Protein AF-A0A550C4G7-F1 (afdb_monomer_lite)

Organism: NCBI:txid97359

Sequence (704 aa):
MEEPQEYPWDLAAPRPFSTTFPYAALTPRDLEQTENPLLCSFASRNALIVETISRGWHLDLHVLEYWMDMELRLIAIRNILIQHEDSGEFPLSYKSWVSPSYYGYRRSHEGRGAARRCVERSRDAFAILLAECRFLILKNPALTGIHGQVNMGALRDILVLEGRLLHHAWISALIDTWRLPVAGVFVYPRECHYSSWIVKLIYTDVPVYLVWGGKDDVEEVRKINRQAAFYAYRRLVPTSRDIDRASTAAVLGTPSALSGVDEEASATNPAITSQASSSATMDDVLPFRLLTDERALHAPYAFSAHAVNTLSVGVKRVADDIKQMAGIRYGFVVDAAPGAQQTDRPSTQTIMRSLGEGMAHLSLAPMPIPEDVSTLRPFIDMTLRANTGQAQLPEHSELLDLAKDEKWTSWACLEQPLSLRVLSEDGSPHSKTFYVFRENSQNPSVEYQVAVEDAAIALMCLRMKNDCHDLESLVKTLYDLGCRFYTVLPQRLTASPLDLVPSSTIPSFVGFGWRPHGYQFDSVDHAVYCDRLNTFLLSYRGRAAAKHGGIVGRIARDAVPVTAVLAGPSRFALHGQGALELHLSDGTVLLDDALSMDEEELVSGLFHVANSSSNPSNVKNVSLWPSEHTFQLHGANTGIWTHDAECWFVAARSRLVDGHFAGLTRVEWKKILNFAHTAGKLHRGARKLAEAHINQHPGVYVVL

pLDDT: mean 70.54, std 19.24, range [21.34, 95.12]

Radius of gyration: 35.22 Å; chains: 1; bounding box: 102×62×100 Å

Secondary structure (DSSP, 8-state):
-PPPSS-GGGGGS-EE--SSSTTGGG-BS-SSS---TTTTTTSTTT--EEEETTTEEEE-HHHHHHHHHHHHHHHHHHHHHHHT-TT----TT--PPPPGGGGTTTS-BSSHHHHHHHHHHHHHHHHHHHHHHHHHHHH-TTTB-TTS-B-HHHHHHHHHHHHS---HHHHHHHHHGGGS-B--EEE-TTT---HHHHHHHHHTT--EEE---SHHHHHHHHH-TT-HHHHTTGGGSPPHHHHHHHHHHHHT-----------------------------S--S----PPPHHHHHH------HHHHHHHHHHHHHHHS-HHHHHHHHT-------TT---S-PPPHHHHHHHHT-SSGGGTS--PPPPGGGGGGHHHHHHHHHHHHT-SPPPPTTT---GGGSHHHHHHHTS--SEEEEEEESSSSTTSPEEEEEEE-SSS-SSSSEEEES-HHHHHHHHHTTTT-SSHHHHHHHHHHHT---EEEEE--TT--TT------------TT-EE-TT----HHHHHHHHHHHHHHHTSTTHHHHHHT-HHHHHHHTTTS-HHHHHT-S-HHHHTTTTEEEEE-TTSPEEEEE---HHHHHHHHTEEEEES-SS-TTSEEEEESS--HHHHHHHS--SSS--HHHHHHHHHHHHHHHTT----EEHHHHHHHHTTSHHHHHHHHHHHHHHHHHHHH-HHHHB--

Structure (mmCIF, N/CA/C/O backbone):
data_AF-A0A550C4G7-F1
#
_entry.id   AF-A0A550C4G7-F1
#
loop_
_atom_site.group_PDB
_atom_site.id
_atom_site.type_symbol
_atom_site.label_atom_id
_atom_site.label_alt_id
_atom_site.label_comp_id
_atom_site.label_asym_id
_atom_site.label_entity_id
_atom_site.label_seq_id
_atom_site.pdbx_PDB_ins_code
_atom_site.Cartn_x
_atom_site.Cartn_y
_atom_site.Cartn_z
_atom_site.occupancy
_atom_site.B_iso_or_equiv
_atom_site.auth_seq_id
_atom_site.auth_comp_id
_atom_site.auth_asym_id
_atom_site.auth_atom_id
_atom_site.pdbx_PDB_model_num
ATOM 1 N N . MET A 1 1 ? 29.842 -19.392 -5.771 1.00 39.34 1 MET A N 1
ATOM 2 C CA . MET A 1 1 ? 29.529 -19.217 -7.208 1.00 39.34 1 MET A CA 1
ATOM 3 C C . MET A 1 1 ? 30.648 -18.394 -7.813 1.00 39.34 1 MET A C 1
ATOM 5 O O . MET A 1 1 ? 30.992 -17.385 -7.211 1.00 39.34 1 MET A O 1
ATOM 9 N N . GLU A 1 2 ? 31.238 -18.857 -8.914 1.00 32.88 2 GLU A N 1
ATOM 10 C CA . GLU A 1 2 ? 32.307 -18.157 -9.643 1.00 32.88 2 GLU A CA 1
ATOM 11 C C . GLU A 1 2 ? 31.869 -16.733 -10.028 1.00 32.88 2 GLU A C 1
ATOM 13 O O . GLU A 1 2 ? 30.704 -16.511 -10.369 1.00 32.88 2 GLU A O 1
ATOM 18 N N . GLU A 1 3 ? 32.780 -15.757 -9.929 1.00 44.12 3 GLU A N 1
ATOM 19 C CA . GLU A 1 3 ? 32.526 -14.412 -10.452 1.00 44.12 3 GLU A CA 1
ATOM 20 C C . GLU A 1 3 ? 32.204 -14.486 -11.956 1.00 44.12 3 GLU A C 1
ATOM 22 O O . GLU A 1 3 ? 32.801 -15.299 -12.665 1.00 44.12 3 GLU A O 1
ATOM 27 N N . PRO A 1 4 ? 31.294 -13.637 -12.473 1.00 50.38 4 PRO A N 1
ATOM 28 C CA . PRO A 1 4 ? 31.037 -13.549 -13.907 1.00 50.38 4 PRO A CA 1
ATOM 29 C C . PRO A 1 4 ? 32.343 -13.338 -14.684 1.00 50.38 4 PRO A C 1
ATOM 31 O O . PRO A 1 4 ? 33.048 -12.363 -14.429 1.00 50.38 4 PRO A O 1
ATOM 34 N N . GLN A 1 5 ? 32.651 -14.222 -15.640 1.00 55.22 5 GLN A N 1
ATOM 35 C CA . GLN A 1 5 ? 33.874 -14.134 -16.452 1.00 55.22 5 GLN A CA 1
ATOM 36 C C . GLN A 1 5 ? 33.924 -12.885 -17.356 1.00 55.22 5 GLN A C 1
ATOM 38 O O . GLN A 1 5 ? 35.015 -12.458 -17.720 1.00 55.22 5 GLN A O 1
ATOM 43 N N . GLU A 1 6 ? 32.779 -12.271 -17.693 1.00 65.00 6 GLU A N 1
ATOM 44 C CA . GLU A 1 6 ? 32.698 -11.104 -18.589 1.00 65.00 6 GLU A CA 1
ATOM 45 C C . GLU A 1 6 ? 32.035 -9.891 -17.910 1.00 65.00 6 GLU A C 1
ATOM 47 O O . GLU A 1 6 ? 30.874 -9.927 -17.481 1.00 65.00 6 GLU A O 1
ATOM 52 N N . TYR A 1 7 ? 32.786 -8.789 -17.817 1.00 74.81 7 TYR A N 1
ATOM 53 C CA . TYR A 1 7 ? 32.336 -7.532 -17.216 1.00 74.81 7 TYR A CA 1
ATOM 54 C C . TYR A 1 7 ? 31.640 -6.652 -18.284 1.00 74.81 7 TYR A C 1
ATOM 56 O O . TYR A 1 7 ? 32.217 -6.426 -19.342 1.00 74.81 7 TYR A O 1
ATOM 64 N N . PRO A 1 8 ? 30.447 -6.084 -18.016 1.00 76.50 8 PRO A N 1
ATOM 65 C CA . PRO A 1 8 ? 29.643 -5.352 -19.010 1.00 76.50 8 PRO A CA 1
ATOM 66 C C . PRO A 1 8 ? 30.254 -4.054 -19.600 1.00 76.50 8 PRO A C 1
ATOM 68 O O . PRO A 1 8 ? 29.942 -3.718 -20.741 1.00 76.50 8 PRO A O 1
ATOM 71 N N . TRP A 1 9 ? 31.148 -3.351 -18.887 1.00 69.25 9 TRP A N 1
ATOM 72 C CA . TRP A 1 9 ? 31.900 -2.156 -19.340 1.00 69.25 9 TRP A CA 1
ATOM 73 C C . TRP A 1 9 ? 32.530 -2.288 -20.727 1.00 69.25 9 TRP A C 1
ATOM 75 O O . TRP A 1 9 ? 32.629 -1.315 -21.473 1.00 69.25 9 TRP A O 1
ATOM 85 N N . ASP A 1 10 ? 32.905 -3.509 -21.081 1.00 75.56 10 ASP A N 1
ATOM 86 C CA . ASP A 1 10 ? 33.462 -3.886 -22.362 1.00 75.56 10 ASP A CA 1
ATOM 87 C C . ASP A 1 10 ? 32.603 -3.390 -23.539 1.00 75.56 10 ASP A C 1
ATOM 89 O O . ASP A 1 10 ? 33.145 -2.894 -24.528 1.00 75.56 10 ASP A O 1
ATOM 93 N N . LEU A 1 11 ? 31.271 -3.466 -23.426 1.00 78.75 11 LEU A N 1
ATOM 94 C CA . LEU A 1 11 ? 30.324 -3.063 -24.475 1.00 78.75 11 LEU A CA 1
ATOM 95 C C . LEU A 1 11 ? 29.984 -1.563 -24.478 1.00 78.75 11 LEU A C 1
ATOM 97 O O . LEU A 1 11 ? 29.347 -1.094 -25.420 1.00 78.75 11 LEU A O 1
ATOM 101 N N . ALA A 1 12 ? 30.406 -0.807 -23.460 1.00 77.62 12 ALA A N 1
ATOM 102 C CA . ALA A 1 12 ? 30.211 0.644 -23.395 1.00 77.62 12 ALA A CA 1
ATOM 103 C C . ALA A 1 12 ? 31.291 1.428 -24.173 1.00 77.62 12 ALA A C 1
ATOM 105 O O . ALA A 1 12 ? 31.143 2.629 -24.418 1.00 77.62 12 ALA A O 1
ATOM 106 N N . ALA A 1 13 ? 32.364 0.757 -24.602 1.00 85.19 13 ALA A N 1
ATOM 107 C CA . ALA A 1 13 ? 33.370 1.299 -25.512 1.00 85.19 13 ALA A CA 1
ATOM 108 C C . ALA A 1 13 ? 33.063 0.920 -26.975 1.00 85.19 13 ALA A C 1
ATOM 110 O O . ALA A 1 13 ? 32.507 -0.153 -27.224 1.00 85.19 13 ALA A O 1
ATOM 111 N N . PRO A 1 14 ? 33.438 1.752 -27.969 1.00 87.25 14 PRO A N 1
ATOM 112 C CA . PRO A 1 14 ? 33.272 1.376 -29.367 1.00 87.25 14 PRO A CA 1
ATOM 113 C C . PRO A 1 14 ? 34.054 0.099 -29.704 1.00 87.25 14 PRO A C 1
ATOM 115 O O . PRO A 1 14 ? 35.246 -0.013 -29.415 1.00 87.25 14 PRO A O 1
ATOM 118 N N . ARG A 1 15 ? 33.374 -0.858 -30.346 1.00 87.50 15 ARG A N 1
ATOM 119 C CA . ARG A 1 15 ? 33.909 -2.183 -30.709 1.00 87.50 15 ARG A CA 1
ATOM 120 C C . ARG A 1 15 ? 33.737 -2.491 -32.193 1.00 87.50 15 ARG A C 1
ATOM 122 O O . ARG A 1 15 ? 32.898 -1.860 -32.838 1.00 87.50 15 ARG A O 1
ATOM 129 N N . PRO A 1 16 ? 34.494 -3.457 -32.747 1.00 88.50 16 PRO A N 1
ATOM 130 C CA . PRO A 1 16 ? 34.172 -4.042 -34.043 1.00 88.50 16 PRO A CA 1
ATOM 131 C C . PRO A 1 16 ? 32.715 -4.507 -34.088 1.00 88.50 16 PRO A C 1
ATOM 133 O O . PRO A 1 16 ? 32.204 -5.063 -33.113 1.00 88.50 16 PRO A O 1
ATOM 136 N N . PHE A 1 17 ? 32.047 -4.265 -35.214 1.00 86.69 17 PHE A N 1
ATOM 137 C CA . PHE A 1 17 ? 30.673 -4.699 -35.427 1.00 86.69 17 PHE A CA 1
ATOM 138 C C . PHE A 1 17 ? 30.544 -6.209 -35.190 1.00 86.69 17 PHE A C 1
ATOM 140 O O . PHE A 1 17 ? 31.263 -7.004 -35.790 1.00 86.69 17 PHE A O 1
ATOM 147 N N . SER A 1 18 ? 29.607 -6.591 -34.324 1.00 85.44 18 SER A N 1
ATOM 148 C CA . SER A 1 18 ? 29.341 -7.979 -33.956 1.00 85.44 18 SER A CA 1
ATOM 149 C C . SER A 1 18 ? 27.928 -8.361 -34.370 1.00 85.44 18 SER A C 1
ATOM 151 O O . SER A 1 18 ? 26.970 -7.652 -34.064 1.00 85.44 18 SER A O 1
ATOM 153 N N . THR A 1 19 ? 27.784 -9.511 -35.025 1.00 83.00 19 THR A N 1
ATOM 154 C CA . THR A 1 19 ? 26.470 -10.099 -35.321 1.00 83.00 19 THR A CA 1
ATOM 155 C C . THR A 1 19 ? 25.836 -10.738 -34.089 1.00 83.00 19 THR A C 1
ATOM 157 O O . THR A 1 19 ? 24.621 -10.902 -34.047 1.00 83.00 19 THR A O 1
ATOM 160 N N . THR A 1 20 ? 26.640 -11.085 -33.079 1.00 86.19 20 THR A N 1
ATOM 161 C CA . THR A 1 20 ? 26.173 -11.662 -31.812 1.00 86.19 20 THR A CA 1
ATOM 162 C C . THR A 1 20 ? 25.548 -10.606 -30.910 1.00 86.19 20 THR A C 1
ATOM 164 O O . THR A 1 20 ? 24.466 -10.824 -30.375 1.00 86.19 20 THR A O 1
ATOM 167 N N . PHE A 1 21 ? 26.190 -9.438 -30.805 1.00 88.56 21 PHE A N 1
ATOM 168 C CA . PHE A 1 21 ? 25.728 -8.311 -29.989 1.00 88.56 21 PHE A CA 1
ATOM 169 C C . PHE A 1 21 ? 25.582 -7.039 -30.842 1.00 88.56 21 PHE A C 1
ATOM 171 O O . PHE A 1 21 ? 26.314 -6.066 -30.643 1.00 88.56 21 PHE A O 1
ATOM 178 N N . PRO A 1 22 ? 24.651 -7.014 -31.815 1.00 87.00 22 PRO A N 1
ATOM 179 C CA . PRO A 1 22 ? 24.524 -5.902 -32.764 1.00 87.00 22 PRO A CA 1
ATOM 180 C C . PRO A 1 22 ? 24.086 -4.587 -32.102 1.00 87.00 22 PRO A C 1
ATOM 182 O O . PRO A 1 22 ? 24.299 -3.509 -32.658 1.00 87.00 22 PRO A O 1
ATOM 185 N N . TYR A 1 23 ? 23.510 -4.669 -30.902 1.00 90.19 23 TYR A N 1
ATOM 186 C CA . TYR A 1 23 ? 23.098 -3.536 -30.079 1.00 90.19 23 TYR A CA 1
ATOM 187 C C . TYR A 1 23 ? 24.241 -2.896 -29.278 1.00 90.19 23 TYR A C 1
ATOM 189 O O . TYR A 1 23 ? 24.040 -1.817 -28.730 1.00 90.19 23 TYR A O 1
ATOM 197 N N . ALA A 1 24 ? 25.441 -3.491 -29.227 1.00 90.50 24 ALA A N 1
ATOM 198 C CA . ALA A 1 24 ? 26.561 -2.962 -28.437 1.00 90.50 24 ALA A CA 1
ATOM 199 C C . ALA A 1 24 ? 26.912 -1.506 -28.798 1.00 90.50 24 ALA A C 1
ATOM 201 O O . ALA A 1 24 ? 27.226 -0.703 -27.924 1.00 90.50 24 ALA A O 1
ATOM 202 N N . ALA A 1 25 ? 26.763 -1.137 -30.074 1.00 90.56 25 ALA A N 1
ATOM 203 C CA . ALA A 1 25 ? 26.980 0.222 -30.571 1.00 90.56 25 ALA A CA 1
ATOM 204 C C . ALA A 1 25 ? 26.062 1.276 -29.925 1.00 90.56 25 ALA A C 1
ATOM 206 O O . ALA A 1 25 ? 26.396 2.461 -29.904 1.00 90.56 25 ALA A O 1
ATOM 207 N N . LEU A 1 26 ? 24.900 0.841 -29.435 1.00 91.75 26 LEU A N 1
ATOM 208 C CA . LEU A 1 26 ? 23.843 1.669 -28.863 1.00 91.75 26 LEU A CA 1
ATOM 209 C C . LEU A 1 26 ? 23.928 1.769 -27.335 1.00 91.75 26 LEU A C 1
ATOM 211 O O . LEU A 1 26 ? 23.102 2.459 -26.742 1.00 91.75 26 LEU A O 1
ATOM 215 N N . THR A 1 27 ? 24.898 1.099 -26.702 1.00 92.44 27 THR A N 1
ATOM 216 C CA . THR A 1 27 ? 25.103 1.137 -25.248 1.00 92.44 27 THR A CA 1
ATOM 217 C C . THR A 1 27 ? 25.417 2.563 -24.803 1.00 92.44 27 THR A C 1
ATOM 219 O O . THR A 1 27 ? 26.403 3.128 -25.286 1.00 92.44 27 THR A O 1
ATOM 222 N N . PRO A 1 28 ? 24.611 3.173 -23.913 1.00 90.25 28 PRO A N 1
ATOM 223 C CA . PRO A 1 28 ? 24.938 4.465 -23.321 1.00 90.25 28 PRO A CA 1
ATOM 224 C C . PRO A 1 28 ? 26.303 4.419 -22.627 1.00 90.25 28 PRO A C 1
ATOM 226 O O . PRO A 1 28 ? 26.590 3.477 -21.889 1.00 90.25 28 PRO A O 1
ATOM 229 N N . ARG A 1 29 ? 27.147 5.430 -22.860 1.00 84.19 29 ARG A N 1
ATOM 230 C CA . ARG A 1 29 ? 28.498 5.496 -22.271 1.00 84.19 29 ARG A CA 1
ATOM 231 C C . ARG A 1 29 ? 28.490 5.881 -20.797 1.00 84.19 29 ARG A C 1
ATOM 233 O O . ARG A 1 29 ? 29.392 5.491 -20.066 1.00 84.19 29 ARG A O 1
ATOM 240 N N . ASP A 1 30 ? 27.510 6.681 -20.390 1.00 77.75 30 ASP A N 1
ATOM 241 C CA . ASP A 1 30 ? 27.395 7.194 -19.031 1.00 77.75 30 ASP A CA 1
ATOM 242 C C . ASP A 1 30 ? 25.918 7.258 -18.618 1.00 77.75 30 ASP A C 1
ATOM 244 O O . ASP A 1 30 ? 25.102 7.905 -19.280 1.00 77.75 30 ASP A O 1
ATOM 248 N N . LEU A 1 31 ? 25.582 6.556 -17.533 1.00 76.12 31 LEU A N 1
ATOM 249 C CA . LEU A 1 31 ? 24.268 6.601 -16.882 1.00 76.12 31 LEU A CA 1
ATOM 250 C C . LEU A 1 31 ? 24.272 7.490 -15.623 1.00 76.12 31 LEU A C 1
ATOM 252 O O . LEU A 1 31 ? 23.227 7.661 -15.001 1.00 76.12 31 LEU A O 1
ATOM 256 N N . GLU A 1 32 ? 25.419 8.052 -15.226 1.00 65.94 32 GLU A N 1
ATOM 257 C CA . GLU A 1 32 ? 25.571 8.867 -14.016 1.00 65.94 32 GLU A CA 1
ATOM 258 C C . GLU A 1 32 ? 25.203 10.341 -14.225 1.00 65.94 32 GLU A C 1
ATOM 260 O O . GLU A 1 32 ? 24.719 10.990 -13.296 1.00 65.94 32 GLU A O 1
ATOM 265 N N . GLN A 1 33 ? 25.429 10.882 -15.424 1.00 59.00 33 GLN A N 1
ATOM 266 C CA . GLN A 1 33 ? 25.244 12.304 -15.739 1.00 59.00 33 GLN A CA 1
ATOM 267 C C . GLN A 1 33 ? 23.999 12.540 -16.591 1.00 59.00 33 GLN A C 1
ATOM 269 O O . GLN A 1 33 ? 24.076 12.988 -17.735 1.00 59.00 33 GLN A O 1
ATOM 274 N N . THR A 1 34 ? 22.828 12.213 -16.051 1.00 62.19 34 THR A N 1
ATOM 275 C CA . THR A 1 34 ? 21.582 12.365 -16.801 1.00 62.19 34 THR A CA 1
ATOM 276 C C . THR A 1 34 ? 20.472 12.996 -15.972 1.00 62.19 34 THR A C 1
ATOM 278 O O . THR A 1 34 ? 20.200 12.601 -14.842 1.00 62.19 34 THR A O 1
ATOM 281 N N . GLU A 1 35 ? 19.805 13.985 -16.567 1.00 63.66 35 GLU A N 1
ATOM 282 C CA . GLU A 1 35 ? 18.557 14.573 -16.064 1.00 63.66 35 GLU A CA 1
ATOM 283 C C . GLU A 1 35 ? 17.341 13.679 -16.376 1.00 63.66 35 GLU A C 1
ATOM 285 O O . GLU A 1 35 ? 16.200 14.041 -16.087 1.00 63.66 35 GLU A O 1
ATOM 290 N N . ASN A 1 36 ? 17.562 12.508 -16.988 1.00 69.56 36 ASN A N 1
ATOM 291 C CA . ASN A 1 36 ? 16.491 11.600 -17.355 1.00 69.56 36 ASN A CA 1
ATOM 292 C C . ASN A 1 36 ? 15.835 10.993 -16.095 1.00 69.56 36 ASN A C 1
ATOM 294 O O . ASN A 1 36 ? 16.522 10.376 -15.274 1.00 69.56 36 ASN A O 1
ATOM 298 N N . PRO A 1 37 ? 14.502 11.099 -15.949 1.00 64.06 37 PRO A N 1
ATOM 299 C CA . PRO A 1 37 ? 13.795 10.652 -14.752 1.00 64.06 37 PRO A CA 1
ATOM 300 C C . PRO A 1 37 ? 13.757 9.127 -14.580 1.00 64.06 37 PRO A C 1
ATOM 302 O O . PRO A 1 37 ? 13.470 8.669 -13.478 1.00 64.06 37 PRO A O 1
ATOM 305 N N . LEU A 1 38 ? 14.043 8.335 -15.624 1.00 69.69 38 LEU A N 1
ATOM 306 C CA . LEU A 1 38 ? 14.213 6.882 -15.494 1.00 69.69 38 LEU A CA 1
ATOM 307 C C . LEU A 1 38 ? 15.608 6.470 -15.030 1.00 69.69 38 LEU A C 1
ATOM 309 O O . LEU A 1 38 ? 15.829 5.327 -14.639 1.00 69.69 38 LEU A O 1
ATOM 313 N N . LEU A 1 39 ? 16.571 7.381 -15.140 1.00 73.25 39 LEU A N 1
ATOM 314 C CA . LEU A 1 39 ? 17.969 7.064 -14.901 1.00 73.25 39 LEU A CA 1
ATOM 315 C C . LEU A 1 39 ? 18.545 7.753 -13.665 1.00 73.25 39 LEU A C 1
ATOM 317 O O . LEU A 1 39 ? 19.655 7.440 -13.241 1.00 73.25 39 LEU A O 1
ATOM 321 N N . CYS A 1 40 ? 17.773 8.636 -13.032 1.00 66.12 40 CYS A N 1
ATOM 322 C CA . CYS A 1 40 ? 18.180 9.382 -11.844 1.00 66.12 40 CYS A CA 1
ATOM 323 C C . CYS A 1 40 ? 18.561 8.484 -10.647 1.00 66.12 40 CYS A C 1
ATOM 325 O O . CYS A 1 40 ? 19.366 8.889 -9.804 1.00 66.12 40 CYS A O 1
ATOM 327 N N . SER A 1 41 ? 18.034 7.257 -10.586 1.00 65.00 41 SER A N 1
ATOM 328 C CA . SER A 1 41 ? 18.353 6.246 -9.568 1.00 65.00 41 SER A CA 1
ATOM 329 C C . SER A 1 41 ? 19.613 5.423 -9.884 1.00 65.00 41 SER A C 1
ATOM 331 O O . SER A 1 41 ? 20.098 4.706 -9.008 1.00 65.00 41 SER A O 1
ATOM 333 N N . PHE A 1 42 ? 20.163 5.519 -11.104 1.00 69.25 42 PHE A N 1
ATOM 334 C CA . PHE A 1 42 ? 21.413 4.857 -11.512 1.00 69.25 42 PHE A CA 1
ATOM 335 C C . PHE A 1 42 ? 22.662 5.702 -11.230 1.00 69.25 42 PHE A C 1
ATOM 337 O O . PHE A 1 42 ? 23.779 5.184 -11.299 1.00 69.25 42 PHE A O 1
ATOM 344 N N . ALA A 1 43 ? 22.501 6.984 -10.890 1.00 63.50 43 ALA A N 1
ATOM 345 C CA . ALA A 1 43 ? 23.620 7.847 -10.541 1.00 63.50 43 ALA A CA 1
ATOM 346 C C . ALA A 1 43 ? 24.312 7.348 -9.261 1.00 63.50 43 ALA A C 1
ATOM 348 O O . ALA A 1 43 ? 23.694 7.226 -8.205 1.00 63.50 43 ALA A O 1
ATOM 349 N N . SER A 1 44 ? 25.624 7.117 -9.328 1.00 52.06 44 SER A N 1
ATOM 350 C CA . SER A 1 44 ? 26.447 6.551 -8.242 1.00 52.06 44 SER A CA 1
ATOM 351 C C . SER A 1 44 ? 26.454 7.375 -6.950 1.00 52.06 44 SER A C 1
ATOM 353 O O . SER A 1 44 ? 26.800 6.861 -5.889 1.00 52.06 44 SER A O 1
ATOM 355 N N . ARG A 1 45 ? 26.057 8.654 -7.014 1.00 49.62 45 ARG A N 1
ATOM 356 C CA . ARG A 1 45 ? 25.839 9.503 -5.828 1.00 49.62 45 ARG A CA 1
ATOM 357 C C . ARG A 1 45 ? 24.532 9.185 -5.085 1.00 49.62 45 ARG A C 1
ATOM 359 O O . ARG A 1 45 ? 24.436 9.521 -3.911 1.00 49.62 45 ARG A O 1
ATOM 366 N N . ASN A 1 46 ? 23.575 8.533 -5.749 1.00 45.34 46 ASN A N 1
ATOM 367 C CA . ASN A 1 46 ? 22.247 8.180 -5.235 1.00 45.34 46 ASN A CA 1
ATOM 368 C C . ASN A 1 46 ? 22.107 6.689 -4.881 1.00 45.34 46 ASN A C 1
ATOM 370 O O . ASN A 1 46 ? 21.209 6.334 -4.123 1.00 45.34 46 ASN A O 1
ATOM 374 N N . ALA A 1 47 ? 22.983 5.814 -5.391 1.00 55.59 47 ALA A N 1
ATOM 375 C CA . ALA A 1 47 ? 23.031 4.404 -5.005 1.00 55.59 47 ALA A CA 1
ATOM 376 C C . ALA A 1 47 ? 23.604 4.262 -3.583 1.00 55.59 47 ALA A C 1
ATOM 378 O O . ALA A 1 47 ? 24.794 4.010 -3.376 1.00 55.59 47 ALA A O 1
ATOM 379 N N . LEU A 1 48 ? 22.750 4.480 -2.585 1.00 61.94 48 LEU A N 1
ATOM 380 C CA . LEU A 1 48 ? 23.084 4.278 -1.184 1.00 61.94 48 LEU A CA 1
ATOM 381 C C . LEU A 1 48 ? 23.298 2.780 -0.957 1.00 61.94 48 LEU A C 1
ATOM 383 O O . LEU A 1 48 ? 22.388 1.979 -1.120 1.00 61.94 48 LEU A O 1
ATOM 387 N N . ILE A 1 49 ? 24.525 2.387 -0.625 1.00 68.88 49 ILE A N 1
ATOM 388 C CA . ILE A 1 49 ? 24.810 1.029 -0.159 1.00 68.88 49 ILE A CA 1
ATOM 389 C C . ILE A 1 49 ? 24.692 1.062 1.353 1.00 68.88 49 ILE A C 1
ATOM 391 O O . ILE A 1 49 ? 25.462 1.769 2.014 1.00 68.88 49 ILE A O 1
ATOM 395 N N . VAL A 1 50 ? 23.735 0.305 1.867 1.00 66.56 50 VAL A N 1
ATOM 396 C CA . VAL A 1 50 ? 23.392 0.250 3.283 1.00 66.56 50 VAL A CA 1
ATOM 397 C C . VAL A 1 50 ? 23.929 -1.054 3.868 1.00 66.56 50 VAL A C 1
ATOM 399 O O . VAL A 1 50 ? 24.010 -2.077 3.184 1.00 66.56 50 VAL A O 1
ATOM 402 N N . GLU A 1 51 ? 24.367 -0.990 5.120 1.00 69.06 51 GLU A N 1
ATOM 403 C CA . GLU A 1 51 ? 24.784 -2.148 5.906 1.00 69.06 51 GLU A CA 1
ATOM 404 C C . GLU A 1 51 ? 23.587 -2.656 6.715 1.00 69.06 51 GLU A C 1
ATOM 406 O O . GLU A 1 51 ? 22.962 -1.885 7.447 1.00 69.06 51 GLU A O 1
ATOM 411 N N . THR A 1 52 ? 23.257 -3.942 6.599 1.00 57.75 52 THR A N 1
ATOM 412 C CA . THR A 1 52 ? 22.286 -4.585 7.488 1.00 57.75 52 THR A CA 1
ATOM 413 C C . THR A 1 52 ? 22.927 -5.038 8.788 1.00 57.75 52 THR A C 1
ATOM 415 O O . THR A 1 52 ? 24.084 -5.455 8.844 1.00 57.75 52 THR A O 1
ATOM 418 N N . ILE A 1 53 ? 22.103 -5.076 9.837 1.00 45.38 53 ILE A N 1
ATOM 419 C CA . ILE A 1 53 ? 22.441 -5.613 11.164 1.00 45.38 53 ILE A CA 1
ATOM 420 C C . ILE A 1 53 ? 22.886 -7.096 11.077 1.00 45.38 53 ILE A C 1
ATOM 422 O O . ILE A 1 53 ? 23.656 -7.565 11.912 1.00 45.38 53 ILE A O 1
ATOM 426 N N . SER A 1 54 ? 22.480 -7.825 10.028 1.00 48.72 54 SER A N 1
ATOM 427 C CA . SER A 1 54 ? 22.833 -9.228 9.748 1.00 48.72 54 SER A CA 1
ATOM 428 C C . SER A 1 54 ? 24.141 -9.439 8.958 1.00 48.72 54 SER A C 1
ATOM 430 O O . SER A 1 54 ? 24.338 -10.505 8.382 1.00 48.72 54 SER A O 1
ATOM 432 N N . ARG A 1 55 ? 25.073 -8.471 8.988 1.00 54.78 55 ARG A N 1
ATOM 433 C CA . ARG A 1 55 ? 26.418 -8.539 8.369 1.00 54.78 55 ARG A CA 1
ATOM 434 C C . ARG A 1 55 ? 26.399 -8.691 6.844 1.00 54.78 55 ARG A C 1
ATOM 436 O O . ARG A 1 55 ? 27.034 -9.583 6.286 1.00 54.78 55 ARG A O 1
ATOM 443 N N . GLY A 1 56 ? 25.706 -7.785 6.161 1.00 71.94 56 GLY A N 1
ATOM 444 C CA . GLY A 1 56 ? 25.761 -7.689 4.707 1.00 71.94 56 GLY A CA 1
ATOM 445 C C . GLY A 1 56 ? 25.587 -6.259 4.214 1.00 71.94 56 GLY A C 1
ATOM 446 O O . GLY A 1 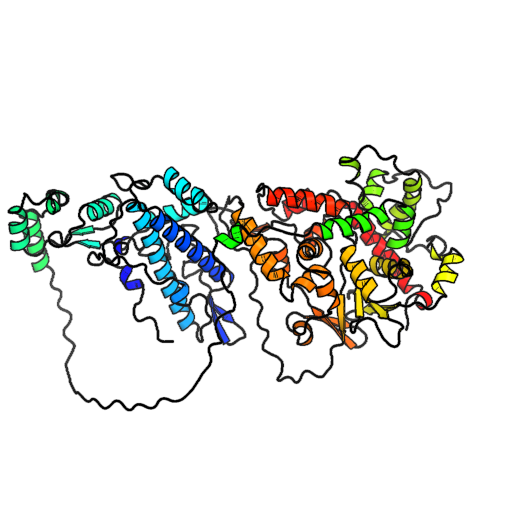56 ? 24.895 -5.450 4.817 1.00 71.94 56 GLY A O 1
ATOM 447 N N . TRP A 1 57 ? 26.216 -5.943 3.094 1.00 78.00 57 TRP A N 1
ATOM 448 C CA . TRP A 1 57 ? 26.071 -4.687 2.375 1.00 78.00 57 TRP A CA 1
ATOM 449 C C . TRP A 1 57 ? 25.187 -4.921 1.159 1.00 78.00 57 TRP A C 1
ATOM 451 O O . TRP A 1 57 ? 25.435 -5.847 0.385 1.00 78.00 57 TRP A O 1
ATOM 461 N N . HIS A 1 58 ? 24.171 -4.093 0.966 1.00 79.62 58 HIS A N 1
ATOM 462 C CA . HIS A 1 58 ? 23.272 -4.188 -0.182 1.00 79.62 58 HIS A CA 1
ATOM 463 C C . HIS A 1 58 ? 22.853 -2.800 -0.664 1.00 79.62 58 HIS A C 1
ATOM 465 O O . HIS A 1 58 ? 23.125 -1.788 -0.019 1.00 79.62 58 HIS A O 1
ATOM 471 N N . LEU A 1 59 ? 22.221 -2.753 -1.833 1.00 75.62 59 LEU A N 1
ATOM 472 C CA . LEU A 1 59 ? 21.623 -1.533 -2.357 1.00 75.62 59 LEU A CA 1
ATOM 473 C C . LEU A 1 59 ? 20.427 -1.136 -1.483 1.00 75.62 59 LEU A C 1
ATOM 475 O O . LEU A 1 59 ? 19.640 -2.007 -1.110 1.00 75.62 59 LEU A O 1
ATOM 479 N N . ASP A 1 60 ? 20.307 0.147 -1.154 1.00 73.56 60 ASP A N 1
ATOM 480 C CA . ASP A 1 60 ? 19.174 0.706 -0.415 1.00 73.56 60 ASP A CA 1
ATOM 481 C C . ASP A 1 60 ? 17.849 0.198 -0.986 1.00 73.56 60 ASP A C 1
ATOM 483 O O . ASP A 1 60 ? 17.691 0.097 -2.205 1.00 73.56 60 ASP A O 1
ATOM 487 N N . LEU A 1 61 ? 16.913 -0.157 -0.105 1.00 65.00 61 LEU A N 1
ATOM 488 C CA . LEU A 1 61 ? 15.711 -0.892 -0.494 1.00 65.00 61 LEU A CA 1
ATOM 489 C C . LEU A 1 61 ? 14.851 -0.115 -1.495 1.00 65.00 61 LEU A C 1
ATOM 491 O O . LEU A 1 61 ? 14.335 -0.721 -2.432 1.00 65.00 61 LEU A O 1
ATOM 495 N N . HIS A 1 62 ? 14.788 1.215 -1.388 1.00 61.44 62 HIS A N 1
ATOM 496 C CA . HIS A 1 62 ? 14.052 2.040 -2.343 1.00 61.44 62 HIS A CA 1
ATOM 497 C C . HIS A 1 62 ? 14.679 1.990 -3.745 1.00 61.44 62 HIS A C 1
ATOM 499 O O . HIS A 1 62 ? 13.984 1.865 -4.757 1.00 61.44 62 HIS A O 1
ATOM 505 N N . VAL A 1 63 ? 16.012 2.052 -3.812 1.00 70.56 63 VAL A N 1
ATOM 506 C CA . VAL A 1 63 ? 16.756 1.979 -5.077 1.00 70.56 63 VAL A CA 1
ATOM 507 C C . VAL A 1 63 ? 16.704 0.557 -5.649 1.00 70.56 63 VAL A C 1
ATOM 509 O O . VAL A 1 63 ? 16.554 0.384 -6.857 1.00 70.56 63 VAL A O 1
ATOM 512 N N . LEU A 1 64 ? 16.760 -0.467 -4.796 1.00 73.38 64 LEU A N 1
ATOM 513 C CA . LEU A 1 64 ? 16.655 -1.874 -5.181 1.00 73.38 64 LEU A CA 1
ATOM 514 C C . LEU A 1 64 ? 15.294 -2.194 -5.806 1.00 73.38 64 LEU A C 1
ATOM 516 O O . LEU A 1 64 ? 15.259 -2.784 -6.886 1.00 73.38 64 LEU A O 1
ATOM 520 N N . GLU A 1 65 ? 14.191 -1.781 -5.176 1.00 67.94 65 GLU A N 1
ATOM 521 C CA . GLU A 1 65 ? 12.838 -1.971 -5.718 1.00 67.94 65 GLU A CA 1
ATOM 522 C C . GLU A 1 65 ? 12.670 -1.262 -7.065 1.00 67.94 65 GLU A C 1
ATOM 524 O O . GLU A 1 65 ? 12.129 -1.840 -8.011 1.00 67.94 65 GLU A O 1
ATOM 529 N N . TYR A 1 66 ? 13.200 -0.041 -7.186 1.00 72.56 66 TYR A N 1
ATOM 530 C CA . TYR A 1 66 ? 13.202 0.687 -8.449 1.00 72.56 66 TYR A CA 1
ATOM 531 C C . TYR A 1 66 ? 13.940 -0.081 -9.552 1.00 72.56 66 TYR A C 1
ATOM 533 O O . TYR A 1 66 ? 13.424 -0.241 -10.658 1.00 72.56 66 TYR A O 1
ATOM 541 N N . TRP A 1 67 ? 15.151 -0.567 -9.263 1.00 81.88 67 TRP A N 1
ATOM 542 C CA . TRP A 1 67 ? 15.949 -1.318 -10.232 1.00 81.88 67 TRP A CA 1
ATOM 543 C C . TRP A 1 67 ? 15.240 -2.616 -10.638 1.00 81.88 67 TRP A C 1
ATOM 545 O O . TRP A 1 67 ? 15.265 -2.983 -11.812 1.00 81.88 67 TRP A O 1
ATOM 555 N N . MET A 1 68 ? 14.543 -3.276 -9.710 1.00 78.25 68 MET A N 1
ATOM 556 C CA . MET A 1 68 ? 13.741 -4.464 -10.012 1.00 78.25 68 MET A CA 1
ATOM 557 C C . MET A 1 68 ? 12.577 -4.171 -10.964 1.00 78.25 68 MET A C 1
ATOM 559 O O . MET A 1 68 ? 12.443 -4.875 -11.966 1.00 78.25 68 MET A O 1
ATOM 563 N N . ASP A 1 69 ? 11.762 -3.148 -10.684 1.00 73.62 69 ASP A N 1
ATOM 564 C CA . ASP A 1 69 ? 10.653 -2.738 -11.563 1.00 73.62 69 ASP A CA 1
ATOM 565 C C . ASP A 1 69 ? 11.173 -2.331 -12.952 1.00 73.62 69 ASP A C 1
ATOM 567 O O . ASP A 1 69 ? 10.658 -2.789 -13.975 1.00 73.62 69 ASP A O 1
ATOM 571 N N . MET A 1 70 ? 12.265 -1.562 -12.997 1.00 81.56 70 MET A N 1
ATOM 572 C CA . MET A 1 70 ? 12.911 -1.151 -14.244 1.00 81.56 70 MET A CA 1
ATOM 573 C C . MET A 1 70 ? 13.389 -2.356 -15.067 1.00 81.56 70 MET A C 1
ATOM 575 O O . MET A 1 70 ? 13.145 -2.421 -16.273 1.00 81.56 70 MET A O 1
ATOM 579 N N . GLU A 1 71 ? 14.050 -3.330 -14.434 1.00 86.50 71 GLU A N 1
ATOM 580 C CA . GLU A 1 71 ? 14.552 -4.530 -15.113 1.00 86.50 71 GLU A CA 1
ATOM 581 C C . GLU A 1 71 ? 13.409 -5.351 -15.708 1.00 86.50 71 GLU A C 1
ATOM 583 O O . GLU A 1 71 ? 13.493 -5.777 -16.861 1.00 86.50 71 GLU A O 1
ATOM 588 N N . LEU A 1 72 ? 12.326 -5.537 -14.948 1.00 79.31 72 LEU A N 1
ATOM 589 C CA . LEU A 1 72 ? 11.148 -6.276 -15.397 1.00 79.31 72 LEU A CA 1
ATOM 590 C C . LEU A 1 72 ? 10.479 -5.597 -16.595 1.00 79.31 72 LEU A C 1
ATOM 592 O O . LEU A 1 72 ? 10.222 -6.259 -17.601 1.00 79.31 72 LEU A O 1
ATOM 596 N N . ARG A 1 73 ? 10.265 -4.277 -16.537 1.00 80.69 73 ARG A N 1
ATOM 597 C CA . ARG A 1 73 ? 9.653 -3.520 -17.644 1.00 80.69 73 ARG A CA 1
ATOM 598 C C . ARG A 1 73 ? 10.495 -3.575 -18.912 1.00 80.69 73 ARG A C 1
ATOM 600 O O . ARG A 1 73 ? 9.954 -3.791 -19.993 1.00 80.69 73 ARG A O 1
ATOM 607 N N . LEU A 1 74 ? 11.814 -3.419 -18.797 1.00 86.50 74 LEU A N 1
ATOM 608 C CA . LEU A 1 74 ? 12.713 -3.511 -19.948 1.00 86.50 74 LEU A CA 1
ATOM 609 C C . LEU A 1 74 ? 12.738 -4.921 -20.552 1.00 86.50 74 LEU A C 1
ATOM 611 O O . LEU A 1 74 ? 12.704 -5.060 -21.774 1.00 86.50 74 LEU A O 1
ATOM 615 N N . ILE A 1 75 ? 12.745 -5.969 -19.721 1.00 84.00 75 ILE A N 1
ATOM 616 C CA . ILE A 1 75 ? 12.646 -7.358 -20.192 1.00 84.00 75 ILE A CA 1
ATOM 617 C C . ILE A 1 75 ? 11.317 -7.594 -20.918 1.00 84.00 75 ILE A C 1
ATOM 619 O O . ILE A 1 75 ? 11.318 -8.203 -21.987 1.00 84.00 75 ILE A O 1
ATOM 623 N N . ALA A 1 76 ? 10.202 -7.099 -20.375 1.00 79.31 76 ALA A N 1
ATOM 624 C CA . ALA A 1 76 ? 8.889 -7.220 -21.001 1.00 79.31 76 ALA A CA 1
ATOM 625 C C . ALA A 1 76 ? 8.859 -6.535 -22.377 1.00 79.31 76 ALA A C 1
ATOM 627 O O . ALA A 1 76 ? 8.492 -7.163 -23.369 1.00 79.31 76 ALA A O 1
ATOM 628 N N . ILE A 1 77 ? 9.341 -5.290 -22.461 1.00 83.31 77 ILE A N 1
ATOM 629 C CA . ILE A 1 77 ? 9.449 -4.538 -23.721 1.00 83.31 77 ILE A CA 1
ATOM 630 C C . ILE A 1 77 ? 10.301 -5.294 -24.735 1.00 83.31 77 ILE A C 1
ATOM 632 O O . ILE A 1 77 ? 9.873 -5.487 -25.870 1.00 83.31 77 ILE A O 1
ATOM 636 N N . ARG A 1 78 ? 11.486 -5.761 -24.330 1.00 87.19 78 ARG A N 1
ATOM 637 C CA . ARG A 1 78 ? 12.365 -6.559 -25.190 1.00 87.19 78 ARG A CA 1
ATOM 638 C C . ARG A 1 78 ? 11.631 -7.779 -25.745 1.00 87.19 78 ARG A C 1
ATOM 640 O O . ARG A 1 78 ? 11.699 -8.032 -26.943 1.00 87.19 78 ARG A O 1
ATOM 647 N N . ASN A 1 79 ? 10.936 -8.529 -24.893 1.00 83.31 79 ASN A N 1
ATOM 648 C CA . ASN A 1 79 ? 10.244 -9.748 -25.304 1.00 83.31 79 ASN A CA 1
ATOM 649 C C . ASN A 1 79 ? 9.100 -9.449 -26.292 1.00 83.31 79 ASN A C 1
ATOM 651 O O . ASN A 1 79 ? 9.000 -10.140 -27.303 1.00 83.31 79 ASN A O 1
ATOM 655 N N . ILE A 1 80 ? 8.305 -8.397 -26.053 1.00 82.50 80 ILE A N 1
ATOM 656 C CA . ILE A 1 80 ? 7.250 -7.945 -26.980 1.00 82.50 80 ILE A CA 1
ATOM 657 C C . ILE A 1 80 ? 7.859 -7.556 -28.332 1.00 82.50 80 ILE A C 1
ATOM 659 O O . ILE A 1 80 ? 7.392 -7.990 -29.380 1.00 82.50 80 ILE A O 1
ATOM 663 N N . LEU A 1 81 ? 8.941 -6.775 -28.327 1.00 84.56 81 LEU A N 1
ATOM 664 C CA . LEU A 1 81 ? 9.594 -6.334 -29.561 1.00 84.56 81 LEU A CA 1
ATOM 665 C C . LEU A 1 81 ? 10.201 -7.496 -30.358 1.00 84.56 81 LEU A C 1
ATOM 667 O O . LEU A 1 81 ? 10.180 -7.457 -31.582 1.00 84.56 81 LEU A O 1
ATOM 671 N N . ILE A 1 82 ? 10.718 -8.528 -29.682 1.00 83.31 82 ILE A N 1
ATOM 672 C CA . ILE A 1 82 ? 11.185 -9.759 -30.337 1.00 83.31 82 ILE A CA 1
ATOM 673 C C . ILE A 1 82 ? 10.012 -10.510 -30.982 1.00 83.31 82 ILE A C 1
ATOM 675 O O . ILE A 1 82 ? 10.165 -11.026 -32.086 1.00 83.31 82 ILE A O 1
ATOM 679 N N . GLN A 1 83 ? 8.855 -10.576 -30.317 1.00 79.50 83 GLN A N 1
ATOM 680 C CA . GLN A 1 83 ? 7.658 -11.248 -30.842 1.00 79.50 83 GLN A CA 1
ATOM 681 C C . GLN A 1 83 ? 7.059 -10.528 -32.057 1.00 79.50 83 GLN A C 1
ATOM 683 O O . GLN A 1 83 ? 6.589 -11.188 -32.977 1.00 79.50 83 GLN A O 1
ATOM 688 N N . HIS A 1 84 ? 7.116 -9.194 -32.075 1.00 75.62 84 HIS A N 1
ATOM 689 C CA . HIS A 1 84 ? 6.583 -8.335 -33.147 1.00 75.62 84 HIS A CA 1
ATOM 690 C C . HIS A 1 84 ? 7.580 -8.061 -34.278 1.00 75.62 84 HIS A C 1
ATOM 692 O O . HIS A 1 84 ? 7.381 -7.172 -35.109 1.00 75.62 84 HIS A O 1
ATOM 698 N N . GLU A 1 85 ? 8.683 -8.801 -34.315 1.00 72.94 85 GLU A N 1
ATOM 699 C CA . GLU A 1 85 ? 9.680 -8.698 -35.369 1.00 72.94 85 GLU A CA 1
ATOM 700 C C . GLU A 1 85 ? 9.263 -9.551 -36.584 1.00 72.94 85 GLU A C 1
ATOM 702 O O . GLU A 1 85 ? 9.678 -10.698 -36.740 1.00 72.94 85 GLU A O 1
ATOM 707 N N . ASP A 1 86 ? 8.480 -8.960 -37.491 1.00 56.75 86 ASP A N 1
ATOM 708 C CA . ASP A 1 86 ? 7.975 -9.609 -38.720 1.00 56.75 86 ASP A CA 1
ATOM 709 C C . ASP A 1 86 ? 9.066 -9.953 -39.758 1.00 56.75 86 ASP A C 1
ATOM 711 O O . ASP A 1 86 ? 8.804 -10.625 -40.756 1.00 56.75 86 ASP A O 1
ATOM 715 N N . SER A 1 87 ? 10.303 -9.477 -39.571 1.00 58.06 87 SER A N 1
ATOM 716 C CA . SER A 1 87 ? 11.346 -9.539 -40.604 1.00 58.06 87 SER A CA 1
ATOM 717 C C . SER A 1 87 ? 12.031 -10.903 -40.740 1.00 58.06 87 SER A C 1
ATOM 719 O O . SER A 1 87 ? 12.679 -11.141 -41.756 1.00 58.06 87 SER A O 1
ATOM 721 N N . GLY A 1 88 ? 11.942 -11.792 -39.740 1.00 52.62 88 GLY A N 1
ATOM 722 C CA . GLY A 1 88 ? 12.575 -13.124 -39.749 1.00 52.62 88 GLY A CA 1
ATOM 723 C C . GLY A 1 88 ? 14.115 -13.145 -39.845 1.00 52.62 88 GLY A C 1
ATOM 724 O O . GLY A 1 88 ? 14.733 -14.184 -39.631 1.00 52.62 88 GLY A O 1
ATOM 725 N N . GLU A 1 89 ? 14.764 -12.011 -40.110 1.00 55.53 89 GLU A N 1
ATOM 726 C CA . GLU A 1 89 ? 16.208 -11.878 -40.290 1.00 55.53 89 GLU A CA 1
ATOM 727 C C . GLU A 1 89 ? 16.849 -11.325 -39.012 1.00 55.53 89 GLU A C 1
ATOM 729 O O . GLU A 1 89 ? 17.300 -10.179 -38.938 1.00 55.53 89 GLU A O 1
ATOM 734 N N . PHE A 1 90 ? 16.874 -12.107 -37.933 1.00 61.41 90 PHE A N 1
ATOM 735 C CA . PHE A 1 90 ? 17.937 -11.904 -36.944 1.00 61.41 90 PHE A CA 1
ATOM 736 C C . PHE A 1 90 ? 19.260 -12.373 -37.567 1.00 61.41 90 PHE A C 1
ATOM 738 O O . PHE A 1 90 ? 19.259 -13.375 -38.287 1.00 61.41 90 PHE A O 1
ATOM 745 N N . PRO A 1 91 ? 20.403 -11.705 -37.310 1.00 58.62 91 PRO A N 1
ATOM 746 C CA . PRO A 1 91 ? 21.688 -12.344 -37.560 1.00 58.62 91 PRO A CA 1
ATOM 747 C C . PRO A 1 91 ? 21.658 -13.723 -36.889 1.00 58.62 91 PRO A C 1
ATOM 749 O O . PRO A 1 91 ? 21.274 -13.807 -35.723 1.00 58.62 91 PRO A O 1
ATOM 752 N N . LEU A 1 92 ? 22.039 -14.793 -37.597 1.00 53.59 92 LEU A N 1
ATOM 753 C CA . LEU A 1 92 ? 21.940 -16.184 -37.110 1.00 53.59 92 LEU A CA 1
ATOM 754 C C . LEU A 1 92 ? 22.607 -16.417 -35.733 1.00 53.59 92 LEU A C 1
ATOM 756 O O . LEU A 1 92 ? 22.355 -17.435 -35.098 1.00 53.59 92 LEU A O 1
ATOM 760 N N . SER A 1 93 ? 23.457 -15.489 -35.276 1.00 73.88 93 SER A N 1
ATOM 761 C CA . SER A 1 93 ? 24.190 -15.538 -34.009 1.00 73.88 93 SER A CA 1
ATOM 762 C C . SER A 1 93 ? 23.689 -14.575 -32.920 1.00 73.88 93 SER A C 1
ATOM 764 O O . SER A 1 93 ? 24.365 -14.464 -31.899 1.00 73.88 93 SER A O 1
ATOM 766 N N . TYR A 1 94 ? 22.576 -13.852 -33.115 1.00 82.75 94 TYR A N 1
ATOM 767 C CA . TYR A 1 94 ? 22.050 -12.890 -32.132 1.00 82.75 94 TYR A CA 1
ATOM 768 C C . TYR A 1 94 ? 21.887 -13.521 -30.743 1.00 82.75 94 TYR A C 1
ATOM 770 O O . TYR A 1 94 ? 21.297 -14.594 -30.606 1.00 82.75 94 TYR A O 1
ATOM 778 N N . LYS A 1 95 ? 22.364 -12.831 -29.703 1.00 85.06 95 LYS A N 1
ATOM 779 C CA . LYS A 1 95 ? 22.234 -13.271 -28.313 1.00 85.06 95 LYS A CA 1
ATOM 780 C C . LYS A 1 95 ? 21.923 -12.087 -27.406 1.00 85.06 95 LYS A C 1
ATOM 782 O O . LYS A 1 95 ? 22.642 -11.097 -27.444 1.00 85.06 95 LYS A O 1
ATOM 787 N N . SER A 1 96 ? 20.906 -12.221 -26.556 1.00 86.75 96 SER A N 1
ATOM 788 C CA . SER A 1 96 ? 20.643 -11.266 -25.473 1.00 86.75 96 SER A CA 1
ATOM 789 C C . SER A 1 96 ? 21.737 -11.316 -24.410 1.00 86.75 96 SER A C 1
ATOM 791 O O . SER A 1 96 ? 22.266 -12.387 -24.088 1.00 86.75 96 SER A O 1
ATOM 793 N N . TRP A 1 97 ? 22.054 -10.162 -23.826 1.00 89.44 97 TRP A N 1
ATOM 794 C CA . TRP A 1 97 ? 22.997 -10.085 -22.714 1.00 89.44 97 TRP A CA 1
ATOM 795 C C . TRP A 1 97 ? 22.367 -10.658 -21.439 1.00 89.44 97 TRP A C 1
ATOM 797 O O . TRP A 1 97 ? 21.143 -10.767 -21.319 1.00 89.44 97 TRP A O 1
ATOM 807 N N . VAL A 1 98 ? 23.207 -11.034 -20.475 1.00 87.12 98 VAL A N 1
ATOM 808 C CA . VAL A 1 98 ? 22.728 -11.467 -19.157 1.00 87.12 98 VAL A CA 1
ATOM 809 C C . VAL A 1 98 ? 21.990 -10.325 -18.453 1.00 87.12 98 VAL A C 1
ATOM 811 O O . VAL A 1 98 ? 22.329 -9.152 -18.610 1.00 87.12 98 VAL A O 1
ATOM 814 N N . SER A 1 99 ? 20.955 -10.662 -17.684 1.00 86.00 99 SER A N 1
ATOM 815 C CA . SER A 1 99 ? 20.119 -9.666 -17.015 1.00 86.00 99 SER A CA 1
ATOM 816 C C . SER A 1 99 ? 20.906 -8.896 -15.942 1.00 86.00 99 SER A C 1
ATOM 818 O O . SER A 1 99 ? 21.809 -9.466 -15.325 1.00 86.00 99 SER A O 1
ATOM 820 N N . PRO A 1 100 ? 20.574 -7.624 -15.656 1.00 90.38 100 PRO A N 1
ATOM 821 C CA . PRO A 1 100 ? 21.216 -6.868 -14.580 1.00 90.38 100 PRO A CA 1
ATOM 822 C C . PRO A 1 100 ? 21.271 -7.603 -13.235 1.00 90.38 100 PRO A C 1
ATOM 824 O O . PRO A 1 100 ? 22.291 -7.582 -12.548 1.00 90.38 100 PRO A O 1
ATOM 827 N N . SER A 1 101 ? 20.208 -8.326 -12.881 1.00 85.62 101 SER A N 1
ATOM 828 C CA . SER A 1 101 ? 20.107 -9.123 -11.650 1.00 85.62 101 SER A CA 1
ATOM 829 C C . SER A 1 101 ? 21.171 -10.210 -11.523 1.00 85.62 101 SER A C 1
ATOM 831 O O . SER A 1 101 ? 21.558 -10.546 -10.400 1.00 85.62 101 SER A O 1
ATOM 833 N N . TYR A 1 102 ? 21.698 -10.712 -12.643 1.00 85.50 102 TYR A N 1
ATOM 834 C CA . TYR A 1 102 ? 22.777 -11.699 -12.671 1.00 85.50 102 TYR A CA 1
ATOM 835 C C . TYR A 1 102 ? 24.036 -11.199 -11.944 1.00 85.50 102 TYR A C 1
ATOM 837 O O . TYR A 1 102 ? 24.692 -11.953 -11.221 1.00 85.50 102 TYR A O 1
ATOM 845 N N . TYR A 1 103 ? 24.324 -9.899 -12.050 1.00 86.38 103 TYR A N 1
ATOM 846 C CA . TYR A 1 103 ? 25.461 -9.256 -11.389 1.00 86.38 103 TYR A CA 1
ATOM 847 C C . TYR A 1 103 ? 25.228 -8.984 -9.896 1.00 86.38 103 TYR A C 1
ATOM 849 O O . TYR A 1 103 ? 26.134 -8.535 -9.199 1.00 86.38 103 TYR A O 1
ATOM 857 N N . GLY A 1 104 ? 24.057 -9.341 -9.362 1.00 83.38 104 GLY A N 1
ATOM 858 C CA . GLY A 1 104 ? 23.850 -9.495 -7.928 1.00 83.38 104 GLY A CA 1
ATOM 859 C C . GLY A 1 104 ? 23.418 -8.250 -7.163 1.00 83.38 104 GLY A C 1
ATOM 860 O O . GLY A 1 104 ? 23.525 -8.279 -5.939 1.00 83.38 104 GLY A O 1
ATOM 861 N N . TYR A 1 105 ? 22.897 -7.199 -7.811 1.00 85.00 105 TYR A N 1
ATOM 862 C CA . TYR A 1 105 ? 22.353 -6.040 -7.078 1.00 85.00 105 TYR A CA 1
ATOM 863 C C . TYR A 1 105 ? 21.180 -6.396 -6.143 1.00 85.00 105 TYR A C 1
ATOM 865 O O . TYR A 1 105 ? 20.928 -5.672 -5.187 1.00 85.00 105 TYR A O 1
ATOM 873 N N . ARG A 1 106 ? 20.489 -7.523 -6.385 1.00 83.88 106 ARG A N 1
ATOM 874 C CA . ARG A 1 106 ? 19.387 -8.035 -5.544 1.00 83.88 106 ARG A CA 1
ATOM 875 C C . ARG A 1 106 ? 19.848 -8.796 -4.291 1.00 83.88 106 ARG A C 1
ATOM 877 O O . ARG A 1 106 ? 19.010 -9.262 -3.527 1.00 83.88 106 ARG A O 1
ATOM 884 N N . ARG A 1 107 ? 21.157 -9.007 -4.118 1.00 80.44 107 ARG A N 1
ATOM 885 C CA . ARG A 1 107 ? 21.739 -9.823 -3.038 1.00 80.44 107 ARG A CA 1
ATOM 886 C C . ARG A 1 107 ? 22.444 -8.945 -2.007 1.00 80.44 107 ARG A C 1
ATOM 888 O O . ARG A 1 107 ? 22.900 -7.850 -2.333 1.00 80.44 107 ARG A O 1
ATOM 895 N N . SER A 1 108 ? 22.577 -9.458 -0.788 1.00 80.50 108 SER A N 1
ATOM 896 C CA . SER A 1 108 ? 23.519 -8.940 0.204 1.00 80.50 108 SER A CA 1
ATOM 897 C C . SER A 1 108 ? 24.936 -9.447 -0.079 1.00 80.50 108 SER A C 1
ATOM 899 O O . SER A 1 108 ? 25.128 -10.518 -0.656 1.00 80.50 108 SER A O 1
ATOM 901 N N . HIS A 1 109 ? 25.937 -8.655 0.310 1.00 82.62 109 HIS A N 1
ATOM 902 C CA . HIS A 1 109 ? 27.353 -8.942 0.069 1.00 82.62 109 HIS A CA 1
ATOM 903 C C . HIS A 1 109 ? 28.170 -8.766 1.343 1.00 82.62 109 HIS A C 1
ATOM 905 O O . HIS A 1 109 ? 27.919 -7.853 2.120 1.00 82.62 109 HIS A O 1
ATOM 911 N N . GLU A 1 110 ? 29.210 -9.570 1.532 1.00 79.88 110 GLU A N 1
ATOM 912 C CA . GLU A 1 110 ? 30.014 -9.561 2.767 1.00 79.88 110 GLU A CA 1
ATOM 913 C C . GLU A 1 110 ? 30.772 -8.242 3.013 1.00 79.88 110 GLU A C 1
ATOM 915 O O . GLU A 1 110 ? 31.156 -7.939 4.139 1.00 79.88 110 GLU A O 1
ATOM 920 N N . GLY A 1 111 ? 30.976 -7.420 1.978 1.00 81.88 111 GLY A N 1
ATOM 921 C CA . GLY A 1 111 ? 31.694 -6.154 2.100 1.00 81.88 111 GLY A CA 1
ATOM 922 C C . GLY A 1 111 ? 31.125 -5.042 1.230 1.00 81.88 111 GLY A C 1
ATOM 923 O O . GLY A 1 111 ? 30.714 -5.268 0.090 1.00 81.88 111 GLY A O 1
ATOM 924 N N . ARG A 1 112 ? 31.200 -3.803 1.731 1.00 81.56 112 ARG A N 1
ATOM 925 C CA . ARG A 1 112 ? 30.729 -2.594 1.031 1.00 81.56 112 ARG A CA 1
ATOM 926 C C . ARG A 1 112 ? 31.302 -2.462 -0.375 1.00 81.56 112 ARG A C 1
ATOM 928 O O . ARG A 1 112 ? 30.595 -2.101 -1.308 1.00 81.56 112 ARG A O 1
ATOM 935 N N . GLY A 1 113 ? 32.590 -2.770 -0.532 1.00 81.81 113 GLY A N 1
ATOM 936 C CA . GLY A 1 113 ? 33.261 -2.746 -1.831 1.00 81.81 113 GLY A CA 1
ATOM 937 C C . GLY A 1 113 ? 32.744 -3.818 -2.794 1.00 81.81 113 GLY A C 1
ATOM 938 O O . GLY A 1 113 ? 32.656 -3.559 -3.989 1.00 81.81 113 GLY A O 1
ATOM 939 N N . ALA A 1 114 ? 32.367 -4.997 -2.289 1.00 83.31 114 ALA A N 1
ATOM 940 C CA . ALA A 1 114 ? 31.777 -6.060 -3.101 1.00 83.31 114 ALA A CA 1
ATOM 941 C C . ALA A 1 114 ? 30.359 -5.688 -3.556 1.00 83.31 114 ALA A C 1
ATOM 943 O O . ALA A 1 114 ? 30.072 -5.769 -4.750 1.00 83.31 114 ALA A O 1
ATOM 944 N N . ALA A 1 115 ? 29.528 -5.169 -2.643 1.00 84.00 115 ALA A N 1
ATOM 945 C CA . ALA A 1 115 ? 28.213 -4.625 -2.979 1.00 84.00 115 ALA A CA 1
ATOM 946 C C . ALA A 1 115 ? 28.320 -3.519 -4.035 1.00 84.00 115 ALA A C 1
ATOM 948 O O . ALA A 1 115 ? 27.600 -3.541 -5.030 1.00 84.00 115 ALA A O 1
ATOM 949 N N . ARG A 1 116 ? 29.281 -2.600 -3.869 1.00 84.19 116 ARG A N 1
ATOM 950 C CA . ARG A 1 116 ? 29.510 -1.500 -4.810 1.00 84.19 116 ARG A CA 1
ATOM 951 C C . ARG A 1 116 ? 29.848 -1.990 -6.209 1.00 84.19 116 ARG A C 1
ATOM 953 O O . ARG A 1 116 ? 29.197 -1.572 -7.158 1.00 84.19 116 ARG A O 1
ATOM 960 N N . ARG A 1 117 ? 30.794 -2.922 -6.331 1.00 84.94 117 ARG A N 1
ATOM 961 C CA . ARG A 1 117 ? 31.143 -3.517 -7.628 1.00 84.94 117 ARG A CA 1
ATOM 962 C C . ARG A 1 117 ? 29.957 -4.237 -8.268 1.00 84.94 117 ARG A C 1
ATOM 964 O O . ARG A 1 117 ? 29.789 -4.165 -9.478 1.00 84.94 117 ARG A O 1
ATOM 971 N N . CYS A 1 118 ? 29.125 -4.916 -7.478 1.00 86.81 118 CYS A N 1
ATOM 972 C CA . CYS A 1 118 ? 27.924 -5.577 -7.992 1.00 86.81 118 CYS A CA 1
ATOM 973 C C . CYS A 1 118 ? 26.887 -4.570 -8.501 1.00 86.81 118 CYS A C 1
ATOM 975 O O . CYS A 1 118 ? 26.317 -4.780 -9.570 1.00 86.81 118 CYS A O 1
ATOM 977 N N . VAL A 1 119 ? 26.675 -3.469 -7.776 1.00 85.69 119 VAL A N 1
ATOM 978 C CA . VAL A 1 119 ? 25.794 -2.364 -8.184 1.00 85.69 119 VAL A CA 1
ATOM 979 C C . VAL A 1 119 ? 26.312 -1.702 -9.464 1.00 85.69 119 VAL A C 1
ATOM 981 O O . VAL A 1 119 ? 25.543 -1.552 -10.408 1.00 85.69 119 VAL A O 1
ATOM 984 N N . GLU A 1 120 ? 27.608 -1.391 -9.545 1.00 84.75 120 GLU A N 1
ATOM 985 C CA . GLU A 1 120 ? 28.247 -0.813 -10.738 1.00 84.75 120 GLU A CA 1
ATOM 986 C C . GLU A 1 120 ? 28.115 -1.749 -11.954 1.00 84.75 120 GLU A C 1
ATOM 988 O O . GLU A 1 120 ? 27.611 -1.338 -12.997 1.00 84.75 120 GLU A O 1
ATOM 993 N N . ARG A 1 121 ? 28.442 -3.042 -11.804 1.00 87.44 121 ARG A N 1
ATOM 994 C CA . ARG A 1 121 ? 28.266 -4.050 -12.870 1.00 87.44 121 ARG A CA 1
ATOM 995 C C . ARG A 1 121 ? 26.805 -4.194 -13.304 1.00 87.44 121 ARG A C 1
ATOM 997 O O . ARG A 1 121 ? 26.519 -4.290 -14.494 1.00 87.44 121 ARG A O 1
ATOM 1004 N N . SER A 1 122 ? 25.879 -4.210 -12.348 1.00 89.44 122 SER A N 1
ATOM 1005 C CA . SER A 1 122 ? 24.445 -4.332 -12.629 1.00 89.44 122 SER A CA 1
ATOM 1006 C C . SER A 1 122 ? 23.920 -3.102 -13.372 1.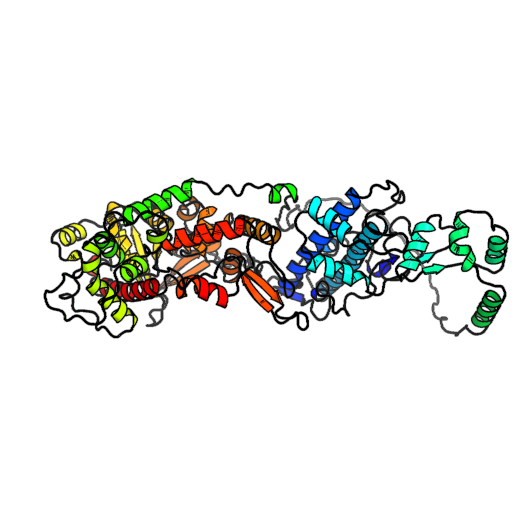00 89.44 122 SER A C 1
ATOM 1008 O O . SER A 1 122 ? 23.188 -3.251 -14.345 1.00 89.44 122 SER A O 1
ATOM 1010 N N . ARG A 1 123 ? 24.338 -1.894 -12.973 1.00 88.19 123 ARG A N 1
ATOM 1011 C CA . ARG A 1 123 ? 24.036 -0.637 -13.674 1.00 88.19 123 ARG A CA 1
ATOM 1012 C C . ARG A 1 123 ? 24.520 -0.669 -15.120 1.00 88.19 123 ARG A C 1
ATOM 1014 O O . ARG A 1 123 ? 23.767 -0.337 -16.029 1.00 88.19 123 ARG A O 1
ATOM 1021 N N . ASP A 1 124 ? 25.759 -1.091 -15.345 1.00 87.19 124 ASP A N 1
ATOM 1022 C CA . ASP A 1 124 ? 26.317 -1.169 -16.696 1.00 87.19 124 ASP A CA 1
ATOM 1023 C C . ASP A 1 124 ? 25.546 -2.202 -17.546 1.00 87.19 124 ASP A C 1
ATOM 1025 O O . ASP A 1 124 ? 25.301 -1.991 -18.733 1.00 87.19 124 ASP A O 1
ATOM 1029 N N . ALA A 1 125 ? 25.052 -3.280 -16.930 1.00 90.25 125 ALA A N 1
ATOM 1030 C CA . ALA A 1 125 ? 24.151 -4.224 -17.587 1.00 90.25 125 ALA A CA 1
ATOM 1031 C C . ALA A 1 125 ? 22.767 -3.630 -17.921 1.00 90.25 125 ALA A C 1
ATOM 1033 O O . ALA A 1 125 ? 22.192 -3.992 -18.950 1.00 90.25 125 ALA A O 1
ATOM 1034 N N . PHE A 1 126 ? 22.240 -2.684 -17.128 1.00 90.69 126 PHE A N 1
ATOM 1035 C CA . PHE A 1 126 ? 21.038 -1.923 -17.509 1.00 90.69 126 PHE A CA 1
ATOM 1036 C C . PHE A 1 126 ? 21.270 -1.101 -18.778 1.00 90.69 126 PHE A C 1
ATOM 1038 O O . PHE A 1 126 ? 20.390 -1.061 -19.637 1.00 90.69 126 PHE A O 1
ATOM 1045 N N . ALA A 1 127 ? 22.453 -0.494 -18.936 1.00 90.62 127 ALA A N 1
ATOM 1046 C CA . ALA A 1 127 ? 22.812 0.239 -20.152 1.00 90.62 127 ALA A CA 1
ATOM 1047 C C . ALA A 1 127 ? 22.731 -0.664 -21.395 1.00 90.62 127 ALA A C 1
ATOM 1049 O O . ALA A 1 127 ? 22.201 -0.264 -22.433 1.00 90.62 127 ALA A O 1
ATOM 1050 N N . ILE A 1 128 ? 23.201 -1.907 -21.270 1.00 91.81 128 ILE A N 1
ATOM 1051 C CA . ILE A 1 128 ? 23.161 -2.900 -22.348 1.00 91.81 128 ILE A CA 1
ATOM 1052 C C . ILE A 1 128 ? 21.721 -3.336 -22.647 1.00 91.81 128 ILE A C 1
ATOM 1054 O O . ILE A 1 128 ? 21.337 -3.420 -23.813 1.00 91.81 128 ILE A O 1
ATOM 1058 N N . LEU A 1 129 ? 20.897 -3.564 -21.621 1.00 91.75 129 LEU A N 1
ATOM 1059 C CA . LEU A 1 129 ? 19.489 -3.931 -21.807 1.00 91.75 129 LEU A CA 1
ATOM 1060 C C . LEU A 1 129 ? 18.678 -2.800 -22.473 1.00 91.75 129 LEU A C 1
ATOM 1062 O O . LEU A 1 129 ? 17.843 -3.060 -23.342 1.00 91.75 129 LEU A O 1
ATOM 1066 N N . LEU A 1 130 ? 18.959 -1.540 -22.123 1.00 91.75 130 LEU A N 1
ATOM 1067 C CA . LEU A 1 130 ? 18.403 -0.362 -22.800 1.00 91.75 130 LEU A CA 1
ATOM 1068 C C . LEU A 1 130 ? 18.810 -0.318 -24.280 1.00 91.75 130 LEU A C 1
ATOM 1070 O O . LEU A 1 130 ? 17.975 -0.052 -25.149 1.00 91.75 130 LEU A O 1
ATOM 1074 N N . ALA A 1 131 ? 20.079 -0.608 -24.573 1.00 92.00 131 ALA A N 1
ATOM 1075 C CA . ALA A 1 131 ? 20.603 -0.667 -25.933 1.00 92.00 131 ALA A CA 1
ATOM 1076 C C . ALA A 1 131 ? 19.941 -1.770 -26.765 1.00 92.00 131 ALA A C 1
ATOM 1078 O O . ALA A 1 131 ? 19.613 -1.546 -27.931 1.00 92.00 131 ALA A O 1
ATOM 1079 N N . GLU A 1 132 ? 19.699 -2.936 -26.163 1.00 92.00 132 GLU A N 1
ATOM 1080 C CA . GLU A 1 132 ? 18.983 -4.048 -26.789 1.00 92.00 132 GLU A CA 1
ATOM 1081 C C . GLU A 1 132 ? 17.539 -3.653 -27.138 1.00 92.00 132 GLU A C 1
ATOM 1083 O O . GLU A 1 132 ? 17.106 -3.842 -28.276 1.00 92.00 132 GLU A O 1
ATOM 1088 N N . CYS A 1 133 ? 16.815 -3.009 -26.216 1.00 90.50 133 CYS A N 1
ATOM 1089 C CA . CYS A 1 133 ? 15.471 -2.492 -26.497 1.00 90.50 133 CYS A CA 1
ATOM 1090 C C . CYS A 1 133 ? 15.484 -1.469 -27.648 1.00 90.50 133 CYS A C 1
ATOM 1092 O O . CYS A 1 133 ? 14.664 -1.550 -28.564 1.00 90.50 133 CYS A O 1
ATOM 1094 N N . ARG A 1 134 ? 16.447 -0.531 -27.646 1.00 89.88 134 ARG A N 1
ATOM 1095 C CA . ARG A 1 134 ? 16.621 0.459 -28.727 1.00 89.88 134 ARG A CA 1
ATOM 1096 C C . ARG A 1 134 ? 16.904 -0.214 -30.071 1.00 89.88 134 ARG A C 1
ATOM 1098 O O . ARG A 1 134 ? 16.346 0.192 -31.087 1.00 89.88 134 ARG A O 1
ATOM 1105 N N . PHE A 1 135 ? 17.762 -1.230 -30.084 1.00 89.19 135 PHE A N 1
ATOM 1106 C CA . PHE A 1 135 ? 18.095 -1.998 -31.282 1.00 89.19 135 PHE A CA 1
ATOM 1107 C C . PHE A 1 135 ? 16.861 -2.639 -31.908 1.00 89.19 135 PHE A C 1
ATOM 1109 O O . PHE A 1 135 ? 16.629 -2.461 -33.102 1.00 89.19 135 PHE A O 1
ATOM 1116 N N . LEU A 1 136 ? 16.062 -3.339 -31.102 1.00 87.81 136 LEU A N 1
ATOM 1117 C CA . LEU A 1 136 ? 14.864 -4.030 -31.576 1.00 87.81 136 LEU A CA 1
ATOM 1118 C C . LEU A 1 136 ? 13.850 -3.046 -32.175 1.00 87.81 136 LEU A C 1
ATOM 1120 O O . LEU A 1 136 ? 13.299 -3.299 -33.242 1.00 87.81 136 LEU A O 1
ATOM 1124 N N . ILE A 1 137 ? 13.690 -1.868 -31.566 1.00 86.50 137 ILE A N 1
ATOM 1125 C CA . ILE A 1 137 ? 12.837 -0.802 -32.114 1.00 86.50 137 ILE A CA 1
ATOM 1126 C C . ILE A 1 137 ? 13.364 -0.307 -33.466 1.00 86.50 137 ILE A C 1
ATOM 1128 O O . ILE A 1 137 ? 12.598 -0.220 -34.425 1.00 86.50 137 ILE A O 1
ATOM 1132 N N . LEU A 1 138 ? 14.665 -0.005 -33.571 1.00 84.25 138 LEU A N 1
ATOM 1133 C CA . LEU A 1 138 ? 15.288 0.490 -34.812 1.00 84.25 138 LEU A CA 1
ATOM 1134 C C . LEU A 1 138 ? 15.271 -0.537 -35.953 1.00 84.25 138 LEU A C 1
ATOM 1136 O O . LEU A 1 138 ? 15.287 -0.184 -37.145 1.00 84.25 138 LEU A O 1
ATOM 1140 N N . LYS A 1 139 ? 15.284 -1.817 -35.591 1.00 82.12 139 LYS A N 1
ATOM 1141 C CA . LYS A 1 139 ? 15.208 -2.920 -36.537 1.00 82.12 139 LYS A CA 1
ATOM 1142 C C . LYS A 1 139 ? 13.799 -3.055 -37.108 1.00 82.12 139 LYS A C 1
ATOM 1144 O O . LYS A 1 139 ? 13.674 -3.185 -38.328 1.00 82.12 139 LYS A O 1
ATOM 1149 N N . ASN A 1 140 ? 12.784 -2.905 -36.263 1.00 83.56 140 ASN A N 1
ATOM 1150 C CA . ASN A 1 140 ? 11.394 -3.096 -36.633 1.00 83.56 140 ASN A CA 1
ATOM 1151 C C . ASN A 1 140 ? 10.903 -2.020 -37.637 1.00 83.56 140 ASN A C 1
ATOM 1153 O O . ASN A 1 140 ? 10.840 -0.830 -37.303 1.00 83.56 140 ASN A O 1
ATOM 1157 N N . PRO A 1 141 ? 10.537 -2.404 -38.877 1.00 79.50 141 PRO A N 1
ATOM 1158 C CA . PRO A 1 141 ? 10.134 -1.462 -39.923 1.00 79.50 141 PRO A CA 1
ATOM 1159 C C . PRO A 1 141 ? 8.755 -0.826 -39.686 1.00 79.50 141 PRO A C 1
ATOM 1161 O O . PRO A 1 141 ? 8.489 0.238 -40.242 1.00 79.50 141 PRO A O 1
ATOM 1164 N N . ALA A 1 142 ? 7.891 -1.432 -38.863 1.00 81.31 142 ALA A N 1
ATOM 1165 C CA . ALA A 1 142 ? 6.619 -0.826 -38.461 1.00 81.31 142 ALA A CA 1
ATOM 1166 C C . ALA A 1 142 ? 6.831 0.319 -37.456 1.00 81.31 142 ALA A C 1
ATOM 1168 O O . ALA A 1 142 ? 6.042 1.264 -37.393 1.00 81.31 142 ALA A O 1
ATOM 1169 N N . LEU A 1 143 ? 7.922 0.246 -36.692 1.00 83.50 143 LEU A N 1
ATOM 1170 C CA . LEU A 1 143 ? 8.247 1.190 -35.628 1.00 83.50 143 LEU A CA 1
ATOM 1171 C C . LEU A 1 143 ? 9.253 2.255 -36.046 1.00 83.50 143 LEU A C 1
ATOM 1173 O O . LEU A 1 143 ? 9.269 3.327 -35.448 1.00 83.50 143 LEU A O 1
ATOM 1177 N N . THR A 1 144 ? 10.073 1.993 -37.062 1.00 82.00 144 THR A N 1
ATOM 1178 C CA . THR A 1 144 ? 11.172 2.880 -37.444 1.00 82.00 144 THR A CA 1
ATOM 1179 C C . THR A 1 144 ? 11.148 3.206 -38.930 1.00 82.00 144 THR A C 1
ATOM 1181 O O . THR A 1 144 ? 11.232 2.328 -39.788 1.00 82.00 144 THR A O 1
ATOM 1184 N N . GLY A 1 145 ? 11.089 4.504 -39.241 1.00 75.88 145 GLY A N 1
ATOM 1185 C CA . GLY A 1 145 ? 11.150 5.006 -40.611 1.00 75.88 145 GLY A CA 1
ATOM 1186 C C . GLY A 1 145 ? 12.527 4.832 -41.266 1.00 75.88 145 GLY A C 1
ATOM 1187 O O . GLY A 1 145 ? 13.525 4.519 -40.620 1.00 75.88 145 GLY A O 1
ATOM 1188 N N . ILE A 1 146 ? 12.607 5.119 -42.569 1.00 67.56 146 ILE A N 1
ATOM 1189 C CA . ILE A 1 146 ? 13.819 4.936 -43.401 1.00 67.56 146 ILE A CA 1
ATOM 1190 C C . ILE A 1 146 ? 15.047 5.686 -42.841 1.00 67.56 146 ILE A C 1
ATOM 1192 O O . ILE A 1 146 ? 16.178 5.237 -43.005 1.00 67.56 146 ILE A O 1
ATOM 1196 N N . HIS A 1 147 ? 14.826 6.802 -42.141 1.00 67.81 147 HIS A N 1
ATOM 1197 C CA . HIS A 1 147 ? 15.871 7.635 -41.535 1.00 67.81 147 HIS A CA 1
ATOM 1198 C C . HIS A 1 147 ? 16.084 7.379 -40.032 1.00 67.81 147 HIS A C 1
ATOM 1200 O O . HIS A 1 147 ? 16.657 8.223 -39.355 1.00 67.81 147 HIS A O 1
ATOM 1206 N N . GLY A 1 148 ? 15.591 6.265 -39.479 1.00 69.00 148 GLY A N 1
ATOM 1207 C CA . GLY A 1 148 ? 15.792 5.935 -38.061 1.00 69.00 148 GLY A CA 1
ATOM 1208 C C . GLY A 1 148 ? 14.875 6.679 -37.080 1.00 69.00 148 GLY A C 1
ATOM 1209 O O . GLY A 1 148 ? 15.055 6.572 -35.872 1.00 69.00 148 GLY A O 1
ATOM 1210 N N . GLN A 1 149 ? 13.889 7.428 -37.584 1.00 75.50 149 GLN A N 1
ATOM 1211 C CA . GLN A 1 149 ? 12.874 8.096 -36.765 1.00 75.50 149 GLN A CA 1
ATOM 1212 C C . GLN A 1 149 ? 11.890 7.063 -36.210 1.00 75.50 149 GLN A C 1
ATOM 1214 O O . GLN A 1 149 ? 11.306 6.298 -36.982 1.00 75.50 149 GLN A O 1
ATOM 1219 N N . VAL A 1 150 ? 11.692 7.063 -34.893 1.00 79.19 150 VAL A N 1
ATOM 1220 C CA . VAL A 1 150 ? 10.781 6.132 -34.218 1.00 79.19 150 VAL A CA 1
ATOM 1221 C C . VAL A 1 150 ? 9.355 6.676 -34.249 1.00 79.19 150 VAL A C 1
ATOM 1223 O O . VAL A 1 150 ? 9.084 7.797 -33.816 1.00 79.19 150 VAL A O 1
ATOM 1226 N N . ASN A 1 151 ? 8.426 5.870 -34.755 1.00 83.38 151 ASN A N 1
ATOM 1227 C CA . ASN A 1 151 ? 7.003 6.155 -34.728 1.00 83.38 151 ASN A CA 1
ATOM 1228 C C . ASN A 1 151 ? 6.452 5.864 -33.328 1.00 83.38 151 ASN A C 1
ATOM 1230 O O . ASN A 1 151 ? 6.089 4.739 -32.992 1.00 83.38 151 ASN A O 1
ATOM 1234 N N . MET A 1 152 ? 6.371 6.921 -32.524 1.00 74.50 152 MET A N 1
ATOM 1235 C CA . MET A 1 152 ? 5.861 6.884 -31.153 1.00 74.50 152 MET A CA 1
ATOM 1236 C C . MET A 1 152 ? 4.444 6.317 -31.043 1.00 74.50 152 MET A C 1
ATOM 1238 O O . MET A 1 152 ? 4.144 5.626 -30.074 1.00 74.50 152 MET A O 1
ATOM 1242 N N . GLY A 1 153 ? 3.579 6.621 -32.017 1.00 74.94 153 GLY A N 1
ATOM 1243 C CA . GLY A 1 153 ? 2.205 6.122 -32.047 1.00 74.94 153 GLY A CA 1
ATOM 1244 C C . GLY A 1 153 ? 2.183 4.611 -32.239 1.00 74.94 153 GLY A C 1
ATOM 1245 O O . GLY A 1 153 ? 1.627 3.907 -31.410 1.00 74.94 153 GLY A O 1
ATOM 1246 N N . ALA A 1 154 ? 2.899 4.113 -33.248 1.00 81.81 154 ALA A N 1
ATOM 1247 C CA . ALA A 1 154 ? 2.981 2.680 -33.522 1.00 81.81 154 ALA A CA 1
ATOM 1248 C C . ALA A 1 154 ? 3.680 1.900 -32.395 1.00 81.81 154 ALA A C 1
ATOM 1250 O O . ALA A 1 154 ? 3.220 0.829 -32.014 1.00 81.81 154 ALA A O 1
ATOM 1251 N N . LEU A 1 155 ? 4.760 2.444 -31.818 1.00 80.75 155 LEU A N 1
ATOM 1252 C CA . LEU A 1 155 ? 5.446 1.819 -30.681 1.00 80.75 155 LEU A CA 1
ATOM 1253 C C . LEU A 1 155 ? 4.517 1.717 -29.477 1.00 80.75 155 LEU A C 1
ATOM 1255 O O . LEU A 1 155 ? 4.460 0.677 -28.825 1.00 80.75 155 LEU A O 1
ATOM 1259 N N . ARG A 1 156 ? 3.763 2.784 -29.202 1.00 73.06 156 ARG A N 1
ATOM 1260 C CA . ARG A 1 156 ? 2.738 2.765 -28.166 1.00 73.06 156 ARG A CA 1
ATOM 1261 C C . ARG A 1 156 ? 1.685 1.713 -28.477 1.00 73.06 156 ARG A C 1
ATOM 1263 O O . ARG A 1 156 ? 1.361 0.946 -27.584 1.00 73.06 156 ARG A O 1
ATOM 1270 N N . ASP A 1 157 ? 1.169 1.674 -29.698 1.00 77.00 157 ASP A N 1
ATOM 1271 C CA . ASP A 1 157 ? 0.112 0.743 -30.072 1.00 77.00 157 ASP A CA 1
ATOM 1272 C C . ASP A 1 157 ? 0.577 -0.701 -29.879 1.00 77.00 157 ASP A C 1
ATOM 1274 O O . ASP A 1 157 ? -0.122 -1.446 -29.208 1.00 77.00 157 ASP A O 1
ATOM 1278 N N . ILE A 1 158 ? 1.784 -1.073 -30.321 1.00 77.94 158 ILE A N 1
ATOM 1279 C CA . ILE A 1 158 ? 2.338 -2.420 -30.098 1.00 77.94 158 ILE A CA 1
ATOM 1280 C C . ILE A 1 158 ? 2.505 -2.712 -28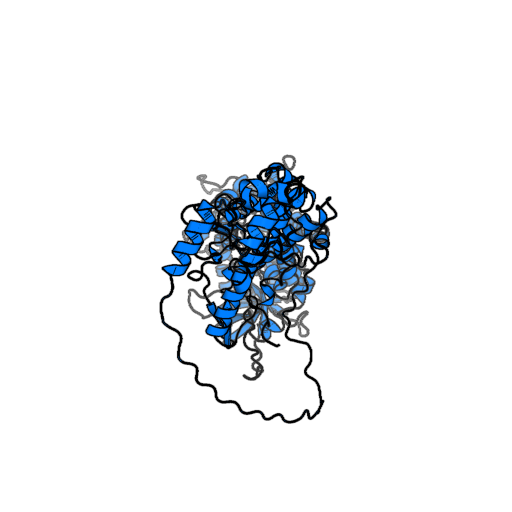.600 1.00 77.94 158 ILE A C 1
ATOM 1282 O O . ILE A 1 158 ? 2.021 -3.731 -28.113 1.00 77.94 158 ILE A O 1
ATOM 1286 N N . LEU A 1 159 ? 3.127 -1.807 -27.837 1.00 74.19 159 LEU A N 1
ATOM 1287 C CA . LEU A 1 159 ? 3.348 -2.019 -26.400 1.00 74.19 159 LEU A CA 1
ATOM 1288 C C . LEU A 1 159 ? 2.039 -2.041 -25.587 1.00 74.19 159 LEU A C 1
ATOM 1290 O O . LEU A 1 159 ? 1.970 -2.703 -24.554 1.00 74.19 159 LEU A O 1
ATOM 1294 N N . VAL A 1 160 ? 0.994 -1.342 -26.039 1.00 66.62 160 VAL A N 1
ATOM 1295 C CA . VAL A 1 160 ? -0.325 -1.286 -25.386 1.00 66.62 160 VAL A CA 1
ATOM 1296 C C . VAL A 1 160 ? -1.229 -2.446 -25.820 1.00 66.62 160 VAL A C 1
ATOM 1298 O O . VAL A 1 160 ? -1.925 -3.006 -24.976 1.00 66.62 160 VAL A O 1
ATOM 1301 N N . LEU A 1 161 ? -1.235 -2.830 -27.099 1.00 62.66 161 LEU A N 1
ATOM 1302 C CA . LEU A 1 161 ? -2.043 -3.940 -27.624 1.00 62.66 161 LEU A CA 1
ATOM 1303 C C . LEU A 1 161 ? -1.585 -5.282 -27.050 1.00 62.66 161 LEU A C 1
ATOM 1305 O O . LEU A 1 161 ? -2.420 -6.092 -26.651 1.00 62.66 161 LEU A O 1
ATOM 1309 N N . GLU A 1 162 ? -0.272 -5.470 -26.950 1.00 58.84 162 GLU A N 1
ATOM 1310 C CA . GLU A 1 162 ? 0.356 -6.751 -26.602 1.00 58.84 162 GLU A CA 1
ATOM 1311 C C . GLU A 1 162 ? 0.789 -6.808 -25.137 1.00 58.84 162 GLU A C 1
ATOM 1313 O O . GLU A 1 162 ? 1.041 -7.878 -24.591 1.00 58.84 162 GLU A O 1
ATOM 1318 N N . GLY A 1 163 ? 0.840 -5.649 -24.477 1.00 51.81 163 GLY A N 1
ATOM 1319 C CA . GLY A 1 163 ? 1.342 -5.519 -23.117 1.00 51.81 163 GLY A CA 1
ATOM 1320 C C . GLY A 1 163 ? 0.623 -4.486 -22.258 1.00 51.81 163 GLY A C 1
ATOM 1321 O O . GLY A 1 163 ? 1.278 -3.989 -21.358 1.00 51.81 163 GLY A O 1
ATOM 1322 N N . ARG A 1 164 ? -0.651 -4.146 -22.554 1.00 45.66 164 ARG A N 1
ATOM 1323 C CA . ARG A 1 164 ? -1.722 -3.380 -21.835 1.00 45.66 164 ARG A CA 1
ATOM 1324 C C . ARG A 1 164 ? -1.405 -2.353 -20.719 1.00 45.66 164 ARG A C 1
ATOM 1326 O O . ARG A 1 164 ? -2.345 -1.823 -20.139 1.00 45.66 164 ARG A O 1
ATOM 1333 N N . LEU A 1 165 ? -0.153 -2.040 -20.397 1.00 52.28 165 LEU A N 1
ATOM 1334 C CA . LEU A 1 165 ? 0.254 -1.758 -19.020 1.00 52.28 165 LEU A CA 1
ATOM 1335 C C . LEU A 1 165 ? 1.574 -0.938 -18.887 1.00 52.28 165 LEU A C 1
ATOM 1337 O O . LEU A 1 165 ? 2.289 -1.024 -17.887 1.00 52.28 165 LEU A O 1
ATOM 1341 N N . LEU A 1 166 ? 1.931 -0.119 -19.886 1.00 60.09 166 LEU A N 1
ATOM 1342 C CA . LEU A 1 166 ? 3.075 0.809 -19.807 1.00 60.09 166 LEU A CA 1
ATOM 1343 C C . LEU A 1 166 ? 2.636 2.262 -20.061 1.00 60.09 166 LEU A C 1
ATOM 1345 O O . LEU A 1 166 ? 2.228 2.624 -21.166 1.00 60.09 166 LEU A O 1
ATOM 1349 N N . HIS A 1 167 ? 2.744 3.111 -19.034 1.00 63.19 167 HIS A N 1
ATOM 1350 C CA . HIS A 1 167 ? 2.304 4.509 -19.073 1.00 63.19 167 HIS A CA 1
ATOM 1351 C C . HIS A 1 167 ? 3.121 5.371 -20.059 1.00 63.19 167 HIS A C 1
ATOM 1353 O O . HIS A 1 167 ? 4.349 5.282 -20.140 1.00 63.19 167 HIS A O 1
ATOM 1359 N N . HIS A 1 168 ? 2.449 6.293 -20.760 1.00 64.69 168 HIS A N 1
ATOM 1360 C CA . HIS A 1 168 ? 3.042 7.130 -21.816 1.00 64.69 168 HIS A CA 1
ATOM 1361 C C . HIS A 1 168 ? 4.262 7.947 -21.357 1.00 64.69 168 HIS A C 1
ATOM 1363 O O . HIS A 1 168 ? 5.234 8.063 -22.097 1.00 64.69 168 HIS A O 1
ATOM 1369 N N . ALA A 1 169 ? 4.239 8.489 -20.134 1.00 65.12 169 ALA A N 1
ATOM 1370 C CA . ALA A 1 169 ? 5.363 9.255 -19.593 1.00 65.12 169 ALA A CA 1
ATOM 1371 C C . ALA A 1 169 ? 6.595 8.373 -19.341 1.00 65.12 169 ALA A C 1
ATOM 1373 O O . ALA A 1 169 ? 7.718 8.839 -19.501 1.00 65.12 169 ALA A O 1
ATOM 1374 N N . TRP A 1 170 ? 6.389 7.097 -18.996 1.00 74.00 170 TRP A N 1
ATOM 1375 C CA . TRP A 1 170 ? 7.482 6.142 -18.826 1.00 74.00 170 TRP A CA 1
ATOM 1376 C C . TRP A 1 170 ? 8.086 5.791 -20.189 1.00 74.00 170 TRP A C 1
ATOM 1378 O O . TRP A 1 170 ? 9.296 5.870 -20.357 1.00 74.00 170 TRP A O 1
ATOM 1388 N N . ILE A 1 171 ? 7.254 5.516 -21.202 1.00 74.38 171 ILE A N 1
ATOM 1389 C CA . ILE A 1 171 ? 7.721 5.271 -22.580 1.00 74.38 171 ILE A CA 1
ATOM 1390 C C . ILE A 1 171 ? 8.449 6.504 -23.138 1.00 74.38 171 ILE A C 1
ATOM 1392 O O . ILE A 1 171 ? 9.515 6.374 -23.732 1.00 74.38 171 ILE A O 1
ATOM 1396 N N . SER A 1 172 ? 7.922 7.710 -22.911 1.00 74.31 172 SER A N 1
ATOM 1397 C CA . SER A 1 172 ? 8.585 8.955 -23.316 1.00 74.31 172 SER A CA 1
ATOM 1398 C C . SER A 1 172 ? 9.950 9.099 -22.650 1.00 74.31 172 SER A C 1
ATOM 1400 O O . SER A 1 172 ? 10.933 9.381 -23.329 1.00 74.31 172 SER A O 1
ATOM 1402 N N . ALA A 1 173 ? 10.034 8.849 -21.342 1.00 75.31 173 ALA A N 1
ATOM 1403 C CA . ALA A 1 173 ? 11.292 8.933 -20.617 1.00 75.31 173 ALA A CA 1
ATOM 1404 C C . ALA A 1 173 ? 12.292 7.842 -21.044 1.00 75.31 173 ALA A C 1
ATOM 1406 O O . ALA A 1 173 ? 13.489 8.120 -21.114 1.00 75.31 173 ALA A O 1
ATOM 1407 N N . LEU A 1 174 ? 11.823 6.640 -21.408 1.00 82.06 174 LEU A N 1
ATOM 1408 C CA . LEU A 1 174 ? 12.654 5.589 -22.007 1.00 82.06 174 LEU A CA 1
ATOM 1409 C C . LEU A 1 174 ? 13.268 6.086 -23.314 1.00 82.06 174 LEU A C 1
ATOM 1411 O O . LEU A 1 174 ? 14.446 5.876 -23.574 1.00 82.06 174 LEU A O 1
ATOM 1415 N N . ILE A 1 175 ? 12.483 6.770 -24.128 1.00 79.00 175 ILE A N 1
ATOM 1416 C CA . ILE A 1 175 ? 12.901 7.242 -25.447 1.00 79.00 175 ILE A CA 1
ATOM 1417 C C . ILE A 1 175 ? 13.843 8.435 -25.332 1.00 79.00 175 ILE A C 1
ATOM 1419 O O . ILE A 1 175 ? 14.818 8.530 -26.077 1.00 79.00 175 ILE A O 1
ATOM 1423 N N . ASP A 1 176 ? 13.646 9.282 -24.324 1.00 78.75 176 ASP A N 1
ATOM 1424 C CA . ASP A 1 176 ? 14.600 10.332 -23.979 1.00 78.75 176 ASP A CA 1
ATOM 1425 C C . ASP A 1 176 ? 15.985 9.765 -23.610 1.00 78.75 176 ASP A C 1
ATOM 1427 O O . ASP A 1 176 ? 16.985 10.463 -23.793 1.00 78.75 176 ASP A O 1
ATOM 1431 N N . THR A 1 177 ? 16.096 8.497 -23.171 1.00 82.38 177 THR A N 1
ATOM 1432 C CA . THR A 1 177 ? 17.413 7.860 -22.948 1.00 82.38 177 THR A CA 1
ATOM 1433 C C . THR A 1 177 ? 18.224 7.712 -24.238 1.00 82.38 177 THR A C 1
ATOM 1435 O O . THR A 1 177 ? 19.446 7.612 -24.191 1.00 82.38 177 THR A O 1
ATOM 1438 N N . TRP A 1 178 ? 17.598 7.756 -25.416 1.00 79.88 178 TRP A N 1
ATOM 1439 C CA . TRP A 1 178 ? 18.310 7.610 -26.690 1.00 79.88 178 TRP A CA 1
ATOM 1440 C C . TRP A 1 178 ? 19.112 8.840 -27.098 1.00 79.88 178 TRP A C 1
ATOM 1442 O O . TRP A 1 178 ? 19.950 8.740 -27.996 1.00 79.88 178 TRP A O 1
ATOM 1452 N N . ARG A 1 179 ? 18.887 9.973 -26.423 1.00 80.56 179 ARG A N 1
ATOM 1453 C CA . ARG A 1 179 ? 19.712 11.181 -26.554 1.00 80.56 179 ARG A CA 1
ATOM 1454 C C . ARG A 1 179 ? 21.060 11.049 -25.851 1.00 80.56 179 ARG A C 1
ATOM 1456 O O . ARG A 1 179 ? 21.919 11.909 -26.029 1.00 80.56 179 ARG A O 1
ATOM 1463 N N . LEU A 1 180 ? 21.243 10.010 -25.036 1.00 84.12 180 LEU A N 1
ATOM 1464 C CA . LEU A 1 180 ? 22.508 9.781 -24.358 1.00 84.12 180 LEU A CA 1
ATOM 1465 C C . LEU A 1 180 ? 23.609 9.431 -25.368 1.00 84.12 180 LEU A C 1
ATOM 1467 O O . LEU A 1 180 ? 23.352 8.686 -26.319 1.00 84.12 180 LEU A O 1
ATOM 1471 N N . PRO A 1 181 ? 24.846 9.912 -25.151 1.00 87.62 181 PRO A N 1
ATOM 1472 C CA . PRO A 1 181 ? 25.995 9.482 -25.932 1.00 87.62 181 PRO A CA 1
ATOM 1473 C C . PRO A 1 181 ? 26.175 7.965 -25.845 1.00 87.62 181 PRO A C 1
ATOM 1475 O O . PRO A 1 181 ? 26.222 7.397 -24.752 1.00 87.62 181 PRO A O 1
ATOM 1478 N N . VAL A 1 182 ? 26.313 7.312 -26.997 1.00 91.50 182 VAL A N 1
ATOM 1479 C CA . VAL A 1 182 ? 26.450 5.852 -27.096 1.00 91.50 182 VAL A CA 1
ATOM 1480 C C . VAL A 1 182 ? 27.868 5.423 -27.466 1.00 91.50 182 VAL A C 1
ATOM 1482 O O . VAL A 1 182 ? 28.675 6.221 -27.951 1.00 91.50 182 VAL A O 1
ATOM 1485 N N . ALA A 1 183 ? 28.194 4.155 -27.221 1.00 91.69 183 ALA A N 1
ATOM 1486 C CA . ALA A 1 183 ? 29.501 3.555 -27.476 1.00 91.69 183 ALA A CA 1
ATOM 1487 C C . ALA A 1 183 ? 29.987 3.790 -28.917 1.00 91.69 183 ALA A C 1
ATOM 1489 O O . ALA A 1 183 ? 31.116 4.243 -29.118 1.00 91.69 183 ALA A O 1
ATOM 1490 N N . GLY A 1 184 ? 29.120 3.583 -29.910 1.00 91.00 184 GLY A N 1
ATOM 1491 C CA . GLY A 1 184 ? 29.492 3.594 -31.324 1.00 91.00 184 GLY A CA 1
ATOM 1492 C C . GLY A 1 184 ? 30.133 2.279 -31.780 1.00 91.00 184 GLY A C 1
ATOM 1493 O O . GLY A 1 184 ? 30.246 1.324 -31.013 1.00 91.00 184 GLY A O 1
ATOM 1494 N N . VAL A 1 185 ? 30.533 2.201 -33.050 1.00 91.75 185 VAL A N 1
ATOM 1495 C CA . VAL A 1 185 ? 30.984 0.939 -33.664 1.00 91.75 185 VAL A CA 1
ATOM 1496 C C . VAL A 1 185 ? 32.072 1.134 -34.713 1.00 91.75 185 VAL A C 1
ATOM 1498 O O . VAL A 1 185 ? 32.018 2.066 -35.514 1.00 91.75 185 VAL A O 1
ATOM 1501 N N . PHE A 1 186 ? 33.042 0.222 -34.736 1.00 91.44 186 PHE A N 1
ATOM 1502 C CA . PHE A 1 186 ? 34.007 0.071 -35.821 1.00 91.44 186 PHE A CA 1
ATOM 1503 C C . PHE A 1 186 ? 33.457 -0.884 -36.880 1.00 91.44 186 PHE A C 1
ATOM 1505 O O . PHE A 1 186 ? 33.081 -2.016 -36.577 1.00 91.44 186 PHE A O 1
ATOM 1512 N N . VAL A 1 187 ? 33.422 -0.446 -38.133 1.00 87.81 187 VAL A N 1
ATOM 1513 C CA . VAL A 1 187 ? 32.898 -1.234 -39.252 1.00 87.81 187 VAL A CA 1
ATOM 1514 C C . VAL A 1 187 ? 33.994 -1.410 -40.283 1.00 87.81 187 VAL A C 1
ATOM 1516 O O . VAL A 1 187 ? 34.529 -0.425 -40.783 1.00 87.81 187 VAL A O 1
ATOM 1519 N N . TYR A 1 188 ? 34.273 -2.660 -40.634 1.00 86.12 188 TYR A N 1
ATOM 1520 C CA . TYR A 1 188 ? 35.146 -3.034 -41.741 1.00 86.12 188 TYR A CA 1
ATOM 1521 C C . TYR A 1 188 ? 34.271 -3.207 -42.989 1.00 86.12 188 TYR A C 1
ATOM 1523 O O . TYR A 1 188 ? 33.574 -4.218 -43.101 1.00 86.12 188 TYR A O 1
ATOM 1531 N N . PRO A 1 189 ? 34.234 -2.242 -43.931 1.00 80.44 189 PRO A N 1
ATOM 1532 C CA . PRO A 1 189 ? 33.247 -2.252 -45.017 1.00 80.44 189 PRO A CA 1
ATOM 1533 C C . PRO A 1 189 ? 33.357 -3.470 -45.944 1.00 80.44 189 PRO A C 1
ATOM 1535 O O . PRO A 1 189 ? 32.381 -3.832 -46.591 1.00 80.44 189 PRO A O 1
ATOM 1538 N N . ARG A 1 190 ? 34.538 -4.101 -45.995 1.00 75.62 190 ARG A N 1
ATOM 1539 C CA . ARG A 1 190 ? 34.814 -5.324 -46.765 1.00 75.62 190 ARG A CA 1
ATOM 1540 C C . ARG A 1 190 ? 34.185 -6.578 -46.156 1.00 75.62 190 ARG A C 1
ATOM 1542 O O . ARG A 1 190 ? 33.814 -7.484 -46.891 1.00 75.62 190 ARG A O 1
ATOM 1549 N N . GLU A 1 191 ? 34.067 -6.615 -44.834 1.00 78.06 191 GLU A N 1
ATOM 1550 C CA . GLU A 1 191 ? 33.626 -7.788 -44.065 1.00 78.06 191 GLU A CA 1
ATOM 1551 C C . GLU A 1 191 ? 32.171 -7.645 -43.588 1.00 78.06 191 GLU A C 1
ATOM 1553 O O . GLU A 1 191 ? 31.506 -8.621 -43.246 1.00 78.06 191 GLU A O 1
ATOM 1558 N N . CYS A 1 192 ? 31.644 -6.418 -43.568 1.00 75.88 192 CYS A N 1
ATOM 1559 C CA . CYS A 1 192 ? 30.303 -6.138 -43.078 1.00 75.88 192 CYS A CA 1
ATOM 1560 C C . CYS A 1 192 ? 29.242 -6.293 -44.178 1.00 75.88 192 CYS A C 1
ATOM 1562 O O . CYS A 1 192 ? 29.032 -5.403 -45.004 1.00 75.88 192 CYS A O 1
ATOM 1564 N N . HIS A 1 193 ? 28.488 -7.390 -44.120 1.00 77.00 193 HIS A N 1
ATOM 1565 C CA . HIS A 1 193 ? 27.338 -7.632 -45.001 1.00 77.00 193 HIS A CA 1
ATOM 1566 C C . HIS A 1 193 ? 26.046 -6.909 -44.566 1.00 77.00 193 HIS A C 1
ATOM 1568 O O . HIS A 1 193 ? 25.051 -6.944 -45.283 1.00 77.00 193 HIS A O 1
ATOM 1574 N N . TYR A 1 194 ? 26.058 -6.208 -43.428 1.00 78.50 194 TYR A N 1
ATOM 1575 C CA . TYR A 1 194 ? 24.884 -5.566 -42.819 1.00 78.50 194 TYR A CA 1
ATOM 1576 C C . TYR A 1 194 ? 24.824 -4.056 -43.102 1.00 78.50 194 TYR A C 1
ATOM 1578 O O . TYR A 1 194 ? 24.541 -3.248 -42.217 1.00 78.50 194 TYR A O 1
ATOM 1586 N N . SER A 1 195 ? 25.110 -3.646 -44.340 1.00 75.38 195 SER A N 1
ATOM 1587 C CA . SER A 1 195 ? 25.261 -2.225 -44.686 1.00 75.38 195 SER A CA 1
ATOM 1588 C C . SER A 1 195 ? 23.998 -1.387 -44.482 1.00 75.38 195 SER A C 1
ATOM 1590 O O . SER A 1 195 ? 24.100 -0.222 -44.104 1.00 75.38 195 SER A O 1
ATOM 1592 N N . SER A 1 196 ? 22.810 -1.973 -44.637 1.00 75.62 196 SER A N 1
ATOM 1593 C CA . SER A 1 196 ? 21.532 -1.317 -44.327 1.00 75.62 196 SER A CA 1
ATOM 1594 C C . SER A 1 196 ? 21.409 -0.945 -42.845 1.00 75.62 196 SER A C 1
ATOM 1596 O O . SER A 1 196 ? 20.971 0.159 -42.519 1.00 75.62 196 SER A O 1
ATOM 1598 N N . TRP A 1 197 ? 21.842 -1.831 -41.945 1.00 80.50 197 TRP A N 1
ATOM 1599 C CA . TRP A 1 197 ? 21.867 -1.581 -40.505 1.00 80.50 197 TRP A CA 1
ATOM 1600 C C . TRP A 1 197 ? 22.894 -0.509 -40.132 1.00 80.50 197 TRP A C 1
ATOM 1602 O O . TRP A 1 197 ? 22.575 0.421 -39.396 1.00 80.50 197 TRP A O 1
ATOM 1612 N N . ILE A 1 198 ? 24.103 -0.575 -40.696 1.00 81.50 198 ILE A N 1
ATOM 1613 C CA . ILE A 1 198 ? 25.137 0.439 -40.443 1.00 81.50 198 ILE A CA 1
ATOM 1614 C C . ILE A 1 198 ? 24.683 1.826 -40.910 1.00 81.50 198 ILE A C 1
ATOM 1616 O O . ILE A 1 198 ? 24.892 2.815 -40.212 1.00 81.50 198 ILE A O 1
ATOM 1620 N N . VAL A 1 199 ? 24.011 1.913 -42.059 1.00 78.00 199 VAL A N 1
ATOM 1621 C CA . VAL A 1 199 ? 23.435 3.174 -42.542 1.00 78.00 199 VAL A CA 1
ATOM 1622 C C . VAL A 1 199 ? 22.363 3.705 -41.584 1.00 78.00 199 VAL A C 1
ATOM 1624 O O . VAL A 1 199 ? 22.351 4.905 -41.310 1.00 78.00 199 VAL A O 1
ATOM 1627 N N . LYS A 1 200 ? 21.507 2.840 -41.019 1.00 79.00 200 LYS A N 1
ATOM 1628 C CA . LYS A 1 200 ? 20.546 3.248 -39.979 1.00 79.00 200 LYS A CA 1
ATOM 1629 C C . LYS A 1 200 ? 21.253 3.829 -38.751 1.00 79.00 200 LYS A C 1
ATOM 1631 O O . LYS A 1 200 ? 20.836 4.883 -38.285 1.00 79.00 200 LYS A O 1
ATOM 1636 N N . LEU A 1 201 ? 22.340 3.208 -38.281 1.00 84.12 201 LEU A N 1
ATOM 1637 C CA . LEU A 1 201 ? 23.130 3.731 -37.157 1.00 84.12 201 LEU A CA 1
ATOM 1638 C C . LEU A 1 201 ? 23.623 5.161 -37.429 1.00 84.12 201 LEU A C 1
ATOM 1640 O O . LEU A 1 201 ? 23.418 6.040 -36.590 1.00 84.12 201 LEU A O 1
ATOM 1644 N N . ILE A 1 202 ? 24.172 5.410 -38.625 1.00 81.31 202 ILE A N 1
ATOM 1645 C CA . ILE A 1 202 ? 24.644 6.741 -39.050 1.00 81.31 202 ILE A CA 1
ATOM 1646 C C . ILE A 1 202 ? 23.513 7.779 -39.003 1.00 81.31 202 ILE A C 1
ATOM 1648 O O . ILE A 1 202 ? 23.731 8.891 -38.534 1.00 81.31 202 ILE A O 1
ATOM 1652 N N . TYR A 1 203 ? 22.303 7.431 -39.454 1.00 80.06 203 TYR A N 1
ATOM 1653 C CA . TYR A 1 203 ? 21.153 8.348 -39.425 1.00 80.06 203 TYR A CA 1
ATOM 1654 C C . TYR A 1 203 ? 20.584 8.605 -38.021 1.00 80.06 203 TYR A C 1
ATOM 1656 O O . TYR A 1 203 ? 19.802 9.536 -37.848 1.00 80.06 203 TYR A O 1
ATOM 1664 N N . THR A 1 204 ? 20.970 7.804 -37.027 1.00 78.31 204 THR A N 1
ATOM 1665 C CA . THR A 1 204 ? 20.504 7.911 -35.631 1.00 78.31 204 THR A CA 1
ATOM 1666 C C . THR A 1 204 ? 21.546 8.515 -34.684 1.00 78.31 204 THR A C 1
ATOM 1668 O O . THR A 1 204 ? 21.508 8.245 -33.483 1.00 78.31 204 THR A O 1
ATOM 1671 N N . ASP A 1 205 ? 22.487 9.297 -35.226 1.00 81.38 205 ASP A N 1
ATOM 1672 C CA . ASP A 1 205 ? 23.589 9.955 -34.504 1.00 81.38 205 ASP A CA 1
ATOM 1673 C C . ASP A 1 205 ? 24.492 8.995 -33.706 1.00 81.38 205 ASP A C 1
ATOM 1675 O O . ASP A 1 205 ? 25.142 9.370 -32.727 1.00 81.38 205 ASP A O 1
ATOM 1679 N N . VAL A 1 206 ? 24.576 7.732 -34.134 1.00 88.25 206 VAL A N 1
ATOM 1680 C CA . VAL A 1 206 ? 25.496 6.755 -33.546 1.00 88.25 206 VAL A CA 1
ATOM 1681 C C . VAL A 1 206 ? 26.878 6.941 -34.177 1.00 88.25 206 VAL A C 1
ATOM 1683 O O . VAL A 1 206 ? 26.988 6.912 -35.406 1.00 88.25 206 VAL A O 1
ATOM 1686 N N . PRO A 1 207 ? 27.960 7.083 -33.387 1.00 90.81 207 PRO A N 1
ATOM 1687 C CA . PRO A 1 207 ? 29.308 7.164 -33.939 1.00 90.81 207 PRO A CA 1
ATOM 1688 C C . PRO A 1 207 ? 29.681 5.875 -34.687 1.00 90.81 207 PRO A C 1
ATOM 1690 O O . PRO A 1 207 ? 29.778 4.804 -34.087 1.00 90.81 207 PRO A O 1
ATOM 1693 N N . VAL A 1 208 ? 29.911 5.977 -35.999 1.00 89.88 208 VAL A N 1
ATOM 1694 C CA . VAL A 1 208 ? 30.368 4.865 -36.847 1.00 89.88 208 VAL A CA 1
ATOM 1695 C C . VAL A 1 208 ? 31.758 5.176 -37.389 1.00 89.88 208 VAL A C 1
ATOM 1697 O O . VAL A 1 208 ? 31.958 6.149 -38.115 1.00 89.88 208 VAL A O 1
ATOM 1700 N N . TYR A 1 209 ? 32.716 4.317 -37.064 1.00 90.62 209 TYR A N 1
ATOM 1701 C CA . TYR A 1 209 ? 34.107 4.424 -37.482 1.00 90.62 209 TYR A CA 1
ATOM 1702 C C . TYR A 1 209 ? 34.370 3.421 -38.612 1.00 90.62 209 TYR A C 1
ATOM 1704 O O . TYR A 1 209 ? 34.460 2.216 -38.377 1.00 90.62 209 TYR A O 1
ATOM 1712 N N . LEU A 1 210 ? 34.469 3.902 -39.854 1.00 87.12 210 LEU A N 1
ATOM 1713 C CA . LEU A 1 210 ? 34.762 3.047 -41.010 1.00 87.12 210 LEU A CA 1
ATOM 1714 C C . LEU A 1 210 ? 36.265 2.749 -41.086 1.00 87.12 210 LEU A C 1
ATOM 1716 O O . LEU A 1 210 ? 37.075 3.658 -41.276 1.00 87.12 210 LEU A O 1
ATOM 1720 N N . VAL A 1 211 ? 36.627 1.473 -40.961 1.00 87.62 211 VAL A N 1
ATOM 1721 C CA . VAL A 1 211 ? 38.015 1.002 -41.005 1.00 87.62 211 VAL A CA 1
ATOM 1722 C C . VAL A 1 211 ? 38.332 0.520 -42.417 1.00 87.62 211 VAL A C 1
ATOM 1724 O O . VAL A 1 211 ? 37.941 -0.571 -42.828 1.00 87.62 211 VAL A O 1
ATOM 1727 N N . TRP A 1 212 ? 39.015 1.371 -43.182 1.00 82.25 212 TRP A N 1
ATOM 1728 C CA . TRP A 1 212 ? 39.288 1.136 -44.603 1.00 82.25 212 TRP A CA 1
ATOM 1729 C C . TRP A 1 212 ? 40.540 0.298 -44.893 1.00 82.25 212 TRP A C 1
ATOM 1731 O O . TRP A 1 212 ? 40.702 -0.137 -46.029 1.00 82.25 212 TRP A O 1
ATOM 1741 N N . GLY A 1 213 ? 41.398 0.066 -43.895 1.00 83.06 213 GLY A N 1
ATOM 1742 C CA . GLY A 1 213 ? 42.674 -0.631 -44.070 1.00 83.06 213 GLY A CA 1
ATOM 1743 C C . GLY A 1 213 ? 43.780 0.267 -44.637 1.00 83.06 213 GLY A C 1
ATOM 1744 O O . GLY A 1 213 ? 43.796 1.480 -44.408 1.00 83.06 213 GLY A O 1
ATOM 1745 N N . GLY A 1 214 ? 44.731 -0.342 -45.344 1.00 80.69 214 GLY A N 1
ATOM 1746 C CA . GLY A 1 214 ? 45.862 0.330 -45.978 1.00 80.69 214 GLY A CA 1
ATOM 1747 C C . GLY A 1 214 ? 45.515 1.016 -47.305 1.00 80.69 214 GLY A C 1
ATOM 1748 O O . GLY A 1 214 ? 44.392 0.972 -47.807 1.00 80.69 214 GLY A O 1
ATOM 1749 N N . LYS A 1 215 ? 46.517 1.659 -47.918 1.00 79.56 215 LYS A N 1
ATOM 1750 C CA . LYS A 1 215 ? 46.360 2.353 -49.210 1.00 79.56 215 LYS A CA 1
ATOM 1751 C C . LYS A 1 215 ? 45.895 1.410 -50.324 1.00 79.56 215 LYS A C 1
ATOM 1753 O O . LYS A 1 215 ? 45.042 1.791 -51.125 1.00 79.56 215 LYS A O 1
ATOM 1758 N N . ASP A 1 216 ? 46.427 0.192 -50.341 1.00 79.88 216 ASP A N 1
ATOM 1759 C CA . ASP A 1 216 ? 46.066 -0.830 -51.324 1.00 79.88 216 ASP A CA 1
ATOM 1760 C C . ASP A 1 216 ? 44.616 -1.298 -51.136 1.00 79.88 216 ASP A C 1
ATOM 1762 O O . ASP A 1 216 ? 43.891 -1.462 -52.121 1.00 79.88 216 ASP A O 1
ATOM 1766 N N . ASP A 1 217 ? 44.146 -1.379 -49.884 1.00 78.56 217 ASP A N 1
ATOM 1767 C CA . ASP A 1 217 ? 42.761 -1.727 -49.566 1.00 78.56 217 ASP A CA 1
ATOM 1768 C C . ASP A 1 217 ? 41.775 -0.663 -50.071 1.00 78.56 217 ASP A C 1
ATOM 1770 O O . ASP A 1 217 ? 40.733 -0.979 -50.652 1.00 78.56 217 ASP A O 1
ATOM 1774 N N . VAL A 1 218 ? 42.098 0.622 -49.912 1.00 78.69 218 VAL A N 1
ATOM 1775 C CA . VAL A 1 218 ? 41.246 1.704 -50.432 1.00 78.69 218 VAL A CA 1
ATOM 1776 C C . VAL A 1 218 ? 41.206 1.684 -51.963 1.00 78.69 218 VAL A C 1
ATOM 1778 O O . VAL A 1 218 ? 40.143 1.867 -52.562 1.00 78.69 218 VAL A O 1
ATOM 1781 N N . GLU A 1 219 ? 42.344 1.441 -52.614 1.00 77.31 219 GLU A N 1
ATOM 1782 C CA . GLU A 1 219 ? 42.444 1.444 -54.075 1.00 77.31 219 GLU A CA 1
ATOM 1783 C C . GLU A 1 219 ? 41.721 0.253 -54.716 1.00 77.31 219 GLU A C 1
ATOM 1785 O O . GLU A 1 219 ? 41.084 0.381 -55.763 1.00 77.31 219 GLU A O 1
ATOM 1790 N N . GLU A 1 220 ? 41.749 -0.906 -54.069 1.00 75.50 220 GLU A N 1
ATOM 1791 C CA . GLU A 1 220 ? 40.981 -2.070 -54.496 1.00 75.50 220 GLU A CA 1
ATOM 1792 C C . GLU A 1 220 ? 39.466 -1.867 -54.292 1.00 75.50 220 GLU A C 1
ATOM 1794 O O . GLU A 1 220 ? 38.686 -2.175 -55.196 1.00 75.50 220 GLU A O 1
ATOM 1799 N N . VAL A 1 221 ? 39.027 -1.229 -53.198 1.00 72.88 221 VAL A N 1
ATOM 1800 C CA . VAL A 1 221 ? 37.605 -0.866 -53.011 1.00 72.88 221 VAL A CA 1
ATOM 1801 C C . VAL A 1 221 ? 37.121 0.091 -54.108 1.00 72.88 221 VAL A C 1
ATOM 1803 O O . VAL A 1 221 ? 36.007 -0.059 -54.615 1.00 72.88 221 VAL A O 1
ATOM 1806 N N . ARG A 1 222 ? 37.959 1.041 -54.546 1.00 74.06 222 ARG A N 1
ATOM 1807 C CA . ARG A 1 222 ? 37.636 1.941 -55.672 1.00 74.06 222 ARG A CA 1
ATOM 1808 C C . ARG A 1 222 ? 37.466 1.194 -56.999 1.00 74.06 222 ARG A C 1
ATOM 1810 O O . ARG A 1 222 ? 36.666 1.623 -57.833 1.00 74.06 222 ARG A O 1
ATOM 1817 N N . LYS A 1 223 ? 38.178 0.077 -57.192 1.00 72.12 223 LYS A N 1
ATOM 1818 C CA . LYS A 1 223 ? 38.072 -0.779 -58.387 1.00 72.12 223 LYS A CA 1
ATOM 1819 C C . LYS A 1 223 ? 36.803 -1.645 -58.373 1.00 72.12 223 LYS A C 1
ATOM 1821 O O . LYS A 1 223 ? 36.199 -1.840 -59.426 1.00 72.12 223 LYS A O 1
ATOM 1826 N N . ILE A 1 224 ? 36.340 -2.098 -57.202 1.00 64.31 224 ILE A N 1
ATOM 1827 C CA . ILE A 1 224 ? 35.191 -3.022 -57.019 1.00 64.31 224 ILE A CA 1
ATOM 1828 C C . ILE A 1 224 ? 33.827 -2.278 -56.975 1.00 64.31 224 ILE A C 1
ATOM 1830 O O . ILE A 1 224 ? 32.849 -2.718 -56.377 1.00 64.31 224 ILE A O 1
ATOM 1834 N N . ASN A 1 225 ? 33.700 -1.156 -57.691 1.00 54.41 225 ASN A N 1
ATOM 1835 C CA . ASN A 1 225 ? 32.570 -0.203 -57.667 1.00 54.41 225 ASN A CA 1
ATOM 1836 C C . ASN A 1 225 ? 31.192 -0.746 -58.161 1.00 54.41 225 ASN A C 1
ATOM 1838 O O . ASN A 1 225 ? 30.320 0.031 -58.545 1.00 54.41 225 ASN A O 1
ATOM 1842 N N . ARG A 1 226 ? 30.979 -2.072 -58.210 1.00 53.91 226 ARG A N 1
ATOM 1843 C CA . ARG A 1 226 ? 29.742 -2.735 -58.675 1.00 53.91 226 ARG A CA 1
ATOM 1844 C C . ARG A 1 226 ? 29.080 -3.681 -57.660 1.00 53.91 226 ARG A C 1
ATOM 1846 O O . ARG A 1 226 ? 28.002 -4.185 -57.955 1.00 53.91 226 ARG A O 1
ATOM 1853 N N . GLN A 1 227 ? 29.668 -3.937 -56.489 1.00 58.56 227 GLN A N 1
ATOM 1854 C CA . GLN A 1 227 ? 29.037 -4.786 -55.465 1.00 58.56 227 GLN A CA 1
ATOM 1855 C C . GLN A 1 227 ? 28.038 -3.987 -54.607 1.00 58.56 227 GLN A C 1
ATOM 1857 O O . GLN A 1 227 ? 28.368 -2.920 -54.089 1.00 58.56 227 GLN A O 1
ATOM 1862 N N . ALA A 1 228 ? 26.819 -4.513 -54.430 1.00 55.12 228 ALA A N 1
ATOM 1863 C CA . ALA A 1 228 ? 25.713 -3.835 -53.739 1.00 55.12 228 ALA A CA 1
ATOM 1864 C C . ALA A 1 228 ? 26.047 -3.406 -52.294 1.00 55.12 228 ALA A C 1
ATOM 1866 O O . ALA A 1 228 ? 25.628 -2.332 -51.864 1.00 55.12 228 ALA A O 1
ATOM 1867 N N . ALA A 1 229 ? 26.867 -4.184 -51.575 1.00 55.38 229 ALA A N 1
ATOM 1868 C CA . ALA A 1 229 ? 27.296 -3.879 -50.206 1.00 55.38 229 ALA A CA 1
ATOM 1869 C C . ALA A 1 229 ? 28.087 -2.557 -50.094 1.00 55.38 229 ALA A C 1
ATOM 1871 O O . ALA A 1 229 ? 27.960 -1.846 -49.098 1.00 55.38 229 ALA A O 1
ATOM 1872 N N . PHE A 1 230 ? 28.834 -2.178 -51.139 1.00 63.00 230 PHE A N 1
ATOM 1873 C CA . PHE A 1 230 ? 29.651 -0.959 -51.166 1.00 63.00 230 PHE A CA 1
ATOM 1874 C C . PHE A 1 230 ? 28.885 0.294 -51.592 1.00 63.00 230 PHE A C 1
ATOM 1876 O O . PHE A 1 230 ? 29.357 1.409 -51.360 1.00 63.00 230 PHE A O 1
ATOM 1883 N N . TYR A 1 231 ? 27.698 0.145 -52.188 1.00 66.50 231 TYR A N 1
ATOM 1884 C CA . TYR A 1 231 ? 26.917 1.289 -52.661 1.00 66.50 231 TYR A CA 1
ATOM 1885 C C . TYR A 1 231 ? 26.551 2.241 -51.512 1.00 66.50 231 TYR A C 1
ATOM 1887 O O . TYR A 1 231 ? 26.616 3.460 -51.673 1.00 66.50 231 TYR A O 1
ATOM 1895 N N . ALA A 1 232 ? 26.268 1.678 -50.333 1.00 66.56 232 ALA A N 1
ATOM 1896 C CA . ALA A 1 232 ? 25.968 2.411 -49.105 1.00 66.56 232 ALA A CA 1
ATOM 1897 C C . ALA A 1 232 ? 27.124 3.313 -48.631 1.00 66.56 232 ALA A C 1
ATOM 1899 O O . ALA A 1 232 ? 26.890 4.415 -48.139 1.00 66.56 232 ALA A O 1
ATOM 1900 N N . TYR A 1 233 ? 28.374 2.880 -48.825 1.00 72.44 233 TYR A N 1
ATOM 1901 C CA . TYR A 1 233 ? 29.567 3.570 -48.318 1.00 72.44 233 TYR A CA 1
ATOM 1902 C C . TYR A 1 233 ? 30.318 4.367 -49.386 1.00 72.44 233 TYR A C 1
ATOM 1904 O O . TYR A 1 233 ? 31.300 5.037 -49.076 1.00 72.44 233 TYR A O 1
ATOM 1912 N N . ARG A 1 234 ? 29.870 4.329 -50.648 1.00 72.62 234 ARG A N 1
ATOM 1913 C CA . ARG A 1 234 ? 30.591 4.888 -51.804 1.00 72.62 234 ARG A CA 1
ATOM 1914 C C . ARG A 1 234 ? 30.996 6.354 -51.634 1.00 72.62 234 ARG A C 1
ATOM 1916 O O . ARG A 1 234 ? 32.048 6.759 -52.116 1.00 72.62 234 ARG A O 1
ATOM 1923 N N . ARG A 1 235 ? 30.162 7.154 -50.964 1.00 73.94 235 ARG A N 1
ATOM 1924 C CA . ARG A 1 235 ? 30.424 8.583 -50.713 1.00 73.94 235 ARG A CA 1
ATOM 1925 C C . ARG A 1 235 ? 31.431 8.837 -49.586 1.00 73.94 235 ARG A C 1
ATOM 1927 O O . ARG A 1 235 ? 31.891 9.962 -49.454 1.00 73.94 235 ARG A O 1
ATOM 1934 N N . LEU A 1 236 ? 31.744 7.815 -48.792 1.00 78.31 236 LEU A N 1
ATOM 1935 C CA . LEU A 1 236 ? 32.613 7.878 -47.616 1.00 78.31 236 LEU A CA 1
ATOM 1936 C C . LEU A 1 236 ? 33.985 7.230 -47.860 1.00 78.31 236 LEU A C 1
ATOM 1938 O O . LEU A 1 236 ? 34.809 7.194 -46.949 1.00 78.31 236 LEU A O 1
ATOM 1942 N N . VAL A 1 237 ? 34.235 6.709 -49.069 1.00 82.06 237 VAL A N 1
ATOM 1943 C CA . VAL A 1 237 ? 35.537 6.145 -49.445 1.00 82.06 237 VAL A CA 1
ATOM 1944 C C . VAL A 1 237 ? 36.588 7.265 -49.397 1.00 82.06 237 VAL A C 1
ATOM 1946 O O . VAL A 1 237 ? 36.385 8.286 -50.063 1.00 82.06 237 VAL A O 1
ATOM 1949 N N . PRO A 1 238 ? 37.706 7.098 -48.662 1.00 83.88 238 PRO A N 1
ATOM 1950 C CA . PRO A 1 238 ? 38.726 8.132 -48.524 1.00 83.88 238 PRO A CA 1
ATOM 1951 C C . PRO A 1 238 ? 39.239 8.579 -49.887 1.00 83.88 238 PRO A C 1
ATOM 1953 O O . PRO A 1 238 ? 39.457 7.743 -50.768 1.00 83.88 238 PRO A O 1
ATOM 1956 N N . THR A 1 239 ? 39.462 9.878 -50.081 1.00 82.75 239 THR A N 1
ATOM 1957 C CA . THR A 1 239 ? 40.123 10.400 -51.287 1.00 82.75 239 THR A CA 1
ATOM 1958 C C . THR A 1 239 ? 41.640 10.237 -51.181 1.00 82.75 239 THR A C 1
ATOM 1960 O O . THR A 1 239 ? 42.174 10.004 -50.100 1.00 82.75 239 THR A O 1
ATOM 1963 N N . SER A 1 240 ? 42.377 10.372 -52.289 1.00 79.88 240 SER A N 1
ATOM 1964 C CA . SER A 1 240 ? 43.851 10.328 -52.238 1.00 79.88 240 SER A CA 1
ATOM 1965 C C . SER A 1 240 ? 44.419 11.393 -51.292 1.00 79.88 240 SER A C 1
ATOM 1967 O O . SER A 1 240 ? 45.354 11.117 -50.554 1.00 79.88 240 SER A O 1
ATOM 1969 N N . ARG A 1 241 ? 43.765 12.560 -51.211 1.00 79.38 241 ARG A N 1
ATOM 1970 C CA . ARG A 1 241 ? 44.122 13.634 -50.278 1.00 79.38 241 ARG A CA 1
ATOM 1971 C C . ARG A 1 241 ? 43.921 13.242 -48.811 1.00 79.38 241 ARG A C 1
ATOM 1973 O O . ARG A 1 241 ? 44.695 13.677 -47.963 1.00 79.38 241 ARG A O 1
ATOM 1980 N N . ASP A 1 242 ? 42.890 12.457 -48.502 1.00 80.44 242 ASP A N 1
ATOM 1981 C CA . ASP A 1 242 ? 42.626 11.988 -47.134 1.00 80.44 242 ASP A CA 1
ATOM 1982 C C . ASP A 1 242 ? 43.656 10.941 -46.702 1.00 80.44 242 ASP A C 1
ATOM 1984 O O . ASP A 1 242 ? 44.136 10.984 -45.570 1.00 80.44 242 ASP A O 1
ATOM 1988 N N . ILE A 1 243 ? 44.060 10.065 -47.629 1.00 78.69 243 ILE A N 1
ATOM 1989 C CA . ILE A 1 243 ? 45.136 9.088 -47.414 1.00 78.69 243 ILE A CA 1
ATOM 1990 C C . ILE A 1 243 ? 46.459 9.816 -47.150 1.00 78.69 243 ILE A C 1
ATOM 1992 O O . ILE A 1 243 ? 47.114 9.537 -46.150 1.00 78.69 243 ILE A O 1
ATOM 1996 N N . ASP A 1 244 ? 46.817 10.800 -47.981 1.00 77.75 244 ASP A N 1
ATOM 1997 C CA . ASP A 1 244 ? 48.068 11.554 -47.824 1.00 77.75 244 ASP A CA 1
ATOM 1998 C C . ASP A 1 244 ? 48.108 12.327 -46.490 1.00 77.75 244 ASP A C 1
ATOM 2000 O O . ASP A 1 244 ? 49.141 12.377 -45.815 1.00 77.75 244 ASP A O 1
ATOM 2004 N N . ARG A 1 245 ? 46.965 12.883 -46.055 1.00 77.38 245 ARG A N 1
ATOM 2005 C CA . ARG A 1 245 ? 46.818 13.522 -44.735 1.00 77.38 245 ARG A CA 1
ATOM 2006 C C . ARG A 1 245 ? 47.023 12.532 -43.590 1.00 77.38 245 ARG A C 1
ATOM 2008 O O . ARG A 1 245 ? 47.746 12.854 -42.650 1.00 77.38 245 ARG A O 1
ATOM 2015 N N . ALA A 1 246 ? 46.423 11.345 -43.672 1.00 71.94 246 ALA A N 1
ATOM 2016 C CA . ALA A 1 246 ? 46.572 10.305 -42.656 1.00 71.94 246 ALA A CA 1
ATOM 2017 C C . ALA A 1 246 ? 48.017 9.784 -42.579 1.00 71.94 246 ALA A C 1
ATOM 2019 O O . ALA A 1 246 ? 48.565 9.655 -41.486 1.00 71.94 246 ALA A O 1
ATOM 2020 N N . SER A 1 247 ? 48.672 9.574 -43.726 1.00 70.44 247 SER A N 1
ATOM 2021 C CA . SER A 1 247 ? 50.085 9.180 -43.789 1.00 70.44 247 SER A CA 1
ATOM 2022 C C . SER A 1 247 ? 51.014 10.249 -43.205 1.00 70.44 247 SER A C 1
ATOM 2024 O O . SER A 1 247 ? 51.963 9.912 -42.506 1.00 70.44 247 SER A O 1
ATOM 2026 N N . THR A 1 248 ? 50.718 11.536 -43.417 1.00 68.69 248 THR A N 1
ATOM 2027 C CA . THR A 1 248 ? 51.501 12.644 -42.837 1.00 68.69 248 THR A CA 1
ATOM 2028 C C . THR A 1 248 ? 51.302 12.752 -41.318 1.00 68.69 248 THR A C 1
ATOM 2030 O O . THR A 1 248 ? 52.260 12.990 -40.586 1.00 68.69 248 THR A O 1
ATOM 2033 N N . ALA A 1 249 ? 50.076 12.538 -40.825 1.00 63.97 249 ALA A N 1
ATOM 2034 C CA . ALA A 1 249 ? 49.768 12.549 -39.394 1.00 63.97 249 ALA A CA 1
ATOM 2035 C C . ALA A 1 249 ? 50.407 11.368 -38.637 1.00 63.97 249 ALA A C 1
ATOM 2037 O O . ALA A 1 249 ? 50.883 11.553 -37.520 1.00 63.97 249 ALA A O 1
ATOM 2038 N N . ALA A 1 250 ? 50.482 10.184 -39.255 1.00 58.84 250 ALA A N 1
ATOM 2039 C CA . ALA A 1 250 ? 51.151 9.015 -38.677 1.00 58.84 250 ALA A CA 1
ATOM 2040 C C . ALA A 1 250 ? 52.670 9.222 -38.504 1.00 58.84 250 ALA A C 1
ATOM 2042 O O . ALA A 1 250 ? 53.245 8.748 -37.529 1.00 58.84 250 ALA A O 1
ATOM 2043 N N . VAL A 1 251 ? 53.312 9.980 -39.402 1.00 56.56 251 VAL A N 1
ATOM 2044 C CA . VAL A 1 251 ? 54.750 10.319 -39.327 1.00 56.56 251 VAL A CA 1
ATOM 2045 C C . VAL A 1 251 ? 55.054 11.335 -38.216 1.00 56.56 251 VAL A C 1
ATOM 2047 O O . VAL A 1 251 ? 56.149 11.335 -37.663 1.00 56.56 251 VAL A O 1
ATOM 2050 N N . LEU A 1 252 ? 54.087 12.181 -37.850 1.00 49.66 252 LEU A N 1
ATOM 2051 C CA . LEU A 1 252 ? 54.223 13.188 -36.788 1.00 49.66 252 LEU A CA 1
ATOM 2052 C C . LEU A 1 252 ? 53.813 12.669 -35.393 1.00 49.66 252 LEU A C 1
ATOM 2054 O O . LEU A 1 252 ? 53.950 13.395 -34.410 1.00 49.66 252 LEU A O 1
ATOM 2058 N N . GLY A 1 253 ? 53.298 11.438 -35.301 1.00 44.53 253 GLY A N 1
ATOM 2059 C CA . GLY A 1 253 ? 52.570 10.914 -34.142 1.00 44.53 253 GLY A CA 1
ATOM 2060 C C . GLY A 1 253 ? 53.230 9.765 -33.373 1.00 44.53 253 GLY A C 1
ATOM 2061 O O . GLY A 1 253 ? 52.500 8.968 -32.794 1.00 44.53 253 GLY A O 1
ATOM 2062 N N . THR A 1 254 ? 54.562 9.646 -33.331 1.00 35.25 254 THR A N 1
ATOM 2063 C CA . THR A 1 254 ? 55.242 8.749 -32.371 1.00 35.25 254 THR A CA 1
ATOM 2064 C C . THR A 1 254 ? 55.723 9.514 -31.133 1.00 35.25 254 THR A C 1
ATOM 2066 O O . THR A 1 254 ? 56.747 10.196 -31.215 1.00 35.25 254 THR A O 1
ATOM 2069 N N . PRO A 1 255 ? 55.075 9.376 -29.962 1.00 35.78 255 PRO A N 1
ATOM 2070 C CA . PRO A 1 255 ? 55.724 9.585 -28.679 1.00 35.78 255 PRO A CA 1
ATOM 2071 C C . PRO A 1 255 ? 56.384 8.280 -28.212 1.00 35.78 255 PRO A C 1
ATOM 2073 O O . PRO A 1 255 ? 55.724 7.259 -28.026 1.00 35.78 255 PRO A O 1
ATOM 2076 N N . SER A 1 256 ? 57.696 8.337 -27.984 1.00 37.06 256 SER A N 1
ATOM 2077 C CA . SER A 1 256 ? 58.432 7.382 -27.156 1.00 37.06 256 SER A CA 1
ATOM 2078 C C . SER A 1 256 ? 57.848 7.336 -25.743 1.00 37.06 256 SER A C 1
ATOM 2080 O O . SER A 1 256 ? 58.015 8.296 -24.998 1.00 37.06 256 SER A O 1
ATOM 2082 N N . ALA A 1 257 ? 57.217 6.226 -25.362 1.00 34.31 257 ALA A N 1
ATOM 2083 C CA . ALA A 1 257 ? 57.185 5.709 -23.990 1.00 34.31 257 ALA A CA 1
ATOM 2084 C C . ALA A 1 257 ? 56.439 4.370 -23.984 1.00 34.31 257 ALA A C 1
ATOM 2086 O O . ALA A 1 257 ? 55.216 4.368 -23.997 1.00 34.31 257 ALA A O 1
ATOM 2087 N N . LEU A 1 258 ? 57.181 3.261 -24.000 1.00 31.66 258 LEU A N 1
ATOM 2088 C CA . LEU A 1 258 ? 56.850 1.957 -23.401 1.00 31.66 258 LEU A CA 1
ATOM 2089 C C . LEU A 1 258 ? 58.040 1.020 -23.681 1.00 31.66 258 LEU A C 1
ATOM 2091 O O . LEU A 1 258 ? 58.005 0.160 -24.553 1.00 31.66 258 LEU A O 1
ATOM 2095 N N . SER A 1 259 ? 59.137 1.238 -22.956 1.00 27.19 259 SER A N 1
ATOM 2096 C CA . SER A 1 259 ? 60.197 0.245 -22.768 1.00 27.19 259 SER A CA 1
ATOM 2097 C C . SER A 1 25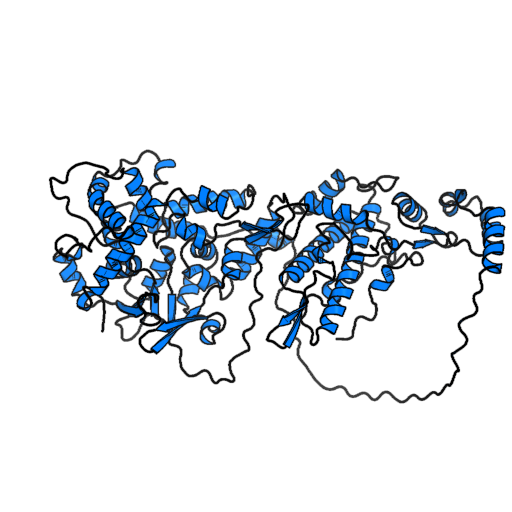9 ? 60.329 0.022 -21.267 1.00 27.19 259 SER A C 1
ATOM 2099 O O . SER A 1 259 ? 60.753 0.925 -20.545 1.00 27.19 259 SER A O 1
ATOM 2101 N N . GLY A 1 260 ? 59.899 -1.146 -20.803 1.00 27.48 260 GLY A N 1
ATOM 2102 C CA . GLY A 1 260 ? 59.939 -1.512 -19.393 1.00 27.48 260 GLY A CA 1
ATOM 2103 C C . GLY A 1 260 ? 59.113 -2.756 -19.094 1.00 27.48 260 GLY A C 1
ATOM 2104 O O . GLY A 1 260 ? 58.263 -2.718 -18.213 1.00 27.48 260 GLY A O 1
ATOM 2105 N N . VAL A 1 261 ? 59.331 -3.830 -19.853 1.00 28.05 261 VAL A N 1
ATOM 2106 C CA . VAL A 1 261 ? 58.994 -5.190 -19.423 1.00 28.05 261 VAL A CA 1
ATOM 2107 C C . VAL A 1 261 ? 60.211 -6.036 -19.768 1.00 28.05 261 VAL A C 1
ATOM 2109 O O . VAL A 1 261 ? 60.411 -6.369 -20.933 1.00 28.05 261 VAL A O 1
ATOM 2112 N N . ASP A 1 262 ? 61.046 -6.300 -18.766 1.00 26.52 262 ASP A N 1
ATOM 2113 C CA . ASP A 1 262 ? 61.984 -7.414 -18.826 1.00 26.52 262 ASP A CA 1
ATOM 2114 C C . ASP A 1 262 ? 61.204 -8.700 -18.539 1.00 26.52 262 ASP A C 1
ATOM 2116 O O . ASP A 1 262 ? 60.433 -8.795 -17.578 1.00 26.52 262 ASP A O 1
ATOM 2120 N N . GLU A 1 263 ? 61.391 -9.659 -19.440 1.00 29.06 263 GLU A N 1
ATOM 2121 C CA . GLU A 1 263 ? 61.044 -11.065 -19.300 1.00 29.06 263 GLU A CA 1
ATOM 2122 C C . GLU A 1 263 ? 61.794 -11.692 -18.120 1.00 29.06 263 GLU A C 1
ATOM 2124 O O . GLU A 1 263 ? 62.999 -11.507 -17.987 1.00 29.06 263 GLU A O 1
ATOM 2129 N N . GLU A 1 264 ? 61.132 -12.579 -17.377 1.00 25.33 264 GLU A N 1
ATOM 2130 C CA . GLU A 1 264 ? 61.759 -13.868 -17.088 1.00 25.33 264 GLU A CA 1
ATOM 2131 C C . GLU A 1 264 ? 60.705 -14.966 -16.900 1.00 25.33 264 GLU A C 1
ATOM 2133 O O . GLU A 1 264 ? 59.759 -14.868 -16.118 1.00 25.33 264 GLU A O 1
ATOM 2138 N N . ALA A 1 265 ? 60.873 -16.010 -17.705 1.00 27.48 265 ALA A N 1
ATOM 2139 C CA . ALA A 1 265 ? 60.085 -17.224 -17.737 1.00 27.48 265 ALA A CA 1
ATOM 2140 C C . ALA A 1 265 ? 60.421 -18.145 -16.557 1.00 27.48 265 ALA A C 1
ATOM 2142 O O . ALA A 1 265 ? 61.582 -18.264 -16.185 1.00 27.48 265 ALA A O 1
ATOM 2143 N N . SER A 1 266 ? 59.449 -18.929 -16.081 1.00 24.25 266 SER A N 1
ATOM 2144 C CA . SER A 1 266 ? 59.697 -20.348 -15.791 1.00 24.25 266 SER A CA 1
ATOM 2145 C C . SER A 1 266 ? 58.397 -21.118 -15.586 1.00 24.25 266 SER A C 1
ATOM 2147 O O . SER A 1 266 ? 57.524 -20.743 -14.806 1.00 24.25 266 SER A O 1
ATOM 2149 N N . ALA A 1 267 ? 58.300 -22.224 -16.313 1.00 26.75 267 ALA A N 1
ATOM 2150 C CA . ALA A 1 267 ? 57.270 -23.233 -16.201 1.00 26.75 267 ALA A CA 1
ATOM 2151 C C . ALA A 1 267 ? 57.363 -23.993 -14.871 1.00 26.75 267 ALA A C 1
ATOM 2153 O O . ALA A 1 267 ? 58.455 -24.296 -14.399 1.00 26.75 267 ALA A O 1
ATOM 2154 N N . THR A 1 268 ? 56.220 -24.419 -14.332 1.00 24.03 268 THR A N 1
ATOM 2155 C CA . THR A 1 268 ? 56.044 -25.767 -13.760 1.00 24.03 268 THR A CA 1
ATOM 2156 C C . THR A 1 268 ? 54.563 -26.032 -13.477 1.00 24.03 268 THR A C 1
ATOM 2158 O O . THR A 1 268 ? 53.939 -25.391 -12.640 1.00 24.03 268 THR A O 1
ATOM 2161 N N . ASN A 1 269 ? 54.006 -27.014 -14.189 1.00 27.38 269 ASN A N 1
ATOM 2162 C CA . ASN A 1 269 ? 52.825 -27.768 -13.758 1.00 27.38 269 ASN A CA 1
ATOM 2163 C C . ASN A 1 269 ? 53.154 -28.517 -12.452 1.00 27.38 269 ASN A C 1
ATOM 2165 O O . ASN A 1 269 ? 54.299 -28.949 -12.284 1.00 27.38 269 ASN A O 1
ATOM 2169 N N . PRO A 1 270 ? 52.155 -28.799 -11.595 1.00 27.06 270 PRO A N 1
ATOM 2170 C CA . PRO A 1 270 ? 51.721 -30.195 -11.569 1.00 27.06 270 PRO A CA 1
ATOM 2171 C C . PRO A 1 270 ? 50.215 -30.436 -11.352 1.00 27.06 270 PRO A C 1
ATOM 2173 O O . PRO A 1 270 ? 49.537 -29.780 -10.573 1.00 27.06 270 PRO A O 1
ATOM 2176 N N . ALA A 1 271 ? 49.774 -31.498 -12.028 1.00 22.64 271 ALA A N 1
ATOM 2177 C CA . ALA A 1 271 ? 48.944 -32.597 -11.537 1.00 22.64 271 ALA A CA 1
ATOM 2178 C C . ALA A 1 271 ? 47.578 -32.309 -10.884 1.00 22.64 271 ALA A C 1
ATOM 2180 O O . ALA A 1 271 ? 47.434 -32.015 -9.701 1.00 22.64 271 ALA A O 1
ATOM 2181 N N . ILE A 1 272 ? 46.565 -32.646 -11.680 1.00 24.83 272 ILE A N 1
ATOM 2182 C CA . ILE A 1 272 ? 45.258 -33.175 -11.289 1.00 24.83 272 ILE A CA 1
ATOM 2183 C C . ILE A 1 272 ? 45.412 -34.225 -10.177 1.00 24.83 272 ILE A C 1
ATOM 2185 O O . ILE A 1 272 ? 46.075 -35.242 -10.372 1.00 24.83 272 ILE A O 1
ATOM 2189 N N . THR A 1 273 ? 44.716 -34.032 -9.055 1.00 22.83 273 THR A N 1
ATOM 2190 C CA . THR A 1 273 ? 44.263 -35.143 -8.208 1.00 22.83 273 THR A CA 1
ATOM 2191 C C . THR A 1 273 ? 42.799 -34.923 -7.855 1.00 22.83 273 THR A C 1
ATOM 2193 O O . THR A 1 273 ? 42.427 -33.947 -7.211 1.00 22.83 273 THR A O 1
ATOM 2196 N N . SER A 1 274 ? 41.966 -35.842 -8.329 1.00 24.92 274 SER A N 1
ATOM 2197 C CA . SER A 1 274 ? 40.556 -35.976 -7.997 1.00 24.92 274 SER A CA 1
ATOM 2198 C C . SER A 1 274 ? 40.375 -36.420 -6.546 1.00 24.92 274 SER A C 1
ATOM 2200 O O . SER A 1 274 ? 40.868 -37.489 -6.189 1.00 24.92 274 SER A O 1
ATOM 2202 N N . GLN A 1 275 ? 39.572 -35.701 -5.764 1.00 22.91 275 GLN A N 1
ATOM 2203 C CA . GLN A 1 275 ? 38.739 -36.313 -4.728 1.00 22.91 275 GLN A CA 1
ATOM 2204 C C . GLN A 1 275 ? 37.382 -35.611 -4.687 1.00 22.91 275 GLN A C 1
ATOM 2206 O O . GLN A 1 275 ? 37.269 -34.426 -4.390 1.00 22.91 275 GLN A O 1
ATOM 2211 N N . ALA A 1 276 ? 36.357 -36.379 -5.039 1.00 23.14 276 ALA A N 1
ATOM 2212 C CA . ALA A 1 276 ? 34.965 -36.061 -4.808 1.00 23.14 276 ALA A CA 1
ATOM 2213 C C . ALA A 1 276 ? 34.578 -36.538 -3.404 1.00 23.14 276 ALA A C 1
ATOM 2215 O O . ALA A 1 276 ? 34.805 -37.705 -3.089 1.00 23.14 276 ALA A O 1
ATOM 2216 N N . SER A 1 277 ? 33.925 -35.682 -2.616 1.00 21.34 277 SER A N 1
ATOM 2217 C CA . SER A 1 277 ? 32.968 -36.121 -1.594 1.00 21.34 277 SER A CA 1
ATOM 2218 C C . SER A 1 277 ? 32.109 -34.967 -1.060 1.00 21.34 277 SER A C 1
ATOM 2220 O O . SER A 1 277 ? 32.609 -34.031 -0.448 1.00 21.34 277 SER A O 1
ATOM 2222 N N . SER A 1 278 ? 30.804 -35.145 -1.287 1.00 21.83 278 SER A N 1
ATOM 2223 C CA . SER A 1 278 ? 29.647 -34.848 -0.427 1.00 21.83 278 SER A CA 1
ATOM 2224 C C . SER A 1 278 ? 29.213 -33.405 -0.124 1.00 21.83 278 SER A C 1
ATOM 2226 O O . SER A 1 278 ? 29.754 -32.726 0.739 1.00 21.83 278 SER A O 1
ATOM 2228 N N . SER A 1 279 ? 28.075 -33.080 -0.752 1.00 27.17 279 SER A N 1
ATOM 2229 C CA . SER A 1 279 ? 26.840 -32.540 -0.158 1.00 27.17 279 SER A CA 1
ATOM 2230 C C . SER A 1 279 ? 26.904 -31.234 0.640 1.00 27.17 279 SER A C 1
ATOM 2232 O O . SER A 1 279 ? 27.149 -31.238 1.843 1.00 27.17 279 SER A O 1
ATOM 2234 N N . ALA A 1 280 ? 26.462 -30.153 -0.003 1.00 22.81 280 ALA A N 1
ATOM 2235 C CA . ALA A 1 280 ? 25.717 -29.091 0.660 1.00 22.81 280 ALA A CA 1
ATOM 2236 C C . ALA A 1 280 ? 24.517 -28.724 -0.223 1.00 22.81 280 ALA A C 1
ATOM 2238 O O . ALA A 1 280 ? 24.629 -28.551 -1.437 1.00 22.81 280 ALA A O 1
ATOM 2239 N N . THR A 1 281 ? 23.359 -28.750 0.411 1.00 22.77 281 THR A N 1
ATOM 2240 C CA . THR A 1 281 ? 22.002 -28.640 -0.112 1.00 22.77 281 THR A CA 1
ATOM 2241 C C . THR A 1 281 ? 21.714 -27.283 -0.755 1.00 22.77 281 THR A C 1
ATOM 2243 O O . THR A 1 281 ? 22.154 -26.247 -0.268 1.00 22.77 281 THR A O 1
ATOM 2246 N N . MET A 1 282 ? 20.935 -27.309 -1.845 1.00 25.25 282 MET A N 1
ATOM 2247 C CA . MET A 1 282 ? 20.125 -26.178 -2.307 1.00 25.25 282 MET A CA 1
ATOM 2248 C C . MET A 1 282 ? 19.275 -25.690 -1.133 1.00 25.25 282 MET A C 1
ATOM 2250 O O . MET A 1 282 ? 18.424 -26.458 -0.717 1.00 25.25 282 MET A O 1
ATOM 2254 N N . ASP A 1 283 ? 19.519 -24.491 -0.608 1.00 24.55 283 ASP A N 1
ATOM 2255 C CA . ASP A 1 283 ? 18.546 -23.666 0.131 1.00 24.55 283 ASP A CA 1
ATOM 2256 C C . ASP A 1 283 ? 19.240 -22.360 0.555 1.00 24.55 283 ASP A C 1
ATOM 2258 O O . ASP A 1 283 ? 19.751 -22.252 1.657 1.00 24.55 283 ASP A O 1
ATOM 2262 N N . ASP A 1 284 ? 19.329 -21.391 -0.364 1.00 23.47 284 ASP A N 1
ATOM 2263 C CA . ASP A 1 284 ? 19.637 -19.975 -0.056 1.00 23.47 284 ASP A CA 1
ATOM 2264 C C . ASP A 1 284 ? 19.184 -19.049 -1.209 1.00 23.47 284 ASP A C 1
ATOM 2266 O O . ASP A 1 284 ? 19.798 -18.042 -1.568 1.00 23.47 284 ASP A O 1
ATOM 2270 N N . VAL A 1 285 ? 18.072 -19.420 -1.849 1.00 27.28 285 VAL A N 1
ATOM 2271 C CA . VAL A 1 285 ? 17.379 -18.584 -2.833 1.00 27.28 285 VAL A CA 1
ATOM 2272 C C . VAL A 1 285 ? 16.178 -17.971 -2.123 1.00 27.28 285 VAL A C 1
ATOM 2274 O O . VAL A 1 285 ? 15.316 -18.704 -1.645 1.00 27.28 285 VAL A O 1
ATOM 2277 N N . LEU A 1 286 ? 16.119 -16.636 -2.059 1.00 26.73 286 LEU A N 1
ATOM 2278 C CA . LEU A 1 286 ? 14.940 -15.893 -1.598 1.00 26.73 286 LEU A CA 1
ATOM 2279 C C . LEU A 1 286 ? 13.667 -16.504 -2.221 1.00 26.73 286 LEU A C 1
ATOM 2281 O O . LEU A 1 286 ? 13.579 -16.580 -3.452 1.00 26.73 286 LEU A O 1
ATOM 2285 N N . PRO A 1 287 ? 12.680 -16.947 -1.422 1.00 23.61 287 PRO A N 1
ATOM 2286 C CA . PRO A 1 287 ? 11.523 -17.658 -1.934 1.00 23.61 287 PRO A CA 1
ATOM 2287 C C . PRO A 1 287 ? 10.497 -16.650 -2.457 1.00 23.61 287 PRO A C 1
ATOM 2289 O O . PRO A 1 287 ? 9.483 -16.386 -1.826 1.00 23.61 287 PRO A O 1
ATOM 2292 N N . PHE A 1 288 ? 10.744 -16.099 -3.641 1.00 29.89 288 PHE A N 1
ATOM 2293 C CA . PHE A 1 288 ? 9.720 -15.420 -4.430 1.00 29.89 288 PHE A CA 1
ATOM 2294 C C . PHE A 1 288 ? 9.631 -16.126 -5.776 1.00 29.89 288 PHE A C 1
ATOM 2296 O O . PHE A 1 288 ? 10.292 -15.772 -6.752 1.00 29.89 288 PHE A O 1
ATOM 2303 N N . ARG A 1 289 ? 8.835 -17.201 -5.804 1.00 24.14 289 ARG A N 1
ATOM 2304 C CA . ARG A 1 289 ? 8.415 -17.835 -7.053 1.00 24.14 289 ARG A CA 1
ATOM 2305 C C . ARG A 1 289 ? 7.589 -16.819 -7.842 1.00 24.14 289 ARG A C 1
ATOM 2307 O O . ARG A 1 289 ? 6.419 -16.607 -7.549 1.00 24.14 289 ARG A O 1
ATOM 2314 N N . LEU A 1 290 ? 8.236 -16.211 -8.829 1.00 26.70 290 LEU A N 1
ATOM 2315 C CA . LEU A 1 290 ? 7.636 -15.401 -9.882 1.00 26.70 290 LEU A CA 1
ATOM 2316 C C . LEU A 1 290 ? 6.560 -16.222 -10.608 1.00 26.70 290 LEU A C 1
ATOM 2318 O O . LEU A 1 290 ? 6.848 -17.302 -11.130 1.00 26.70 290 LEU A O 1
ATOM 2322 N N . LEU A 1 291 ? 5.328 -15.715 -10.644 1.00 26.05 291 LEU A N 1
ATOM 2323 C CA . LEU A 1 291 ? 4.327 -16.152 -11.612 1.00 26.05 291 LEU A CA 1
ATOM 2324 C C . LEU A 1 291 ? 4.489 -15.315 -12.885 1.00 26.05 291 LEU A C 1
ATOM 2326 O O . LEU A 1 291 ? 4.727 -14.115 -12.831 1.00 26.05 291 LEU A O 1
ATOM 2330 N N . THR A 1 292 ? 4.382 -15.982 -14.028 1.00 27.75 292 THR A N 1
ATOM 2331 C CA . THR A 1 292 ? 4.370 -15.393 -15.371 1.00 27.75 292 THR A CA 1
ATOM 2332 C C . THR A 1 292 ? 3.171 -14.456 -15.551 1.00 27.75 292 THR A C 1
ATOM 2334 O O . THR A 1 292 ? 2.051 -14.832 -15.191 1.00 27.75 292 THR A O 1
ATOM 2337 N N . ASP A 1 293 ? 3.412 -13.287 -16.152 1.00 34.50 293 ASP A N 1
ATOM 2338 C CA . ASP A 1 293 ? 2.492 -12.146 -16.325 1.00 34.50 293 ASP A CA 1
ATOM 2339 C C . ASP A 1 293 ? 1.052 -12.497 -16.762 1.00 34.50 293 ASP A C 1
ATOM 2341 O O . ASP A 1 293 ? 0.100 -11.853 -16.325 1.00 34.50 293 ASP A O 1
ATOM 2345 N N . GLU A 1 294 ? 0.838 -13.564 -17.540 1.00 26.64 294 GLU A N 1
ATOM 2346 C CA . GLU A 1 294 ? -0.508 -13.992 -17.962 1.00 26.64 294 GLU A CA 1
ATOM 2347 C C . GLU A 1 294 ? -1.432 -14.403 -16.803 1.00 26.64 294 GLU A C 1
ATOM 2349 O O . GLU A 1 294 ? -2.645 -14.206 -16.877 1.00 26.64 294 GLU A O 1
ATOM 2354 N N . ARG A 1 295 ? -0.897 -14.970 -15.712 1.00 28.44 295 ARG A N 1
ATOM 2355 C CA . ARG A 1 295 ? -1.732 -15.425 -14.583 1.00 28.44 295 ARG A CA 1
ATOM 2356 C C . ARG A 1 295 ? -2.139 -14.290 -13.644 1.00 28.44 295 ARG A C 1
ATOM 2358 O O . ARG A 1 295 ? -3.206 -14.390 -13.051 1.00 28.44 295 ARG A O 1
ATOM 2365 N N . ALA A 1 296 ? -1.338 -13.230 -13.529 1.00 33.06 296 ALA A N 1
ATOM 2366 C CA . ALA A 1 296 ? -1.644 -12.066 -12.689 1.00 33.06 296 ALA A CA 1
ATOM 2367 C C . ALA A 1 296 ? -2.704 -11.152 -13.335 1.00 33.06 296 ALA A C 1
ATOM 2369 O O . ALA A 1 296 ? -3.593 -10.654 -12.651 1.00 33.06 296 ALA A O 1
ATOM 2370 N N . LEU A 1 297 ? -2.666 -11.011 -14.666 1.00 30.64 297 LEU A N 1
ATOM 2371 C CA . LEU A 1 297 ? -3.655 -10.270 -15.465 1.00 30.64 297 LEU A CA 1
ATOM 2372 C C . LEU A 1 297 ? -5.039 -10.945 -15.520 1.00 30.64 297 LEU A C 1
ATOM 2374 O O . LEU A 1 297 ? -6.050 -10.265 -15.694 1.00 30.64 297 LEU A O 1
ATOM 2378 N N . HIS A 1 298 ? -5.085 -12.275 -15.383 1.00 29.50 298 HIS A N 1
ATOM 2379 C CA . HIS A 1 298 ? -6.311 -13.077 -15.456 1.00 29.50 298 HIS A CA 1
ATOM 2380 C C . HIS A 1 298 ? -6.756 -13.682 -14.128 1.00 29.50 298 HIS A C 1
ATOM 2382 O O . HIS A 1 298 ? -7.772 -14.378 -14.115 1.00 29.50 298 HIS A O 1
ATOM 2388 N N . ALA A 1 299 ? -6.042 -13.436 -13.024 1.00 30.05 299 ALA A N 1
ATOM 2389 C CA . ALA A 1 299 ? -6.505 -13.841 -11.707 1.00 30.05 299 ALA A CA 1
ATOM 2390 C C . ALA A 1 299 ? -7.847 -13.141 -11.461 1.00 30.05 299 ALA A C 1
ATOM 2392 O O . ALA A 1 299 ? -7.880 -11.914 -11.319 1.00 30.05 299 ALA A O 1
ATOM 2393 N N . PRO A 1 300 ? -8.975 -13.874 -11.440 1.00 29.41 300 PRO A N 1
ATOM 2394 C CA . PRO A 1 300 ? -10.225 -13.264 -11.054 1.00 29.41 300 PRO A CA 1
ATOM 2395 C C . PRO A 1 300 ? -9.993 -12.749 -9.640 1.00 29.41 300 PRO A C 1
ATOM 2397 O O . PRO A 1 300 ? -9.546 -13.504 -8.773 1.00 29.41 300 PRO A O 1
ATOM 2400 N N . TYR A 1 301 ? -10.287 -11.474 -9.410 1.00 38.00 301 TYR A N 1
ATOM 2401 C CA . TYR A 1 301 ? -10.392 -10.907 -8.073 1.00 38.00 301 TYR A CA 1
ATOM 2402 C C . TYR A 1 301 ? -11.633 -11.527 -7.409 1.00 38.00 301 TYR A C 1
ATOM 2404 O O . TYR A 1 301 ? -12.670 -10.890 -7.231 1.00 38.00 301 TYR A O 1
ATOM 2412 N N . ALA A 1 302 ? -11.574 -12.835 -7.155 1.00 32.25 302 ALA A N 1
ATOM 2413 C CA . ALA A 1 302 ? -12.651 -13.655 -6.637 1.00 32.25 302 ALA A CA 1
ATOM 2414 C C . ALA A 1 302 ? -12.691 -13.494 -5.121 1.00 32.25 302 ALA A C 1
ATOM 2416 O O . ALA A 1 302 ? -12.499 -14.443 -4.364 1.00 32.25 302 ALA A O 1
ATOM 2417 N N . PHE A 1 303 ? -12.940 -12.266 -4.672 1.00 40.38 303 PHE A N 1
ATOM 2418 C CA . PHE A 1 303 ? -13.384 -12.064 -3.309 1.00 40.38 303 PHE A CA 1
ATOM 2419 C C . PHE A 1 303 ? -14.839 -12.495 -3.208 1.00 40.38 303 PHE A C 1
ATOM 2421 O O . PHE A 1 303 ? -15.725 -12.014 -3.913 1.00 40.38 303 PHE A O 1
ATOM 2428 N N . SER A 1 304 ? -15.026 -13.504 -2.369 1.00 35.53 304 SER A N 1
ATOM 2429 C CA . SER A 1 304 ? -16.256 -14.241 -2.167 1.00 35.53 304 SER A CA 1
ATOM 2430 C C . SER A 1 304 ? -17.433 -13.323 -1.817 1.00 35.53 304 SER A C 1
ATOM 2432 O O . SER A 1 304 ? -17.364 -12.530 -0.879 1.00 35.53 304 SER A O 1
ATOM 2434 N N . ALA A 1 305 ? -18.565 -13.523 -2.501 1.00 31.89 305 ALA A N 1
ATOM 2435 C CA . ALA A 1 305 ? -19.875 -12.957 -2.156 1.00 31.89 305 ALA A CA 1
ATOM 2436 C C . ALA A 1 305 ? -20.322 -13.265 -0.705 1.00 31.89 305 ALA A C 1
ATOM 2438 O O . ALA A 1 305 ? -21.281 -12.681 -0.205 1.00 31.89 305 ALA A O 1
ATOM 2439 N N . HIS A 1 306 ? -19.621 -14.169 -0.014 1.00 30.30 306 HIS A N 1
ATOM 2440 C CA . HIS A 1 306 ? -19.884 -14.560 1.365 1.00 30.30 306 HIS A CA 1
ATOM 2441 C C . HIS A 1 306 ? -19.600 -13.431 2.375 1.00 30.30 306 HIS A C 1
ATOM 2443 O O . HIS A 1 306 ? -20.398 -13.247 3.288 1.00 30.30 306 HIS A O 1
ATOM 2449 N N . ALA A 1 307 ? -18.555 -12.611 2.176 1.00 36.16 307 ALA A N 1
ATOM 2450 C CA . ALA A 1 307 ? -18.211 -11.516 3.100 1.00 36.16 307 ALA A CA 1
ATOM 2451 C C . ALA A 1 307 ? -19.225 -10.355 3.059 1.00 36.16 307 ALA A C 1
ATOM 2453 O O . ALA A 1 307 ? -19.571 -9.782 4.093 1.00 36.16 307 ALA A O 1
ATOM 2454 N N . VAL A 1 308 ? -19.771 -10.063 1.871 1.00 35.94 308 VAL A N 1
ATOM 2455 C CA . VAL A 1 308 ? -20.840 -9.065 1.672 1.00 35.94 308 VAL A CA 1
ATOM 2456 C C . VAL A 1 308 ? -22.122 -9.483 2.405 1.00 35.94 308 VAL A C 1
ATOM 2458 O O . VAL A 1 308 ? -22.836 -8.637 2.940 1.00 35.94 308 VAL A O 1
ATOM 2461 N N . ASN A 1 309 ? -22.395 -10.790 2.491 1.00 32.56 309 ASN A N 1
ATOM 2462 C CA . ASN A 1 309 ? -23.585 -11.313 3.157 1.00 32.56 309 ASN A CA 1
ATOM 2463 C C . ASN A 1 309 ? -23.489 -11.207 4.691 1.00 32.56 309 ASN A C 1
ATOM 2465 O O . ASN A 1 309 ? -24.445 -10.744 5.310 1.00 32.56 309 ASN A O 1
ATOM 2469 N N . THR A 1 310 ? -22.347 -11.545 5.303 1.00 35.09 310 THR A N 1
ATOM 2470 C CA . THR A 1 310 ? -22.159 -11.496 6.770 1.00 35.09 310 THR A CA 1
ATOM 2471 C C . THR A 1 310 ? -22.198 -10.063 7.316 1.00 35.09 310 THR A C 1
ATOM 2473 O O . THR A 1 310 ? -22.904 -9.790 8.289 1.00 35.09 310 THR A O 1
ATOM 2476 N N . LEU A 1 311 ? -21.553 -9.111 6.628 1.00 41.84 311 LEU A N 1
ATOM 2477 C CA . LEU A 1 311 ? -21.642 -7.679 6.950 1.00 41.84 311 LEU A CA 1
ATOM 2478 C C . LEU A 1 311 ? -23.066 -7.136 6.768 1.00 41.84 311 LEU A C 1
ATOM 2480 O O . LEU A 1 311 ? -23.526 -6.358 7.599 1.00 41.84 311 LEU A O 1
ATOM 2484 N N . SER A 1 312 ? -23.804 -7.590 5.745 1.00 37.12 312 SER A N 1
ATOM 2485 C CA . SER A 1 312 ? -25.214 -7.208 5.573 1.00 37.12 312 SER A CA 1
ATOM 2486 C C . SER A 1 312 ? -26.108 -7.689 6.719 1.00 37.12 312 SER A C 1
ATOM 2488 O O . SER A 1 312 ? -27.106 -7.040 7.009 1.00 37.12 312 SER A O 1
ATOM 2490 N N . VAL A 1 313 ? -25.759 -8.795 7.389 1.00 36.78 313 VAL A N 1
ATOM 2491 C CA . VAL A 1 313 ? -26.504 -9.335 8.538 1.00 36.78 313 VAL A CA 1
ATOM 2492 C C . VAL A 1 313 ? -26.182 -8.554 9.814 1.00 36.78 313 VAL A C 1
ATOM 2494 O O . VAL A 1 313 ? -27.107 -8.196 10.542 1.00 36.78 313 VAL A O 1
ATOM 2497 N N . GLY A 1 314 ? -24.907 -8.221 10.052 1.00 39.97 314 GLY A N 1
ATOM 2498 C CA . GLY A 1 314 ? -24.501 -7.336 11.152 1.00 39.97 314 GLY A CA 1
ATOM 2499 C C . GLY A 1 314 ? -25.108 -5.936 11.025 1.00 39.97 314 GLY A C 1
ATOM 2500 O O . GLY A 1 314 ? -25.651 -5.406 11.987 1.00 39.97 314 GLY A O 1
ATOM 2501 N N . VAL A 1 315 ? -25.119 -5.387 9.808 1.00 42.88 315 VAL A N 1
ATOM 2502 C CA . VAL A 1 315 ? -25.766 -4.109 9.474 1.00 42.88 315 VAL A CA 1
ATOM 2503 C C . VAL A 1 315 ? -27.300 -4.201 9.517 1.00 42.88 315 VAL A C 1
ATOM 2505 O O . VAL A 1 315 ? -27.946 -3.277 9.998 1.00 42.88 315 VAL A O 1
ATOM 2508 N N . LYS A 1 316 ? -27.922 -5.311 9.086 1.00 40.78 316 LYS A N 1
ATOM 2509 C CA . LYS A 1 316 ? -29.382 -5.501 9.214 1.00 40.78 316 LYS A CA 1
ATOM 2510 C C . LYS A 1 316 ? -29.838 -5.533 10.670 1.00 40.78 316 LYS A C 1
ATOM 2512 O O . LYS A 1 316 ? -30.840 -4.905 10.978 1.00 40.78 316 LYS A O 1
ATOM 2517 N N . ARG A 1 317 ? -29.083 -6.178 11.571 1.00 42.03 317 ARG A N 1
ATOM 2518 C CA . ARG A 1 317 ? -29.366 -6.148 13.020 1.00 42.03 317 ARG A CA 1
ATOM 2519 C C . ARG A 1 317 ? -29.334 -4.724 13.604 1.00 42.03 317 ARG A C 1
ATOM 2521 O O . ARG A 1 317 ? -30.013 -4.467 14.590 1.00 42.03 317 ARG A O 1
ATOM 2528 N N . VAL A 1 318 ? -28.569 -3.805 13.008 1.00 46.00 318 VAL A N 1
ATOM 2529 C CA . VAL A 1 318 ? -28.438 -2.399 13.445 1.00 46.00 318 VAL A CA 1
ATOM 2530 C C . VAL A 1 318 ? -29.636 -1.532 13.024 1.00 46.00 318 VAL A C 1
ATOM 2532 O O . VAL A 1 318 ? -29.926 -0.536 13.686 1.00 46.00 318 VAL A O 1
ATOM 2535 N N . ALA A 1 319 ? -30.356 -1.910 11.964 1.00 45.53 319 ALA A N 1
ATOM 2536 C CA . ALA A 1 319 ? -31.429 -1.103 11.382 1.00 45.53 319 ALA A CA 1
ATOM 2537 C C . ALA A 1 319 ? -32.799 -1.253 12.078 1.00 45.53 319 ALA A C 1
ATOM 2539 O O . ALA A 1 319 ? -33.638 -0.363 11.932 1.00 45.53 319 ALA A O 1
ATOM 2540 N N . ASP A 1 320 ? -33.029 -2.337 12.829 1.00 49.59 320 ASP A N 1
ATOM 2541 C CA . ASP A 1 320 ? -34.357 -2.665 13.374 1.00 49.59 320 ASP A CA 1
ATOM 2542 C C . ASP A 1 320 ? -34.720 -1.868 14.653 1.00 49.59 320 ASP A C 1
ATOM 2544 O O . ASP A 1 320 ? -35.892 -1.550 14.849 1.00 49.59 320 ASP A O 1
ATOM 2548 N N . ASP A 1 321 ? -33.742 -1.478 15.493 1.00 63.12 321 ASP A N 1
ATOM 2549 C CA . ASP A 1 321 ? -33.941 -0.595 16.664 1.00 63.12 321 ASP A CA 1
ATOM 2550 C C . ASP A 1 321 ? -32.676 0.233 16.996 1.00 63.12 321 ASP A C 1
ATOM 2552 O O . ASP A 1 321 ? -31.733 -0.206 17.666 1.00 63.12 321 ASP A O 1
ATOM 2556 N N . ILE A 1 322 ? -32.670 1.494 16.549 1.00 65.12 322 ILE A N 1
ATOM 2557 C CA . ILE A 1 322 ? -31.546 2.431 16.720 1.00 65.12 322 ILE A CA 1
ATOM 2558 C C . ILE A 1 322 ? -31.299 2.775 18.200 1.00 65.12 322 ILE A C 1
ATOM 2560 O O . ILE A 1 322 ? -30.147 3.015 18.585 1.00 65.12 322 ILE A O 1
ATOM 2564 N N . LYS A 1 323 ? -32.340 2.798 19.049 1.00 65.19 323 LYS A N 1
ATOM 2565 C CA . LYS A 1 323 ? -32.163 3.068 20.487 1.00 65.19 323 LYS A CA 1
ATOM 2566 C C . LYS A 1 323 ? -31.491 1.890 21.166 1.00 65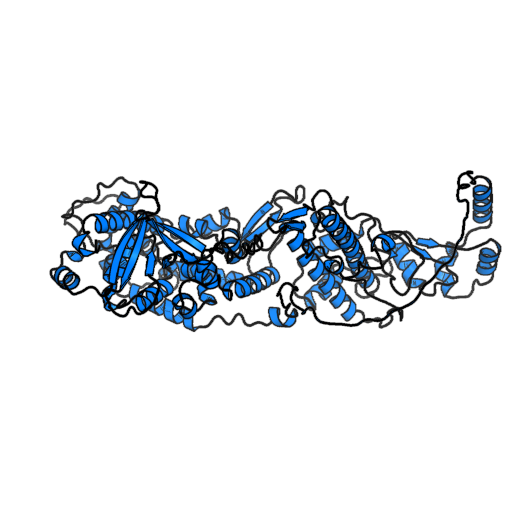.19 323 LYS A C 1
ATOM 2568 O O . LYS A 1 323 ? -30.553 2.100 21.935 1.00 65.19 323 LYS A O 1
ATOM 2573 N N . GLN A 1 324 ? -31.935 0.672 20.863 1.00 65.88 324 GLN A N 1
ATOM 2574 C CA . GLN A 1 324 ? -31.318 -0.540 21.385 1.00 65.88 324 GLN A CA 1
ATOM 2575 C C . GLN A 1 324 ? -29.850 -0.631 20.956 1.00 65.88 324 GLN A C 1
ATOM 2577 O O . GLN A 1 324 ? -28.997 -0.918 21.793 1.00 65.88 324 GLN A O 1
ATOM 2582 N N . MET A 1 325 ? -29.525 -0.299 19.702 1.00 68.38 325 MET A N 1
ATOM 2583 C CA . MET A 1 325 ? -28.136 -0.262 19.236 1.00 68.38 325 MET A CA 1
ATOM 2584 C C . MET A 1 325 ? -27.301 0.774 19.992 1.00 68.38 325 MET A C 1
ATOM 2586 O O . MET A 1 325 ? -26.227 0.440 20.492 1.00 68.38 325 MET A O 1
ATOM 2590 N N . ALA A 1 326 ? -27.789 2.013 20.128 1.00 69.88 326 ALA A N 1
ATOM 2591 C CA . ALA A 1 326 ? -27.092 3.043 20.899 1.00 69.88 326 ALA A CA 1
ATOM 2592 C C . ALA A 1 326 ? -26.884 2.607 22.364 1.00 69.88 326 ALA A C 1
ATOM 2594 O O . ALA A 1 326 ? -25.814 2.830 22.935 1.00 69.88 326 ALA A O 1
ATOM 2595 N N . GLY A 1 327 ? -27.868 1.913 22.941 1.00 69.88 327 GLY A N 1
ATOM 2596 C CA . GLY A 1 327 ? -27.791 1.305 24.265 1.00 69.88 327 GLY A CA 1
ATOM 2597 C C . GLY A 1 327 ? -26.758 0.179 24.367 1.00 69.88 327 GLY A C 1
ATOM 2598 O O . GLY A 1 327 ? -25.950 0.181 25.287 1.00 69.88 327 GLY A O 1
ATOM 2599 N N . ILE A 1 328 ? -26.712 -0.753 23.415 1.00 70.12 328 ILE A N 1
ATOM 2600 C CA . ILE A 1 328 ? -25.714 -1.835 23.400 1.00 70.12 328 ILE A CA 1
ATOM 2601 C C . ILE A 1 328 ? -24.306 -1.251 23.237 1.00 70.12 328 ILE A C 1
ATOM 2603 O O . ILE A 1 328 ? -23.402 -1.568 24.008 1.00 70.12 328 ILE A O 1
ATOM 2607 N N . ARG A 1 329 ? -24.138 -0.352 22.267 1.00 72.81 329 ARG A N 1
ATOM 2608 C CA . ARG A 1 329 ? -22.843 0.161 21.820 1.00 72.81 329 ARG A CA 1
ATOM 2609 C C . ARG A 1 329 ? -22.218 1.190 22.751 1.00 72.81 329 ARG A C 1
ATOM 2611 O O . ARG A 1 329 ? -21.009 1.183 22.955 1.00 72.81 329 ARG A O 1
ATOM 2618 N N . TYR A 1 330 ? -23.026 2.111 23.261 1.00 73.19 330 TYR A N 1
ATOM 2619 C CA . TYR A 1 330 ? -22.539 3.237 24.052 1.00 73.19 330 TYR A CA 1
ATOM 2620 C C . TYR A 1 330 ? -23.020 3.181 25.488 1.00 73.19 330 TYR A C 1
ATOM 2622 O O . TYR A 1 330 ? -22.294 3.620 26.369 1.00 73.19 330 TYR A O 1
ATOM 2630 N N . GLY A 1 331 ? -24.184 2.582 25.744 1.00 62.28 331 GLY A N 1
ATOM 2631 C CA . GLY A 1 331 ? -24.610 2.276 27.105 1.00 62.28 331 GLY A CA 1
ATOM 2632 C C . GLY A 1 331 ? -25.468 3.263 27.819 1.00 62.28 331 GLY A C 1
ATOM 2633 O O . GLY A 1 331 ? -25.687 3.081 29.008 1.00 62.28 331 GLY A O 1
ATOM 2634 N N . PHE A 1 332 ? -25.934 4.289 27.128 1.00 66.56 332 PHE A N 1
ATOM 2635 C CA . PHE A 1 332 ? -26.631 5.379 27.776 1.00 66.56 332 PHE A CA 1
ATOM 2636 C C . PHE A 1 332 ? -27.828 5.761 26.914 1.00 66.56 332 PHE A C 1
ATOM 2638 O O . PHE A 1 332 ? -27.668 6.191 25.771 1.00 66.56 332 PHE A O 1
ATOM 2645 N N . VAL A 1 333 ? -29.031 5.599 27.459 1.00 56.16 333 VAL A N 1
ATOM 2646 C CA . VAL A 1 333 ? -30.265 6.113 26.859 1.00 56.16 333 VAL A CA 1
ATOM 2647 C C . VAL A 1 333 ? -30.845 7.092 27.862 1.00 56.16 333 VAL A C 1
ATOM 2649 O O . VAL A 1 333 ? -31.223 6.712 28.960 1.00 56.16 333 VAL A O 1
ATOM 2652 N N . VAL A 1 334 ? -30.867 8.376 27.518 1.00 52.19 334 VAL A N 1
ATOM 2653 C CA . VAL A 1 334 ? -31.373 9.398 28.438 1.00 52.19 334 VAL A CA 1
ATOM 2654 C C . VAL A 1 334 ? -32.892 9.431 28.350 1.00 52.19 334 VAL A C 1
ATOM 2656 O O . VAL A 1 334 ? -33.443 9.623 27.262 1.00 52.19 334 VAL A O 1
ATOM 2659 N N . ASP A 1 335 ? -33.558 9.292 29.493 1.00 49.25 335 ASP A N 1
ATOM 2660 C CA . ASP A 1 335 ? -34.993 9.525 29.591 1.00 49.25 335 ASP A CA 1
ATOM 2661 C C . ASP A 1 335 ? -35.245 11.030 29.433 1.00 49.25 335 ASP A C 1
ATOM 2663 O O . ASP A 1 335 ? -34.650 11.862 30.126 1.00 49.25 335 ASP A O 1
ATOM 2667 N N . ALA A 1 336 ? -36.041 11.413 28.437 1.00 48.28 336 ALA A N 1
ATOM 2668 C CA . ALA A 1 336 ? -36.203 12.815 28.083 1.00 48.28 336 ALA A CA 1
ATOM 2669 C C . ALA A 1 336 ? -36.962 13.549 29.199 1.00 48.28 336 ALA A C 1
ATOM 2671 O O . ALA A 1 336 ? -38.189 13.506 29.251 1.00 48.28 336 ALA A O 1
ATOM 2672 N N . ALA A 1 337 ? -36.248 14.263 30.075 1.00 42.25 337 ALA A N 1
ATOM 2673 C CA . ALA A 1 337 ? -36.894 15.125 31.056 1.00 42.25 337 ALA A CA 1
ATOM 2674 C C . ALA A 1 337 ? -37.766 16.177 30.328 1.00 42.25 337 ALA A C 1
ATOM 2676 O O . ALA A 1 337 ? -37.259 16.913 29.464 1.00 42.25 337 ALA A O 1
ATOM 2677 N N . PRO A 1 338 ? -39.071 16.275 30.637 1.00 36.75 338 PRO A N 1
ATOM 2678 C CA . PRO A 1 338 ? -39.957 17.232 29.992 1.00 36.75 338 PRO A CA 1
ATOM 2679 C C . PRO A 1 338 ? -39.609 18.647 30.473 1.00 36.75 338 PRO A C 1
ATOM 2681 O O . PRO A 1 338 ? -39.968 19.038 31.578 1.00 36.75 338 PRO A O 1
ATOM 2684 N N . GLY A 1 339 ? -38.893 19.426 29.651 1.00 44.88 339 GLY A N 1
ATOM 2685 C CA . GLY A 1 339 ? -38.692 20.862 29.908 1.00 44.88 339 GLY A CA 1
ATOM 2686 C C . GLY A 1 339 ? -37.345 21.486 29.530 1.00 44.88 339 GLY A C 1
ATOM 2687 O O . GLY A 1 339 ? -37.204 22.698 29.675 1.00 44.88 339 GLY A O 1
ATOM 2688 N N . ALA A 1 340 ? -36.357 20.734 29.029 1.00 43.34 340 ALA A N 1
ATOM 2689 C CA . ALA A 1 340 ? -35.065 21.325 28.651 1.00 43.34 340 ALA A CA 1
ATOM 2690 C C . ALA A 1 340 ? -35.197 22.275 27.436 1.00 43.34 340 ALA A C 1
ATOM 2692 O O . ALA A 1 340 ? -35.566 21.845 26.334 1.00 43.34 340 ALA A O 1
ATOM 2693 N N . GLN A 1 341 ? -34.905 23.565 27.661 1.00 43.56 341 GLN A N 1
ATOM 2694 C CA . GLN A 1 341 ? -35.048 24.661 26.695 1.00 43.56 341 GLN A CA 1
ATOM 2695 C C . GLN A 1 341 ? -34.320 24.399 25.364 1.00 43.56 341 GLN A C 1
ATOM 2697 O O . GLN A 1 341 ? -33.240 23.817 25.300 1.00 43.56 341 GLN A O 1
ATOM 2702 N N . GLN A 1 342 ? -34.976 24.829 24.285 1.00 46.47 342 GLN A N 1
ATOM 2703 C CA . GLN A 1 342 ? -34.602 24.647 22.885 1.00 46.47 342 GLN A CA 1
ATOM 2704 C C . GLN A 1 342 ? -33.587 25.699 22.422 1.00 46.47 342 GLN A C 1
ATOM 2706 O O . GLN A 1 342 ? -33.986 26.736 21.904 1.00 46.47 342 GLN A O 1
ATOM 2711 N N . THR A 1 343 ? -32.292 25.409 22.488 1.00 40.94 343 THR A N 1
ATOM 2712 C CA . THR A 1 343 ? -31.314 26.033 21.584 1.00 40.94 343 THR A CA 1
ATOM 2713 C C . THR A 1 343 ? -30.248 25.002 21.191 1.00 40.94 343 THR A C 1
ATOM 2715 O O . THR A 1 343 ? -29.736 24.275 22.031 1.00 40.94 343 THR A O 1
ATOM 2718 N N . ASP A 1 344 ? -29.982 24.901 19.884 1.00 51.00 344 ASP A N 1
ATOM 2719 C CA . ASP A 1 344 ? -28.889 24.134 19.251 1.00 51.00 344 ASP A CA 1
ATOM 2720 C C . ASP A 1 344 ? -28.960 22.583 19.235 1.00 51.00 344 ASP A C 1
ATOM 2722 O O . ASP A 1 344 ? -27.960 21.882 19.378 1.00 51.00 344 ASP A O 1
ATOM 2726 N N . ARG A 1 345 ? -30.147 21.989 19.006 1.00 61.97 345 ARG A N 1
ATOM 2727 C CA . ARG A 1 345 ? -30.270 20.517 18.905 1.00 61.97 345 ARG A CA 1
ATOM 2728 C C . ARG A 1 345 ? -29.748 19.967 17.557 1.00 61.97 345 ARG A C 1
ATOM 2730 O O . ARG A 1 345 ? -30.198 20.439 16.510 1.00 61.97 345 ARG A O 1
ATOM 2737 N N . PRO A 1 346 ? -28.942 18.883 17.541 1.00 66.25 346 PRO A N 1
ATOM 2738 C CA . PRO A 1 346 ? -28.499 18.234 16.304 1.00 66.25 346 PRO A CA 1
ATOM 2739 C C . PRO A 1 346 ? -29.692 17.724 15.480 1.00 66.25 346 PRO A C 1
ATOM 2741 O O . PRO A 1 346 ? -30.652 17.179 16.030 1.00 66.25 346 PRO A O 1
ATOM 2744 N N . SER A 1 347 ? -29.655 17.922 14.157 1.00 70.94 347 SER A N 1
ATOM 2745 C CA . SER A 1 347 ? -30.712 17.458 13.246 1.00 70.94 347 SER A CA 1
ATOM 2746 C C . SER A 1 347 ? -30.788 15.930 13.221 1.00 70.94 347 SER A C 1
ATOM 2748 O O . SER A 1 347 ? -29.797 15.252 13.483 1.00 70.94 347 SER A O 1
ATOM 2750 N N . THR A 1 348 ? -31.937 15.360 12.851 1.00 68.75 348 THR A N 1
ATOM 2751 C CA . THR A 1 348 ? -32.074 13.897 12.764 1.00 68.75 348 THR A CA 1
ATOM 2752 C C . THR A 1 348 ? -31.080 13.275 11.778 1.00 68.75 348 THR A C 1
ATOM 2754 O O . THR A 1 348 ? -30.513 12.223 12.048 1.00 68.75 348 THR A O 1
ATOM 2757 N N . GLN A 1 349 ? -30.771 13.974 10.684 1.00 70.38 349 GLN A N 1
ATOM 2758 C CA . GLN A 1 349 ? -29.727 13.559 9.748 1.00 70.38 349 GLN A CA 1
ATOM 2759 C C . GLN A 1 349 ? -28.334 13.536 10.402 1.00 70.38 349 GLN A C 1
ATOM 2761 O O . GLN A 1 349 ? -27.549 12.627 10.144 1.00 70.38 349 GLN A O 1
ATOM 2766 N N . THR A 1 350 ? -28.024 14.507 11.267 1.00 73.25 350 THR A N 1
ATOM 2767 C CA . THR A 1 350 ? -26.782 14.518 12.055 1.00 73.25 350 THR A CA 1
ATOM 2768 C C . THR A 1 350 ? -26.733 13.363 13.050 1.00 73.25 350 THR A C 1
ATOM 2770 O O . THR A 1 350 ? -25.657 12.813 13.268 1.00 73.25 350 THR A O 1
ATOM 2773 N N . ILE A 1 351 ? -27.870 12.966 13.625 1.00 72.75 351 ILE A N 1
ATOM 2774 C CA . ILE A 1 351 ? -27.960 11.813 14.531 1.00 72.75 351 ILE A CA 1
ATOM 2775 C C . ILE A 1 351 ? -27.660 10.516 13.772 1.00 72.75 351 ILE A C 1
ATOM 2777 O O . ILE A 1 351 ? -26.737 9.800 14.149 1.00 72.75 351 ILE A O 1
ATOM 2781 N N . MET A 1 352 ? -28.348 10.274 12.654 1.00 72.50 352 MET A N 1
ATOM 2782 C CA . MET A 1 352 ? -28.133 9.087 11.814 1.00 72.50 352 MET A CA 1
ATOM 2783 C C . MET A 1 352 ? -26.686 8.993 11.319 1.00 72.50 352 MET A C 1
ATOM 2785 O O . MET A 1 352 ? -26.032 7.967 11.488 1.00 72.50 352 MET A O 1
ATOM 2789 N N . ARG A 1 353 ? -26.131 10.099 10.802 1.00 71.88 353 ARG A N 1
ATOM 2790 C CA . ARG A 1 353 ? -24.718 10.170 10.385 1.00 71.88 353 ARG A CA 1
ATOM 2791 C C . ARG A 1 353 ? -23.751 9.903 11.531 1.00 71.88 353 ARG A C 1
ATOM 2793 O O . ARG A 1 353 ? -22.722 9.276 11.317 1.00 71.88 353 ARG A O 1
ATOM 2800 N N . SER A 1 354 ? -24.057 10.385 12.736 1.00 72.25 354 SER A N 1
ATOM 2801 C CA . SER A 1 354 ? -23.205 10.154 13.909 1.00 72.25 354 SER A CA 1
ATOM 2802 C C . SER A 1 354 ? -23.197 8.690 14.358 1.00 72.25 354 SER A C 1
ATOM 2804 O O . SER A 1 354 ? -22.214 8.255 14.947 1.00 72.25 354 SER A O 1
ATOM 2806 N N . LEU A 1 355 ? -24.264 7.943 14.068 1.00 73.88 355 LEU A N 1
ATOM 2807 C CA . LEU A 1 355 ? -24.371 6.510 14.350 1.00 73.88 355 LEU A CA 1
ATOM 2808 C C . LEU A 1 355 ? -23.834 5.629 13.207 1.00 73.88 355 LEU A C 1
ATOM 2810 O O . LEU A 1 355 ? -23.567 4.449 13.433 1.00 73.88 355 LEU A O 1
ATOM 2814 N N . GLY A 1 356 ? -23.593 6.216 12.028 1.00 71.06 356 GLY A N 1
ATOM 2815 C CA . GLY A 1 356 ? -23.059 5.536 10.845 1.00 71.06 356 GLY A CA 1
ATOM 2816 C C . GLY A 1 356 ? -24.115 5.042 9.852 1.00 71.06 356 GLY A C 1
ATOM 2817 O O . GLY A 1 356 ? -23.805 4.140 9.079 1.00 71.06 356 GLY A O 1
ATOM 2818 N N . GLU A 1 357 ? -25.313 5.637 9.878 1.00 69.56 357 GLU A N 1
ATOM 2819 C CA . GLU A 1 357 ? -26.496 5.278 9.071 1.00 69.56 357 GLU A CA 1
ATOM 2820 C C . GLU A 1 357 ? -26.972 6.428 8.153 1.00 69.56 357 GLU A C 1
ATOM 2822 O O . GLU A 1 357 ? -28.132 6.528 7.754 1.00 69.56 357 GLU A O 1
ATOM 2827 N N . GLY A 1 358 ? -26.104 7.393 7.858 1.00 61.09 358 GLY A N 1
ATOM 2828 C CA . GLY A 1 358 ? -26.466 8.620 7.156 1.00 61.09 358 GLY A CA 1
ATOM 2829 C C . GLY A 1 358 ? -26.484 8.544 5.627 1.00 61.09 358 GLY A C 1
ATOM 2830 O O . GLY A 1 358 ? -27.089 9.420 5.001 1.00 61.09 358 GLY A O 1
ATOM 2831 N N . MET A 1 359 ? -25.814 7.562 5.019 1.00 59.53 359 MET A N 1
ATOM 2832 C CA . MET A 1 359 ? -25.689 7.386 3.566 1.00 59.53 359 MET A CA 1
ATOM 2833 C C . MET A 1 359 ? -26.716 6.415 2.975 1.00 59.53 359 MET A C 1
ATOM 2835 O O . MET A 1 359 ? -27.030 6.545 1.792 1.00 59.53 359 MET A O 1
ATOM 2839 N N . ALA A 1 360 ? -27.319 5.532 3.781 1.00 51.28 360 ALA A N 1
ATOM 2840 C CA . ALA A 1 360 ? -28.449 4.689 3.365 1.00 51.28 360 ALA A CA 1
ATOM 2841 C C . ALA A 1 360 ? -29.611 5.519 2.777 1.00 51.28 360 ALA A C 1
ATOM 2843 O O . ALA A 1 360 ? -30.242 5.140 1.789 1.00 51.28 360 ALA A O 1
ATOM 2844 N N . HIS A 1 361 ? -29.835 6.713 3.334 1.00 47.53 361 HIS A N 1
ATOM 2845 C CA . HIS A 1 361 ? -30.886 7.647 2.923 1.00 47.53 361 HIS A CA 1
ATOM 2846 C C . HIS A 1 361 ? -30.666 8.319 1.556 1.00 47.53 361 HIS A C 1
ATOM 2848 O O . HIS A 1 361 ? -31.549 9.041 1.096 1.00 47.53 361 HIS A O 1
ATOM 2854 N N . LEU A 1 362 ? -29.503 8.137 0.918 1.00 42.31 362 LEU A N 1
ATOM 2855 C CA . LEU A 1 362 ? -29.216 8.713 -0.401 1.00 42.31 362 LEU A CA 1
ATOM 2856 C C . LEU A 1 362 ? -29.516 7.751 -1.563 1.00 42.31 362 LEU A C 1
ATOM 2858 O O . LEU A 1 362 ? -29.649 8.226 -2.689 1.00 42.31 362 LEU A O 1
ATOM 2862 N N . SER A 1 363 ? -29.653 6.441 -1.309 1.00 39.94 363 SER A N 1
ATOM 2863 C CA . SER A 1 363 ? -29.782 5.420 -2.369 1.00 39.94 363 SER A CA 1
ATOM 2864 C C . SER A 1 363 ? -31.048 4.558 -2.312 1.00 39.94 363 SER A C 1
ATOM 2866 O O . SER A 1 363 ? -31.323 3.842 -3.272 1.00 39.94 363 SER A O 1
ATOM 2868 N N . LEU A 1 364 ? -31.847 4.618 -1.244 1.00 35.62 364 LEU A N 1
ATOM 2869 C CA . LEU A 1 364 ? -33.134 3.917 -1.155 1.00 35.62 364 LEU A CA 1
ATOM 2870 C C . LEU A 1 364 ? -34.262 4.904 -0.841 1.00 35.62 364 LEU A C 1
ATOM 2872 O O . LEU A 1 364 ? -34.034 5.931 -0.204 1.00 35.62 364 LEU A O 1
ATOM 2876 N N . ALA A 1 365 ? -35.466 4.595 -1.341 1.00 34.66 365 ALA A N 1
ATOM 2877 C CA . ALA A 1 365 ? -36.690 5.377 -1.150 1.00 34.66 365 ALA A CA 1
ATOM 2878 C C . ALA A 1 365 ? -36.828 5.866 0.306 1.00 34.66 365 ALA A C 1
ATOM 2880 O O . ALA A 1 365 ? -36.402 5.147 1.210 1.00 34.66 365 ALA A O 1
ATOM 2881 N N . PRO A 1 366 ? -37.406 7.062 0.547 1.00 36.44 366 PRO A N 1
ATOM 2882 C CA . PRO A 1 366 ? -37.433 7.695 1.862 1.00 36.44 366 PRO A CA 1
ATOM 2883 C C . PRO A 1 366 ? -38.119 6.786 2.884 1.00 36.44 366 PRO A C 1
ATOM 2885 O O . PRO A 1 366 ? -39.341 6.766 3.006 1.00 36.44 366 PRO A O 1
ATOM 2888 N N . MET A 1 367 ? -37.314 6.018 3.616 1.00 38.59 367 MET A N 1
ATOM 2889 C CA . MET A 1 367 ? -37.760 5.308 4.802 1.00 38.59 367 MET A CA 1
ATOM 2890 C C . MET A 1 367 ? -38.172 6.372 5.824 1.00 38.59 367 MET A C 1
ATOM 2892 O O . MET A 1 367 ? -37.399 7.314 6.049 1.00 38.59 367 MET A O 1
ATOM 2896 N N . PRO A 1 368 ? -39.377 6.282 6.415 1.00 43.56 368 PRO A N 1
ATOM 2897 C CA . PRO A 1 368 ? -39.790 7.210 7.452 1.00 43.56 368 PRO A CA 1
ATOM 2898 C C . PRO A 1 368 ? -38.765 7.151 8.583 1.00 43.56 368 PRO A C 1
ATOM 2900 O O . PRO A 1 368 ? -38.447 6.085 9.102 1.00 43.56 368 PRO A O 1
ATOM 2903 N N . ILE A 1 369 ? -38.211 8.313 8.917 1.00 49.62 369 ILE A N 1
ATOM 2904 C CA . ILE A 1 369 ? -37.320 8.481 10.060 1.00 49.62 369 ILE A CA 1
ATOM 2905 C C . ILE A 1 369 ? -38.093 8.014 11.303 1.00 49.62 369 ILE A C 1
ATOM 2907 O O . ILE A 1 369 ? -39.136 8.611 11.583 1.00 49.62 369 ILE A O 1
ATOM 2911 N N . PRO A 1 370 ? -37.620 6.998 12.049 1.00 54.44 370 PRO A N 1
ATOM 2912 C CA . PRO A 1 370 ? -38.318 6.542 13.245 1.00 54.44 370 PRO A CA 1
ATOM 2913 C C . PRO A 1 370 ? -38.472 7.700 14.243 1.00 54.44 370 PRO A C 1
ATOM 2915 O O . PRO A 1 370 ? -37.493 8.398 14.530 1.00 54.44 370 PRO A O 1
ATOM 2918 N N . GLU A 1 371 ? -39.678 7.914 14.788 1.00 53.12 371 GLU A N 1
ATOM 2919 C CA . GLU A 1 371 ? -39.948 8.936 15.827 1.00 53.12 371 GLU A CA 1
ATOM 2920 C C . GLU A 1 371 ? -38.973 8.812 17.018 1.00 53.12 371 GLU A C 1
ATOM 2922 O O . GLU A 1 371 ? -38.561 9.799 17.639 1.00 53.12 371 GLU A O 1
ATOM 2927 N N . ASP A 1 372 ? -38.506 7.586 17.231 1.00 57.97 372 ASP A N 1
ATOM 2928 C CA . ASP A 1 372 ? -37.515 7.130 18.190 1.00 57.97 372 ASP A CA 1
ATOM 2929 C C . ASP A 1 372 ? -36.151 7.830 18.134 1.00 57.97 372 ASP A C 1
ATOM 2931 O O . ASP A 1 372 ? -35.512 8.019 19.168 1.00 57.97 372 ASP A O 1
ATOM 2935 N N . VAL A 1 373 ? -35.695 8.305 16.974 1.00 63.16 373 VAL A N 1
ATOM 2936 C CA . VAL A 1 373 ? -34.357 8.922 16.862 1.00 63.16 373 VAL A CA 1
ATOM 2937 C C . VAL A 1 373 ? -34.279 10.254 17.625 1.00 63.16 373 VAL A C 1
ATOM 2939 O O . VAL A 1 373 ? -33.214 10.681 18.079 1.00 63.16 373 VAL A O 1
ATOM 2942 N N . SER A 1 374 ? -35.422 10.918 17.818 1.00 65.00 374 SER A N 1
ATOM 2943 C CA . SER A 1 374 ? -35.502 12.182 18.551 1.00 65.00 374 SER A CA 1
ATOM 2944 C C . SER A 1 374 ? -35.174 12.042 20.044 1.00 65.00 374 SER A C 1
ATOM 2946 O O . SER A 1 374 ? -34.653 12.997 20.632 1.00 65.00 374 SER A O 1
ATOM 2948 N N . THR A 1 375 ? -35.390 10.861 20.635 1.00 66.62 375 THR A N 1
ATOM 2949 C CA . THR A 1 375 ? -35.106 10.600 22.054 1.00 66.62 375 THR A CA 1
ATOM 2950 C C . THR A 1 375 ? -33.613 10.419 22.330 1.00 66.62 375 THR A C 1
ATOM 2952 O O . THR A 1 375 ? -33.193 10.515 23.474 1.00 66.62 375 THR A O 1
ATOM 2955 N N . LEU A 1 376 ? -32.782 10.224 21.297 1.00 71.25 376 LEU A N 1
ATOM 2956 C CA . LEU A 1 376 ? -31.323 10.097 21.430 1.00 71.25 376 LEU A CA 1
ATOM 2957 C C . LEU A 1 376 ? -30.595 11.446 21.515 1.00 71.25 376 LEU A C 1
ATOM 2959 O O . LEU A 1 376 ? -29.386 11.494 21.737 1.00 71.25 376 LEU A O 1
ATOM 2963 N N . ARG A 1 377 ? -31.307 12.567 21.349 1.00 76.19 377 ARG A N 1
ATOM 2964 C CA . ARG A 1 377 ? -30.710 13.913 21.373 1.00 76.19 377 ARG A CA 1
ATOM 2965 C C . ARG A 1 377 ? -29.960 14.240 22.671 1.00 76.19 377 ARG A C 1
ATOM 2967 O O . ARG A 1 377 ? -28.850 14.753 22.546 1.00 76.19 377 ARG A O 1
ATOM 2974 N N . PRO A 1 378 ? -30.489 13.955 23.878 1.00 72.69 378 PRO A N 1
ATOM 2975 C CA . PRO A 1 378 ? -29.764 14.262 25.110 1.00 72.69 378 PRO A CA 1
ATOM 2976 C C . PRO A 1 378 ? -28.502 13.400 25.260 1.00 72.69 378 PRO A C 1
ATOM 2978 O O . PRO A 1 378 ? -27.463 13.899 25.678 1.00 72.69 378 PRO A O 1
ATOM 2981 N N . PHE A 1 379 ? -28.561 12.134 24.829 1.00 75.81 379 PHE A N 1
ATOM 2982 C CA . PHE A 1 379 ? -27.395 11.250 24.778 1.00 75.81 379 PHE A CA 1
ATOM 2983 C C . PHE A 1 379 ? -26.296 11.810 23.861 1.00 75.81 379 PHE A C 1
ATOM 2985 O O . PHE A 1 379 ? -25.121 11.847 24.232 1.00 75.81 379 PHE A O 1
ATOM 2992 N N . ILE A 1 380 ? -26.667 12.280 22.670 1.00 77.12 380 ILE A N 1
ATOM 2993 C CA . ILE A 1 380 ? -25.710 12.831 21.703 1.00 77.12 380 ILE A CA 1
ATOM 2994 C C . ILE A 1 380 ? -25.080 14.118 22.226 1.00 77.12 380 ILE A C 1
ATOM 2996 O O . ILE A 1 380 ? -23.865 14.273 22.121 1.00 77.12 380 ILE A O 1
ATOM 3000 N N . ASP A 1 381 ? -25.874 15.007 22.824 1.00 77.38 381 ASP A N 1
ATOM 3001 C CA . ASP A 1 381 ? -25.365 16.235 23.441 1.00 77.38 381 ASP A CA 1
ATOM 3002 C C . ASP A 1 381 ? -24.355 15.932 24.557 1.00 77.38 381 ASP A C 1
ATOM 3004 O O . ASP A 1 381 ? -23.215 16.401 24.519 1.00 77.38 381 ASP A O 1
ATOM 3008 N N . MET A 1 382 ? -24.728 15.057 25.493 1.00 77.06 382 MET A N 1
ATOM 3009 C CA . MET A 1 382 ? -23.860 14.616 26.585 1.00 77.06 382 MET A CA 1
ATOM 3010 C C . MET A 1 382 ? -22.536 14.052 26.065 1.00 77.06 382 MET A C 1
ATOM 3012 O O . MET A 1 382 ? -21.457 14.413 26.538 1.00 77.06 382 MET A O 1
ATOM 3016 N N . THR A 1 383 ? -22.608 13.199 25.050 1.00 79.12 383 THR A N 1
ATOM 3017 C CA . THR A 1 383 ? -21.437 12.556 24.463 1.00 79.12 383 THR A CA 1
ATOM 3018 C C . THR A 1 383 ? -20.527 13.577 23.762 1.00 79.12 383 THR A C 1
ATOM 3020 O O . THR A 1 383 ? -19.304 13.560 23.927 1.00 79.12 383 THR A O 1
ATOM 3023 N N . LEU A 1 384 ? -21.098 14.530 23.018 1.00 79.56 384 LEU A N 1
ATOM 3024 C CA . LEU A 1 384 ? -20.334 15.608 22.383 1.00 79.56 384 LEU A CA 1
ATOM 3025 C C . LEU A 1 384 ? -19.661 16.527 23.417 1.00 79.56 384 LEU A C 1
ATOM 3027 O O . LEU A 1 384 ? -18.504 16.912 23.216 1.00 79.56 384 LEU A O 1
ATOM 3031 N N . ARG A 1 385 ? -20.330 16.817 24.541 1.00 78.88 385 ARG A N 1
ATOM 3032 C CA . ARG A 1 385 ? -19.765 17.573 25.674 1.00 78.88 385 ARG A CA 1
ATOM 3033 C C . ARG A 1 385 ? -18.651 16.807 26.397 1.00 78.88 385 ARG A C 1
ATOM 3035 O O . ARG A 1 385 ? -17.638 17.402 26.769 1.00 78.88 385 ARG A O 1
ATOM 3042 N N . ALA A 1 386 ? -18.782 15.488 26.545 1.00 79.12 386 ALA A N 1
ATOM 3043 C CA . ALA A 1 386 ? -17.718 14.633 27.079 1.00 79.12 386 ALA A CA 1
ATOM 3044 C C . ALA A 1 386 ? -16.466 14.657 26.177 1.00 79.12 386 ALA A C 1
ATOM 3046 O O . ALA A 1 386 ? -15.328 14.729 26.657 1.00 79.12 386 ALA A O 1
ATOM 3047 N N . ASN A 1 387 ? -16.648 14.687 24.851 1.00 81.12 387 ASN A N 1
ATOM 3048 C CA . ASN A 1 387 ? -15.534 14.838 23.914 1.00 81.12 387 ASN A CA 1
ATOM 3049 C C . ASN A 1 387 ? -14.782 16.174 24.112 1.00 81.12 387 ASN A C 1
ATOM 3051 O O . ASN A 1 387 ? -13.551 16.161 24.082 1.00 81.12 387 ASN A O 1
ATOM 3055 N N . THR A 1 388 ? -15.473 17.294 24.366 1.00 81.75 388 THR A N 1
ATOM 3056 C CA . THR A 1 388 ? -14.842 18.617 24.587 1.00 81.75 388 THR A CA 1
ATOM 3057 C C . THR A 1 388 ? -14.309 18.840 26.005 1.00 81.75 388 THR A C 1
ATOM 3059 O O . THR A 1 388 ? -13.687 19.869 26.255 1.00 81.75 388 THR A O 1
ATOM 3062 N N . GLY A 1 389 ? -14.526 17.901 26.934 1.00 72.75 389 GLY A N 1
ATOM 3063 C CA . GLY A 1 389 ? -14.135 18.062 28.341 1.00 72.75 389 GLY A CA 1
ATOM 3064 C C . GLY A 1 389 ? -14.985 19.089 29.099 1.00 72.75 389 GLY A C 1
ATOM 3065 O O . GLY A 1 389 ? -14.626 19.485 30.201 1.00 72.75 389 GLY A O 1
ATOM 3066 N N . GLN A 1 390 ? -16.106 19.525 28.514 1.00 62.59 390 GLN A N 1
ATOM 3067 C CA . GLN A 1 390 ? -17.042 20.490 29.104 1.00 62.59 390 GLN A CA 1
ATOM 3068 C C . GLN A 1 390 ? -18.133 19.822 29.958 1.00 62.59 390 GLN A C 1
ATOM 3070 O O . GLN A 1 390 ? -19.024 20.498 30.473 1.00 62.59 390 GLN A O 1
ATOM 3075 N N . ALA A 1 391 ? -18.103 18.496 30.077 1.00 54.22 391 ALA A N 1
ATOM 3076 C CA . ALA A 1 391 ? -18.965 17.744 30.974 1.00 54.22 391 ALA A CA 1
ATOM 3077 C C . ALA A 1 391 ? -18.158 17.295 32.199 1.00 54.22 391 ALA A C 1
ATOM 3079 O O . ALA A 1 391 ? -17.145 16.610 32.049 1.00 54.22 391 ALA A O 1
ATOM 3080 N N . GLN A 1 392 ? -18.631 17.636 33.404 1.00 54.91 392 GLN A N 1
ATOM 3081 C CA . GLN A 1 392 ? -18.430 16.739 34.542 1.00 54.91 392 GLN A CA 1
ATOM 3082 C C . GLN A 1 392 ? -19.088 15.410 34.163 1.00 54.91 392 GLN A C 1
ATOM 3084 O O . GLN A 1 392 ? -20.180 15.419 33.591 1.00 54.91 392 GLN A O 1
ATOM 3089 N N . LEU A 1 393 ? -18.395 14.291 34.401 1.00 54.56 393 LEU A N 1
ATOM 3090 C CA . LEU A 1 393 ? -18.994 12.962 34.280 1.00 54.56 393 LEU A CA 1
ATOM 3091 C C . LEU A 1 393 ? -20.321 13.003 35.052 1.00 54.56 393 LEU A C 1
ATOM 3093 O O . LEU A 1 393 ? -20.275 13.360 36.231 1.00 54.56 393 LEU A O 1
ATOM 3097 N N . PRO A 1 394 ? -21.473 12.752 34.408 1.00 51.53 394 PRO A N 1
ATOM 3098 C CA . PRO A 1 394 ? -22.746 12.867 35.100 1.00 51.53 394 PRO A CA 1
ATOM 3099 C C . PRO A 1 394 ? -22.736 11.950 36.324 1.00 51.53 394 PRO A C 1
ATOM 3101 O O . PRO A 1 394 ? -22.205 10.836 36.259 1.00 51.53 394 PRO A O 1
ATOM 3104 N N . GLU A 1 395 ? -23.305 12.407 37.441 1.00 49.00 395 GLU A N 1
ATOM 3105 C CA . GLU A 1 395 ? -23.536 11.504 38.565 1.00 49.00 395 GLU A CA 1
ATOM 3106 C C . GLU A 1 395 ? -24.458 10.363 38.105 1.00 49.00 395 GLU A C 1
ATOM 3108 O O . GLU A 1 395 ? -25.307 10.532 37.230 1.00 49.00 395 GLU A O 1
ATOM 3113 N N . HIS A 1 396 ? -24.295 9.178 38.696 1.00 44.19 396 HIS A N 1
ATOM 3114 C CA . HIS A 1 396 ? -25.026 7.948 38.356 1.00 44.19 396 HIS A CA 1
ATOM 3115 C C . HIS A 1 396 ? -26.560 8.116 38.254 1.00 44.19 396 HIS A C 1
ATOM 3117 O O . HIS A 1 396 ? -27.241 7.293 37.645 1.00 44.19 396 HIS A O 1
ATOM 3123 N N . SER A 1 397 ? -27.148 9.148 38.862 1.00 44.06 397 SER A N 1
ATOM 3124 C CA . SER A 1 397 ? -28.570 9.496 38.751 1.00 44.06 397 SER A CA 1
ATOM 3125 C C . SER A 1 397 ? -28.991 10.004 37.362 1.00 44.06 397 SER A C 1
ATOM 3127 O O . SER A 1 397 ? -30.157 9.835 37.014 1.00 44.06 397 SER A O 1
ATOM 3129 N N . GLU A 1 398 ? -28.076 10.573 36.572 1.00 44.53 398 GLU A N 1
ATOM 3130 C CA . GLU A 1 398 ? -28.357 11.238 35.285 1.00 44.53 398 GLU A CA 1
ATOM 3131 C C . GLU A 1 398 ? -28.004 10.381 34.055 1.00 44.53 398 GLU A C 1
ATOM 3133 O O . GLU A 1 398 ? -28.562 10.574 32.973 1.00 44.53 398 GLU A O 1
ATOM 3138 N N . LEU A 1 399 ? -27.109 9.401 34.216 1.00 48.44 399 LEU A N 1
ATOM 3139 C CA . LEU A 1 399 ? -26.843 8.362 33.221 1.00 48.44 399 LEU A CA 1
ATOM 3140 C C . LEU A 1 399 ? -27.827 7.211 33.446 1.00 48.44 399 LEU A C 1
ATOM 3142 O O . LEU A 1 399 ? -27.601 6.346 34.293 1.00 48.44 399 LEU A O 1
ATOM 3146 N N . LEU A 1 400 ? -28.925 7.178 32.685 1.00 49.38 400 LEU A N 1
ATOM 3147 C CA . LEU A 1 400 ? -29.679 5.935 32.532 1.00 49.38 400 LEU A CA 1
ATOM 3148 C C . LEU A 1 400 ? -28.847 4.987 31.657 1.00 49.38 400 LEU A C 1
ATOM 3150 O O . LEU A 1 400 ? -28.937 4.971 30.426 1.00 49.38 400 LEU A O 1
ATOM 3154 N N . ASP A 1 401 ? -27.988 4.212 32.311 1.00 53.28 401 ASP A N 1
ATOM 3155 C CA . ASP A 1 401 ? -27.599 2.920 31.770 1.00 53.28 401 ASP A CA 1
ATOM 3156 C C . ASP A 1 401 ? -28.854 2.037 31.781 1.00 53.28 401 ASP A C 1
ATOM 3158 O O . ASP A 1 401 ? -29.609 2.024 32.762 1.00 53.28 401 ASP A O 1
ATOM 3162 N N . LEU A 1 402 ? -29.074 1.277 30.706 1.00 47.50 402 LEU A N 1
ATOM 3163 C CA . LEU A 1 402 ? -30.081 0.207 30.668 1.00 47.50 402 LEU A CA 1
ATOM 3164 C C . LEU A 1 402 ? -29.931 -0.749 31.878 1.00 47.50 402 LEU A C 1
ATOM 3166 O O . LEU A 1 402 ? -30.872 -1.452 32.232 1.00 47.50 402 LEU A O 1
ATOM 3170 N N . ALA A 1 403 ? -28.775 -0.706 32.554 1.00 41.88 403 ALA A N 1
ATOM 3171 C CA . ALA A 1 403 ? -28.458 -1.305 33.844 1.00 41.88 403 ALA A CA 1
ATOM 3172 C C . ALA A 1 403 ? -29.350 -0.975 35.052 1.00 41.88 403 ALA A C 1
ATOM 3174 O O . ALA A 1 403 ? -29.293 -1.707 36.039 1.00 41.88 403 ALA A O 1
ATOM 3175 N N . LYS A 1 404 ? -30.172 0.081 35.015 1.00 41.56 404 LYS A N 1
ATOM 3176 C CA . LYS A 1 404 ? -31.166 0.337 36.079 1.00 41.56 404 LYS A CA 1
ATOM 3177 C C . LYS A 1 404 ? -32.525 -0.320 35.847 1.00 41.56 404 LYS A C 1
ATOM 3179 O O . LYS A 1 404 ? -33.395 -0.204 36.707 1.00 41.56 404 LYS A O 1
ATOM 3184 N N . ASP A 1 405 ? -32.718 -1.019 34.730 1.00 46.88 405 ASP A N 1
ATOM 3185 C CA . ASP A 1 405 ? -33.823 -1.966 34.607 1.00 46.88 405 ASP A CA 1
ATOM 3186 C C . ASP A 1 405 ? -33.526 -3.150 35.549 1.00 46.88 405 ASP A C 1
ATOM 3188 O O . ASP A 1 405 ? -32.441 -3.733 35.485 1.00 46.88 405 ASP A O 1
ATOM 3192 N N . GLU A 1 406 ? -34.461 -3.533 36.425 1.00 45.84 406 GLU A N 1
ATOM 3193 C CA . GLU A 1 406 ? -34.344 -4.737 37.272 1.00 45.84 406 GLU A CA 1
ATOM 3194 C C . GLU A 1 406 ? -33.957 -5.984 36.446 1.00 45.84 406 GLU A C 1
ATOM 3196 O O . GLU A 1 406 ? -33.319 -6.915 36.952 1.00 45.84 406 GLU A O 1
ATOM 3201 N N . LYS A 1 407 ? -34.275 -5.982 35.143 1.00 45.38 407 LYS A N 1
ATOM 3202 C CA . LYS A 1 407 ? -33.851 -6.993 34.166 1.00 45.38 407 LYS A CA 1
ATOM 3203 C C . LYS A 1 407 ? -32.347 -7.031 33.905 1.00 45.38 407 LYS A C 1
ATOM 3205 O O . LYS A 1 407 ? -31.814 -8.113 33.686 1.00 45.38 407 LYS A O 1
ATOM 3210 N N . TRP A 1 408 ? -31.646 -5.899 33.910 1.00 47.81 408 TRP A N 1
ATOM 3211 C CA . TRP A 1 408 ? -30.201 -5.892 33.689 1.00 47.81 408 TRP A CA 1
ATOM 3212 C C . TRP A 1 408 ? -29.437 -6.286 34.950 1.00 47.81 408 TRP A C 1
ATOM 3214 O O . TRP A 1 408 ? -28.496 -7.063 34.862 1.00 47.81 408 TRP A O 1
ATOM 3224 N N . THR A 1 409 ? -29.871 -5.841 36.132 1.00 46.53 409 THR A N 1
ATOM 3225 C CA . THR A 1 409 ? -29.273 -6.277 37.406 1.00 46.53 409 THR A CA 1
ATOM 3226 C C . THR A 1 409 ? -29.428 -7.789 37.589 1.00 46.53 409 THR A C 1
ATOM 3228 O O . THR A 1 409 ? -28.468 -8.473 37.926 1.00 46.53 409 THR A O 1
ATOM 3231 N N . SER A 1 410 ? -30.602 -8.347 37.270 1.00 48.25 410 SER A N 1
ATOM 3232 C CA . SER A 1 410 ? -30.807 -9.805 37.253 1.00 48.25 410 SER A CA 1
ATOM 3233 C C . SER A 1 410 ? -30.008 -10.525 36.152 1.00 48.25 410 SER A C 1
ATOM 3235 O O . SER A 1 410 ? -29.535 -11.636 36.378 1.00 48.25 410 SER A O 1
ATOM 3237 N N . TRP A 1 411 ? -29.781 -9.890 34.999 1.00 47.44 411 TRP A N 1
ATOM 3238 C CA . TRP A 1 411 ? -28.924 -10.386 33.911 1.00 47.44 411 TRP A CA 1
ATOM 3239 C C . TRP A 1 411 ? -27.416 -10.352 34.248 1.00 47.44 411 TRP A C 1
ATOM 3241 O O . TRP A 1 411 ? -26.690 -11.287 33.897 1.00 47.44 411 TRP A O 1
ATOM 3251 N N . ALA A 1 412 ? -26.953 -9.326 34.970 1.00 46.53 412 ALA A N 1
ATOM 3252 C CA . ALA A 1 412 ? -25.573 -9.145 35.424 1.00 46.53 412 ALA A CA 1
ATOM 3253 C C . ALA A 1 412 ? -25.219 -10.060 36.611 1.00 46.53 412 ALA A C 1
ATOM 3255 O O . ALA A 1 412 ? -24.061 -10.443 36.756 1.00 46.53 412 ALA A O 1
ATOM 3256 N N . CYS A 1 413 ? -26.214 -10.446 37.421 1.00 46.00 413 CYS A N 1
ATOM 3257 C CA . CYS A 1 413 ? -26.075 -11.393 38.533 1.00 46.00 413 CYS A CA 1
ATOM 3258 C C . CYS A 1 413 ? -26.030 -12.878 38.115 1.00 46.00 413 CYS A C 1
ATOM 3260 O O . CYS A 1 413 ? -25.794 -13.732 38.968 1.00 46.00 413 CYS A O 1
ATOM 3262 N N . LEU A 1 414 ? -26.252 -13.214 36.838 1.00 55.00 414 LEU A N 1
ATOM 3263 C CA . LEU A 1 414 ? -26.013 -14.564 36.311 1.00 55.00 414 LEU A CA 1
ATOM 3264 C C . LEU A 1 414 ? -24.517 -14.756 36.047 1.00 55.00 414 LEU A C 1
ATOM 3266 O O . LEU A 1 414 ? -23.904 -13.849 35.479 1.00 55.00 414 LEU A O 1
ATOM 3270 N N . GLU A 1 415 ? -23.962 -15.937 36.364 1.00 59.16 415 GLU A N 1
ATOM 3271 C CA . GLU A 1 415 ? -22.568 -16.297 36.047 1.00 59.16 415 GLU A CA 1
ATOM 3272 C C . GLU A 1 415 ? -22.207 -15.799 34.640 1.00 59.16 415 GLU A C 1
ATOM 3274 O O . GLU A 1 415 ? -22.883 -16.094 33.644 1.00 59.16 415 GLU A O 1
ATOM 3279 N N . GLN A 1 416 ? -21.218 -14.907 34.572 1.00 65.56 416 GLN A N 1
ATOM 3280 C CA . GLN A 1 416 ? -20.776 -14.359 33.301 1.00 65.56 416 GLN A CA 1
ATOM 3281 C C . GLN A 1 416 ? -19.797 -15.354 32.679 1.00 65.56 416 GLN A C 1
ATOM 3283 O O . GLN A 1 416 ? -18.833 -15.727 33.347 1.00 65.56 416 GLN A O 1
ATOM 3288 N N . PRO A 1 417 ? -20.012 -15.795 31.429 1.00 71.50 417 PRO A N 1
ATOM 3289 C CA . PRO A 1 417 ? -19.098 -16.728 30.780 1.00 71.50 417 PRO A CA 1
ATOM 3290 C C . PRO A 1 417 ? -17.746 -16.073 30.477 1.00 71.50 417 PRO A C 1
ATOM 3292 O O . PRO A 1 417 ? -16.725 -16.753 30.427 1.00 71.50 417 PRO A O 1
ATOM 3295 N N . LEU A 1 418 ? -17.733 -14.746 30.329 1.00 79.62 418 LEU A N 1
ATOM 3296 C CA . LEU A 1 418 ? -16.541 -13.940 30.122 1.00 79.62 418 LEU A CA 1
ATOM 3297 C C . LEU A 1 418 ? -16.346 -12.978 31.299 1.00 79.62 418 LEU A C 1
ATOM 3299 O O . LEU A 1 418 ? -17.308 -12.387 31.782 1.00 79.62 418 LEU A O 1
ATOM 3303 N N . SER A 1 419 ? -15.106 -12.801 31.743 1.00 80.50 419 SER A N 1
ATOM 3304 C CA . SER A 1 419 ? -14.689 -11.757 32.684 1.00 80.50 419 SER A CA 1
ATOM 3305 C C . SER A 1 419 ? -13.808 -10.721 31.994 1.00 80.50 419 SER A C 1
ATOM 3307 O O . SER A 1 419 ? -13.093 -11.044 31.044 1.00 80.50 419 SER A O 1
ATOM 3309 N N . LEU A 1 420 ? -13.842 -9.477 32.482 1.00 85.81 420 LEU A N 1
ATOM 3310 C CA . LEU A 1 420 ? -12.991 -8.389 32.005 1.00 85.81 420 LEU A CA 1
ATOM 3311 C C . LEU A 1 420 ? -11.897 -8.072 33.027 1.00 85.81 420 LEU A C 1
ATOM 3313 O O . LEU A 1 420 ? -12.139 -8.039 34.233 1.00 85.81 420 LEU A O 1
ATOM 3317 N N . ARG A 1 421 ? -10.693 -7.783 32.540 1.00 86.50 421 ARG A N 1
ATOM 3318 C CA . ARG A 1 421 ? -9.606 -7.173 33.310 1.00 86.50 421 ARG A CA 1
ATOM 3319 C C . ARG A 1 421 ? -9.191 -5.872 32.648 1.00 86.50 421 ARG A C 1
ATOM 3321 O O . ARG A 1 421 ? -8.973 -5.842 31.439 1.00 86.50 421 ARG A O 1
ATOM 3328 N N . VAL A 1 422 ? -9.077 -4.813 33.440 1.00 87.56 422 VAL A N 1
ATOM 3329 C CA . VAL A 1 422 ? -8.584 -3.512 32.978 1.00 87.56 422 VAL A CA 1
ATOM 3330 C C . VAL A 1 422 ? -7.108 -3.429 33.332 1.00 87.56 422 VAL A C 1
ATOM 3332 O O . VAL A 1 422 ? -6.755 -3.511 34.507 1.00 87.56 422 VAL A O 1
ATOM 3335 N N . LEU A 1 423 ? -6.255 -3.322 32.318 1.00 83.88 423 LEU A N 1
ATOM 3336 C CA . LEU A 1 423 ? -4.804 -3.324 32.473 1.00 83.88 423 LEU A CA 1
ATOM 3337 C C . LEU A 1 423 ? -4.218 -2.117 31.742 1.00 83.88 423 LEU A C 1
ATOM 3339 O O . LEU A 1 423 ? -4.664 -1.770 30.650 1.00 83.88 423 LEU A O 1
ATOM 3343 N N . SER A 1 424 ? -3.223 -1.478 32.343 1.00 83.25 424 SER A N 1
ATOM 3344 C CA . SER A 1 424 ? -2.509 -0.342 31.753 1.00 83.25 424 SER A CA 1
ATOM 3345 C C . SER A 1 424 ? -1.106 -0.771 31.343 1.00 83.25 424 SER A C 1
ATOM 3347 O O . SER A 1 424 ? -0.518 -1.618 32.012 1.00 83.25 424 SER A O 1
ATOM 3349 N N . GLU A 1 425 ? -0.571 -0.187 30.272 1.00 75.56 425 GLU A N 1
ATOM 3350 C CA . GLU A 1 425 ? 0.725 -0.593 29.706 1.00 75.56 425 GLU A CA 1
ATOM 3351 C C . GLU A 1 425 ? 1.906 -0.329 30.677 1.00 75.56 425 GLU A C 1
ATOM 3353 O O . GLU A 1 425 ? 2.742 -1.183 30.954 1.00 75.56 425 GLU A O 1
ATOM 3358 N N . ASP A 1 426 ? 1.923 0.833 31.321 1.00 68.50 426 ASP A N 1
ATOM 3359 C CA . ASP A 1 426 ? 3.059 1.262 32.151 1.00 68.50 426 ASP A CA 1
ATOM 3360 C C . ASP A 1 426 ? 2.611 1.984 33.435 1.00 68.50 426 ASP A C 1
ATOM 3362 O O . ASP A 1 426 ? 3.401 2.630 34.123 1.00 68.50 426 ASP A O 1
ATOM 3366 N N . GLY A 1 427 ? 1.318 1.879 33.776 1.00 59.41 427 GLY A N 1
ATOM 3367 C CA . GLY A 1 427 ? 0.710 2.473 34.978 1.00 59.41 427 GLY A CA 1
ATOM 3368 C C . GLY A 1 427 ? 0.745 4.008 35.018 1.00 59.41 427 GLY A C 1
ATOM 3369 O O . GLY A 1 427 ? 0.279 4.623 35.978 1.00 59.41 427 GLY A O 1
ATOM 3370 N N . SER A 1 428 ? 1.294 4.641 33.979 1.00 60.44 428 SER A N 1
ATOM 3371 C CA . SER A 1 428 ? 1.369 6.086 33.835 1.00 60.44 428 SER A CA 1
ATOM 3372 C C . SER A 1 428 ? 0.000 6.649 33.417 1.00 60.44 428 SER A C 1
ATOM 3374 O O . SER A 1 428 ? -0.752 5.983 32.702 1.00 60.44 428 SER A O 1
ATOM 3376 N N . PRO A 1 429 ? -0.348 7.896 33.789 1.00 54.28 429 PRO A N 1
ATOM 3377 C CA . PRO A 1 429 ? -1.630 8.506 33.411 1.00 54.28 429 PRO A CA 1
ATOM 3378 C C . PRO A 1 429 ? -1.795 8.741 31.897 1.00 54.28 429 PRO A C 1
ATOM 3380 O O . PRO A 1 429 ? -2.862 9.160 31.462 1.00 54.28 429 PRO A O 1
ATOM 3383 N N . HIS A 1 430 ? -0.748 8.491 31.101 1.00 60.16 430 HIS A N 1
ATOM 3384 C CA . HIS A 1 430 ? -0.761 8.579 29.638 1.00 60.16 430 HIS A CA 1
ATOM 3385 C C . HIS A 1 430 ? -0.589 7.207 28.962 1.00 60.16 430 HIS A C 1
ATOM 3387 O O . HIS A 1 430 ? -0.555 7.149 27.733 1.00 60.16 430 HIS A O 1
ATOM 3393 N N . SER A 1 431 ? -0.464 6.129 29.746 1.00 73.31 431 SER A N 1
ATOM 3394 C CA . SER A 1 431 ? -0.327 4.764 29.235 1.00 73.31 431 SER A CA 1
ATOM 3395 C C . SER A 1 431 ? -1.605 4.307 28.540 1.00 73.31 431 SER A C 1
ATOM 3397 O O . SER A 1 431 ? -2.711 4.760 28.857 1.00 73.31 431 SER A O 1
ATOM 3399 N N . LYS A 1 432 ? -1.468 3.409 27.564 1.00 82.94 432 LYS A N 1
ATOM 3400 C CA . LYS A 1 432 ? -2.633 2.805 26.922 1.00 82.94 432 LYS A CA 1
ATOM 3401 C C . LYS A 1 432 ? -3.340 1.861 27.893 1.00 82.94 432 LYS A C 1
ATOM 3403 O O . LYS A 1 432 ? -2.707 1.028 28.540 1.00 82.94 432 LYS A O 1
ATOM 3408 N N . THR A 1 433 ? -4.665 1.968 27.945 1.00 88.12 433 THR A N 1
ATOM 3409 C CA . THR A 1 433 ? -5.532 1.044 28.685 1.00 88.12 433 THR A CA 1
ATOM 3410 C C . THR A 1 433 ? -6.033 -0.060 27.761 1.00 88.12 433 THR A C 1
ATOM 3412 O O . THR A 1 433 ? -6.589 0.216 26.694 1.00 88.12 433 THR A O 1
ATOM 3415 N N . PHE A 1 434 ? -5.885 -1.303 28.205 1.00 89.94 434 PHE A N 1
ATOM 3416 C CA . PHE A 1 434 ? -6.378 -2.506 27.554 1.00 89.94 434 PHE A CA 1
ATOM 3417 C C . PHE A 1 434 ? -7.464 -3.168 28.403 1.00 89.94 434 PHE A C 1
ATOM 3419 O O . PHE A 1 434 ? -7.336 -3.325 29.617 1.00 89.94 434 PHE A O 1
ATOM 3426 N N . TYR A 1 435 ? -8.530 -3.592 27.733 1.00 91.38 435 TYR A N 1
ATOM 3427 C CA . TYR A 1 435 ? -9.639 -4.336 28.314 1.00 91.38 435 TYR A CA 1
ATOM 3428 C C . TYR A 1 435 ? -9.527 -5.790 27.854 1.00 91.38 435 TYR A C 1
ATOM 3430 O O . TYR A 1 435 ? -9.780 -6.093 26.686 1.00 91.38 435 TYR A O 1
ATOM 3438 N N . VAL A 1 436 ? -9.084 -6.671 28.752 1.00 90.94 436 VAL A N 1
ATOM 3439 C CA . VAL A 1 436 ? -8.729 -8.065 28.456 1.00 90.94 436 VAL A CA 1
ATOM 3440 C C . VAL A 1 436 ? -9.831 -9.010 28.923 1.00 90.94 436 VAL A C 1
ATOM 3442 O O . VAL A 1 436 ? -10.120 -9.101 30.115 1.00 90.94 436 VAL A O 1
ATOM 3445 N N . PHE A 1 437 ? -10.427 -9.730 27.980 1.00 90.56 437 PHE A N 1
ATOM 3446 C CA . PHE A 1 437 ? -11.452 -10.740 28.197 1.00 90.56 437 PHE A CA 1
ATOM 3447 C C . PHE A 1 437 ? -10.835 -12.108 28.488 1.00 90.56 437 PHE A C 1
ATOM 3449 O O . PHE A 1 437 ? -9.881 -12.538 27.828 1.00 90.56 437 PHE A O 1
ATOM 3456 N N . ARG A 1 438 ? -11.423 -12.816 29.454 1.00 85.50 438 ARG A N 1
ATOM 3457 C CA . ARG A 1 438 ? -11.086 -14.198 29.809 1.00 85.50 438 ARG A CA 1
ATOM 3458 C C . ARG A 1 438 ? -12.341 -15.036 29.934 1.00 85.50 438 ARG A C 1
ATOM 3460 O O . ARG A 1 438 ? -13.374 -14.538 30.359 1.00 85.50 438 ARG A O 1
ATOM 3467 N N . GLU A 1 439 ? -12.232 -16.310 29.596 1.00 86.12 439 GLU A N 1
ATOM 3468 C CA . GLU A 1 439 ? -13.322 -17.260 29.776 1.00 86.12 439 GLU A CA 1
ATOM 3469 C C . GLU A 1 439 ? -13.331 -17.793 31.213 1.00 86.12 439 GLU A C 1
ATOM 3471 O O . GLU A 1 439 ? -12.306 -18.249 31.719 1.00 86.12 439 GLU A O 1
ATOM 3476 N N . ASN A 1 440 ? -14.490 -17.755 31.870 1.00 77.19 440 ASN A N 1
ATOM 3477 C CA . ASN A 1 440 ? -14.689 -18.250 33.236 1.00 77.19 440 ASN A CA 1
ATOM 3478 C C . ASN A 1 440 ? -14.982 -19.767 33.254 1.00 77.19 440 ASN A C 1
ATOM 3480 O O . ASN A 1 440 ? -15.776 -20.250 34.057 1.00 77.19 440 ASN A O 1
ATOM 3484 N N . SER A 1 441 ? -14.353 -20.519 32.347 1.00 77.56 441 SER A N 1
ATOM 3485 C CA . SER A 1 441 ? -14.508 -21.968 32.172 1.00 77.56 441 SER A CA 1
ATOM 3486 C C . SER A 1 441 ? -13.227 -22.702 32.578 1.00 77.56 441 SER A C 1
ATOM 3488 O O . SER A 1 441 ? -12.123 -22.192 32.392 1.00 77.56 441 SER A O 1
ATOM 3490 N N . GLN A 1 442 ? -13.356 -23.931 33.094 1.00 75.25 442 GLN A N 1
ATOM 3491 C CA . GLN A 1 442 ? -12.199 -24.810 33.331 1.00 75.25 442 GLN A CA 1
ATOM 3492 C C . GLN A 1 442 ? -11.538 -25.275 32.024 1.00 75.25 442 GLN A C 1
ATOM 3494 O O . GLN A 1 442 ? -10.344 -25.561 32.018 1.00 75.25 442 GLN A O 1
ATOM 3499 N N . ASN A 1 443 ? -12.307 -25.327 30.932 1.00 80.31 443 ASN A N 1
ATOM 3500 C CA . ASN A 1 443 ? -11.844 -25.671 29.590 1.00 80.31 443 ASN A CA 1
ATOM 3501 C C . ASN A 1 443 ? -12.185 -24.502 28.654 1.00 80.31 443 ASN A C 1
ATOM 3503 O O . ASN A 1 443 ? -13.316 -24.454 28.162 1.00 80.31 443 ASN A O 1
ATOM 3507 N N . PRO A 1 444 ? -11.273 -23.536 28.459 1.00 82.62 444 PRO A N 1
ATOM 3508 C CA . PRO A 1 444 ? -11.524 -22.407 27.574 1.00 82.62 444 PRO A CA 1
ATOM 3509 C C . PRO A 1 444 ? -11.613 -22.865 26.111 1.00 82.62 444 PRO A C 1
ATOM 3511 O O . PRO A 1 444 ? -10.924 -23.801 25.700 1.00 82.62 444 PRO A O 1
ATOM 3514 N N . SER A 1 445 ? -12.444 -22.180 25.327 1.00 85.12 445 SER A N 1
ATOM 3515 C CA . SER A 1 445 ? -12.638 -22.409 23.885 1.00 85.12 445 SER A CA 1
ATOM 3516 C C . SER A 1 445 ? -11.352 -22.238 23.066 1.00 85.12 445 SER A C 1
ATOM 3518 O O . SER A 1 445 ? -11.154 -22.917 22.059 1.00 85.12 445 SER A O 1
ATOM 3520 N N . VAL A 1 446 ? -10.459 -21.350 23.509 1.00 87.81 446 VAL A N 1
ATOM 3521 C CA . VAL A 1 446 ? -9.186 -21.015 22.856 1.00 87.81 446 VAL A CA 1
ATOM 3522 C C . VAL A 1 446 ? -8.077 -20.808 23.890 1.00 87.81 446 VAL A C 1
ATOM 3524 O O . VAL A 1 446 ? -8.337 -20.485 25.047 1.00 87.81 446 VAL A O 1
ATOM 3527 N N . GLU A 1 447 ? -6.816 -20.964 23.474 1.00 87.75 447 GLU A N 1
ATOM 3528 C CA . GLU A 1 447 ? -5.658 -20.819 24.375 1.00 87.75 447 GLU A CA 1
ATOM 3529 C C . GLU A 1 447 ? -5.267 -19.357 24.663 1.00 87.75 447 GLU A C 1
ATOM 3531 O O . GLU A 1 447 ? -4.554 -19.084 25.631 1.00 87.75 447 GLU A O 1
ATOM 3536 N N . TYR A 1 448 ? -5.700 -18.416 23.822 1.00 91.44 448 TYR A N 1
ATOM 3537 C CA . TYR A 1 448 ? -5.365 -16.994 23.924 1.00 91.44 448 TYR A CA 1
ATOM 3538 C C . TYR A 1 448 ? -6.441 -16.188 24.662 1.00 91.44 448 TYR A C 1
ATOM 3540 O O . TYR A 1 448 ? -7.586 -16.607 24.797 1.00 91.44 448 TYR A O 1
ATOM 3548 N N . GLN A 1 449 ? -6.078 -14.988 25.113 1.00 92.06 449 GLN A N 1
ATOM 3549 C CA . GLN A 1 449 ? -7.016 -13.996 25.650 1.00 92.06 449 GLN A CA 1
ATOM 3550 C C . GLN A 1 449 ? -7.382 -12.988 24.559 1.00 92.06 449 GLN A C 1
ATOM 3552 O O . GLN A 1 449 ? -6.633 -12.805 23.599 1.00 92.06 449 GLN A O 1
ATOM 3557 N N . VAL A 1 450 ? -8.524 -12.318 24.691 1.00 94.12 450 VAL A N 1
ATOM 3558 C CA . VAL A 1 450 ? -8.950 -11.287 23.731 1.00 94.12 450 VAL A CA 1
ATOM 3559 C C . VAL A 1 450 ? -8.809 -9.923 24.385 1.00 94.12 450 VAL A C 1
ATOM 3561 O O . VAL A 1 450 ? -9.289 -9.740 25.496 1.00 94.12 450 VAL A O 1
ATOM 3564 N N . ALA A 1 451 ? -8.172 -8.959 23.726 1.00 93.25 451 ALA A N 1
ATOM 3565 C CA . ALA A 1 451 ? -8.019 -7.607 24.261 1.00 93.25 451 ALA A CA 1
ATOM 3566 C C . ALA A 1 451 ? -8.536 -6.542 23.290 1.00 93.25 451 ALA A C 1
ATOM 3568 O O . ALA A 1 451 ? -8.458 -6.708 22.072 1.00 93.25 451 ALA A O 1
ATOM 3569 N N . VAL A 1 452 ? -9.036 -5.429 23.828 1.00 93.88 452 VAL A N 1
ATOM 3570 C CA . VAL A 1 452 ? -9.420 -4.231 23.061 1.00 93.88 452 VAL A CA 1
ATOM 3571 C C . VAL A 1 452 ? -8.886 -2.962 23.735 1.00 93.88 452 VAL A C 1
ATOM 3573 O O . VAL A 1 452 ? -8.794 -2.898 24.957 1.00 93.88 452 VAL A O 1
ATOM 3576 N N . GLU A 1 453 ? -8.548 -1.940 22.944 1.00 91.69 453 GLU A N 1
ATOM 3577 C CA . GLU A 1 453 ? -8.091 -0.617 23.432 1.00 91.69 453 GLU A CA 1
ATOM 3578 C C . GLU A 1 453 ? -9.255 0.368 23.675 1.00 91.69 453 GLU A C 1
ATOM 3580 O O . GLU A 1 453 ? -9.061 1.473 24.190 1.00 91.69 453 GLU A O 1
ATOM 3585 N N . ASP A 1 454 ? -10.465 0.027 23.225 1.00 91.88 454 ASP A N 1
ATOM 3586 C CA . ASP A 1 454 ? -11.615 0.927 23.216 1.00 91.88 454 ASP A CA 1
ATOM 3587 C C . ASP A 1 454 ? -12.647 0.523 24.275 1.00 91.88 454 ASP A C 1
ATOM 3589 O O . ASP A 1 454 ? -13.269 -0.534 24.185 1.00 91.88 454 ASP A O 1
ATOM 3593 N N . ALA A 1 455 ? -12.846 1.397 25.263 1.00 90.19 455 ALA A N 1
ATOM 3594 C CA . ALA A 1 455 ? -13.766 1.175 26.375 1.00 90.19 455 ALA A CA 1
ATOM 3595 C C . ALA A 1 455 ? -15.228 1.013 25.934 1.00 90.19 455 ALA A C 1
ATOM 3597 O O . ALA A 1 455 ? -15.969 0.235 26.534 1.00 90.19 455 ALA A O 1
ATOM 3598 N N . ALA A 1 456 ? -15.653 1.721 24.880 1.00 88.50 456 ALA A N 1
ATOM 3599 C CA . ALA A 1 456 ? -17.009 1.583 24.358 1.00 88.50 456 ALA A CA 1
ATOM 3600 C C . ALA A 1 456 ? -17.195 0.206 23.706 1.00 88.50 456 ALA A C 1
ATOM 3602 O O . ALA A 1 456 ? -18.223 -0.435 23.903 1.00 88.50 456 ALA A O 1
ATOM 3603 N N . ILE A 1 457 ? -16.172 -0.294 23.003 1.00 89.81 457 ILE A N 1
ATOM 3604 C CA . ILE A 1 457 ? -16.181 -1.654 22.447 1.00 89.81 457 ILE A CA 1
ATOM 3605 C C . ILE A 1 457 ? -16.140 -2.706 23.557 1.00 89.81 457 ILE A C 1
ATOM 3607 O O . ILE A 1 457 ? -16.886 -3.679 23.483 1.00 89.81 457 ILE A O 1
ATOM 3611 N N . ALA A 1 458 ? -15.340 -2.507 24.607 1.00 89.31 458 ALA A N 1
ATOM 3612 C CA . ALA A 1 458 ? -15.311 -3.414 25.754 1.00 89.31 458 ALA A CA 1
ATOM 3613 C C . ALA A 1 458 ? -16.696 -3.531 26.415 1.00 89.31 458 ALA A C 1
ATOM 3615 O O . ALA A 1 458 ? -17.205 -4.633 26.627 1.00 89.31 458 ALA A O 1
ATOM 3616 N N . LEU A 1 459 ? -17.341 -2.390 26.666 1.00 83.12 459 LEU A N 1
ATOM 3617 C CA . LEU A 1 459 ? -18.678 -2.332 27.246 1.00 83.12 459 LEU A CA 1
ATOM 3618 C C . LEU A 1 459 ? -19.742 -2.947 26.318 1.00 83.12 459 LEU A C 1
ATOM 3620 O O . LEU A 1 459 ? -20.619 -3.674 26.784 1.00 83.12 459 LEU A O 1
ATOM 3624 N N . MET A 1 460 ? -19.640 -2.712 25.008 1.00 83.94 460 MET A N 1
ATOM 3625 C CA . MET A 1 460 ? -20.492 -3.350 24.002 1.00 83.94 460 MET A CA 1
ATOM 3626 C C . MET A 1 460 ? -20.382 -4.878 24.063 1.00 83.94 460 MET A C 1
ATOM 3628 O O . MET A 1 460 ? -21.402 -5.560 24.123 1.00 83.94 460 MET A O 1
ATOM 3632 N N . CYS A 1 461 ? -19.161 -5.418 24.112 1.00 83.25 461 CYS A N 1
ATOM 3633 C CA . CYS A 1 461 ? -18.927 -6.863 24.172 1.00 83.25 461 CYS A CA 1
ATOM 3634 C C . CYS A 1 461 ? -19.535 -7.493 25.429 1.00 83.25 461 CYS A C 1
ATOM 3636 O O . CYS A 1 461 ? -20.165 -8.543 25.336 1.00 83.25 461 CYS A O 1
ATOM 3638 N N . LEU A 1 462 ? -19.416 -6.825 26.582 1.00 77.25 462 LEU A N 1
ATOM 3639 C CA . LEU A 1 462 ? -20.054 -7.269 27.823 1.00 77.25 462 LEU A CA 1
ATOM 3640 C C . LEU A 1 462 ? -21.578 -7.362 27.675 1.00 77.25 462 LEU A C 1
ATOM 3642 O O . LEU A 1 462 ? -22.187 -8.330 28.124 1.00 77.25 462 LEU A O 1
ATOM 3646 N N . ARG A 1 463 ? -22.204 -6.393 26.997 1.00 74.38 463 ARG A N 1
ATOM 3647 C CA . ARG A 1 463 ? -23.660 -6.364 26.772 1.00 74.38 463 ARG A CA 1
ATOM 3648 C C . ARG A 1 463 ? -24.155 -7.372 25.738 1.00 74.38 463 ARG A C 1
ATOM 3650 O O . ARG A 1 463 ? -25.315 -7.770 25.796 1.00 74.38 463 ARG A O 1
ATOM 3657 N N . MET A 1 464 ? -23.291 -7.836 24.841 1.00 72.62 464 MET A N 1
ATOM 3658 C CA . MET A 1 464 ? -23.615 -8.832 23.813 1.00 72.62 464 MET A CA 1
ATOM 3659 C C . MET A 1 464 ? -23.573 -10.287 24.325 1.00 72.62 464 MET A C 1
ATOM 3661 O O . MET A 1 464 ? -23.450 -11.208 23.527 1.00 72.62 464 MET A O 1
ATOM 3665 N N . LYS A 1 465 ? -23.720 -10.536 25.636 1.00 65.56 465 LYS A N 1
ATOM 3666 C CA . LYS A 1 465 ? -23.647 -11.874 26.277 1.00 65.56 465 LYS A CA 1
ATOM 3667 C C . LYS A 1 465 ? -24.475 -12.976 25.592 1.00 65.56 465 LYS A C 1
ATOM 3669 O O . LYS A 1 465 ? -24.102 -14.144 25.656 1.00 65.56 465 LYS A O 1
ATOM 3674 N N . ASN A 1 466 ? -25.597 -12.626 24.956 1.00 61.88 466 ASN A N 1
ATOM 3675 C CA . ASN A 1 466 ? -26.444 -13.587 24.238 1.00 61.88 466 ASN A CA 1
ATOM 3676 C C . ASN A 1 466 ? -25.877 -14.007 22.869 1.00 61.88 466 ASN A C 1
ATOM 3678 O O . ASN A 1 466 ? -26.284 -15.038 22.352 1.00 61.88 466 ASN A O 1
ATOM 3682 N N . ASP A 1 467 ? -24.977 -13.213 22.291 1.00 65.25 467 ASP A N 1
ATOM 3683 C CA . ASP A 1 467 ? -24.291 -13.495 21.026 1.00 65.25 467 ASP A CA 1
ATOM 3684 C C . ASP A 1 467 ? -22.834 -13.965 21.250 1.00 65.25 467 ASP A C 1
ATOM 3686 O O . ASP A 1 467 ? -22.281 -14.668 20.407 1.00 65.25 467 ASP A O 1
ATOM 3690 N N . CYS A 1 468 ? -22.222 -13.613 22.391 1.00 74.50 468 CYS A N 1
ATOM 3691 C CA . CYS A 1 468 ? -20.838 -13.942 22.756 1.00 74.50 468 CYS A CA 1
ATOM 3692 C C . CYS A 1 468 ? -20.796 -14.794 24.037 1.00 74.50 468 CYS A C 1
ATOM 3694 O O . CYS A 1 468 ? -20.729 -14.262 25.149 1.00 74.50 468 CYS A O 1
ATOM 3696 N N . HIS A 1 469 ? -20.848 -16.118 23.886 1.00 79.81 469 HIS A N 1
ATOM 3697 C CA . HIS A 1 469 ? -20.842 -17.065 25.010 1.00 79.81 469 HIS A CA 1
ATOM 3698 C C . HIS A 1 469 ? -19.444 -17.549 25.403 1.00 79.81 469 HIS A C 1
ATOM 3700 O O . HIS A 1 469 ? -19.277 -18.104 26.481 1.00 79.81 469 HIS A O 1
ATOM 3706 N N . ASP A 1 470 ? -18.456 -17.347 24.540 1.00 87.88 470 ASP A N 1
ATOM 3707 C CA . ASP A 1 470 ? -17.073 -17.783 24.710 1.00 87.88 470 ASP A CA 1
ATOM 3708 C C . ASP A 1 470 ? -16.131 -16.830 23.948 1.00 87.88 470 ASP A C 1
ATOM 3710 O O . ASP A 1 470 ? -16.565 -15.878 23.286 1.00 87.88 470 ASP A O 1
ATOM 3714 N N . LEU A 1 471 ? -14.818 -17.040 24.062 1.00 91.25 471 LEU A N 1
ATOM 3715 C CA . LEU A 1 471 ? -13.840 -16.184 23.384 1.00 91.25 471 LEU A CA 1
ATOM 3716 C C . LEU A 1 471 ? -13.845 -16.385 21.858 1.00 91.25 471 LEU A C 1
ATOM 3718 O O . LEU A 1 471 ? -13.558 -15.440 21.121 1.00 91.25 471 LEU A O 1
ATOM 3722 N N . GLU A 1 472 ? -14.205 -17.573 21.365 1.00 92.25 472 GLU A N 1
ATOM 3723 C CA . GLU A 1 472 ? -14.313 -17.851 19.928 1.00 92.25 472 GLU A CA 1
ATOM 3724 C C . GLU A 1 472 ? -15.437 -17.026 19.267 1.00 92.25 472 GLU A C 1
ATOM 3726 O O . GLU A 1 472 ? -15.218 -16.352 18.254 1.00 92.25 472 GLU A O 1
ATOM 3731 N N . SER A 1 473 ? -16.636 -17.041 19.854 1.00 89.06 473 SER A N 1
ATOM 3732 C CA . SER A 1 473 ? -17.798 -16.248 19.427 1.00 89.06 473 SER A CA 1
ATOM 3733 C C . SER A 1 473 ? -17.550 -14.747 19.566 1.00 89.06 473 SER A C 1
ATOM 3735 O O . SER A 1 473 ? -17.944 -13.981 18.680 1.00 89.06 473 SER A O 1
ATOM 3737 N N . LEU A 1 474 ? -16.812 -14.321 20.599 1.00 90.31 474 LEU A N 1
ATOM 3738 C CA . LEU A 1 474 ? -16.367 -12.936 20.737 1.00 90.31 474 LEU A CA 1
ATOM 3739 C C . LEU A 1 474 ? -15.448 -12.510 19.581 1.00 90.31 474 LEU A C 1
ATOM 3741 O O . LEU A 1 474 ? -15.672 -11.456 18.985 1.00 90.31 474 LEU A O 1
ATOM 3745 N N . VAL A 1 475 ? -14.446 -13.323 19.220 1.00 93.19 475 VAL A N 1
ATOM 3746 C CA . VAL A 1 475 ? -13.543 -13.016 18.095 1.00 93.19 475 VAL A CA 1
ATOM 3747 C C . VAL A 1 475 ? -14.302 -12.940 16.774 1.00 93.19 475 VAL A C 1
ATOM 3749 O O . VAL A 1 475 ? -14.081 -11.998 16.014 1.00 93.19 475 VAL A O 1
ATOM 3752 N N . LYS A 1 476 ? -15.213 -13.884 16.505 1.00 90.81 476 LYS A N 1
ATOM 3753 C CA . LYS A 1 476 ? -16.060 -13.850 15.298 1.00 90.81 476 LYS A CA 1
ATOM 3754 C C . LYS A 1 476 ? -16.871 -12.558 15.234 1.00 90.81 476 LYS A C 1
ATOM 3756 O O . LYS A 1 476 ? -16.839 -11.865 14.224 1.00 90.81 476 LYS A O 1
ATOM 3761 N N . THR A 1 477 ? -17.499 -12.186 16.346 1.00 86.25 477 THR A N 1
ATOM 3762 C CA . THR A 1 477 ? -18.302 -10.963 16.447 1.00 86.25 477 THR A CA 1
ATOM 3763 C C . THR A 1 477 ? -17.464 -9.705 16.217 1.00 86.25 477 THR A C 1
ATOM 3765 O O . THR A 1 477 ? -17.842 -8.850 15.418 1.00 86.25 477 THR A O 1
ATOM 3768 N N . LEU A 1 478 ? -16.301 -9.585 16.864 1.00 90.88 478 LEU A N 1
ATOM 3769 C CA . LEU A 1 478 ? -15.395 -8.444 16.685 1.00 90.88 478 LEU A CA 1
ATOM 3770 C C . LEU A 1 478 ? -14.860 -8.350 15.248 1.00 90.88 478 LEU A C 1
ATOM 3772 O O . LEU A 1 478 ? -14.777 -7.253 14.692 1.00 90.88 478 LEU A O 1
ATOM 3776 N N . TYR A 1 479 ? -14.533 -9.492 14.640 1.00 91.50 479 TYR A N 1
ATOM 3777 C CA . TYR A 1 479 ? -14.091 -9.590 13.252 1.00 91.50 479 TYR A CA 1
ATOM 3778 C C . TYR A 1 479 ? -15.191 -9.153 12.269 1.00 91.50 479 TYR A C 1
ATOM 3780 O O . TYR A 1 479 ? -14.933 -8.346 11.368 1.00 91.50 479 TYR A O 1
ATOM 3788 N N . ASP A 1 480 ? -16.425 -9.617 12.467 1.00 84.19 480 ASP A N 1
ATOM 3789 C CA . ASP A 1 480 ? -17.566 -9.280 11.610 1.00 84.19 480 ASP A CA 1
ATOM 3790 C C . ASP A 1 480 ? -17.937 -7.796 11.734 1.00 84.19 480 ASP A C 1
ATOM 3792 O O . ASP A 1 480 ? -18.105 -7.103 10.725 1.00 84.19 480 ASP A O 1
ATOM 3796 N N . LEU A 1 481 ? -17.947 -7.265 12.962 1.00 83.88 481 LEU A N 1
ATOM 3797 C CA . LEU A 1 481 ? -18.157 -5.839 13.231 1.00 83.88 481 LEU A CA 1
ATOM 3798 C C . LEU A 1 481 ? -16.991 -4.956 12.762 1.00 83.88 481 LEU A C 1
ATOM 3800 O O . LEU A 1 481 ? -17.131 -3.735 12.713 1.00 83.88 481 LEU A O 1
ATOM 3804 N N . GLY A 1 482 ? -15.842 -5.533 12.397 1.00 89.31 482 GLY A N 1
ATOM 3805 C CA . GLY A 1 482 ? -14.665 -4.781 11.958 1.00 89.31 482 GLY A CA 1
ATOM 3806 C C . GLY A 1 482 ? -14.025 -3.945 13.060 1.00 89.31 482 GLY A C 1
ATOM 3807 O O . GLY A 1 482 ? -13.477 -2.874 12.783 1.00 89.31 482 GLY A O 1
ATOM 3808 N N . CYS A 1 483 ? -14.128 -4.415 14.300 1.00 90.75 483 CYS A N 1
ATOM 3809 C CA . CYS A 1 483 ? -13.492 -3.805 15.454 1.00 90.75 483 CYS A CA 1
ATOM 3810 C C . CYS A 1 483 ? -11.976 -4.014 15.407 1.00 90.75 483 CYS A C 1
ATOM 3812 O O . CYS A 1 483 ? -11.487 -5.005 14.864 1.00 90.75 483 CYS A O 1
ATOM 3814 N N . ARG A 1 484 ? -11.229 -3.107 16.042 1.00 93.50 484 ARG A N 1
ATOM 3815 C CA . ARG A 1 484 ? -9.833 -3.372 16.399 1.00 93.50 484 ARG A CA 1
ATOM 3816 C C . ARG A 1 484 ? -9.794 -4.235 17.655 1.00 93.50 484 ARG A C 1
ATOM 3818 O O . ARG A 1 484 ? -10.395 -3.862 18.663 1.00 93.50 484 ARG A O 1
ATOM 3825 N N . PHE A 1 485 ? -9.076 -5.348 17.606 1.00 95.12 485 PHE A N 1
ATOM 3826 C CA . PHE A 1 485 ? -8.888 -6.231 18.756 1.00 95.12 485 PHE A CA 1
ATOM 3827 C C . PHE A 1 485 ? -7.575 -7.006 18.658 1.00 95.12 485 PHE A C 1
ATOM 3829 O O . PHE A 1 485 ? -6.911 -7.008 17.625 1.00 95.12 485 PHE A O 1
ATOM 3836 N N . TYR A 1 486 ? -7.217 -7.684 19.739 1.00 94.25 486 TYR A N 1
ATOM 3837 C CA . TYR A 1 486 ? -5.998 -8.473 19.855 1.00 94.25 486 TYR A CA 1
ATOM 3838 C C . TYR A 1 486 ? -6.338 -9.863 20.378 1.00 94.25 486 TYR A C 1
ATOM 3840 O O . TYR A 1 486 ? -7.270 -10.031 21.165 1.00 94.25 486 TYR A O 1
ATOM 3848 N N . THR A 1 487 ? -5.575 -10.854 19.938 1.00 94.06 487 THR A N 1
ATOM 3849 C CA . THR A 1 487 ? -5.644 -12.240 20.409 1.00 94.06 487 THR A CA 1
ATOM 3850 C C . THR A 1 487 ? -4.301 -12.508 21.054 1.00 94.06 487 THR A C 1
ATOM 3852 O O . THR A 1 487 ? -3.351 -12.771 20.339 1.00 94.06 487 THR A O 1
ATOM 3855 N N . VAL A 1 488 ? -4.179 -12.344 22.361 1.00 91.38 488 VAL A N 1
ATOM 3856 C CA . VAL A 1 488 ? -2.891 -12.232 23.051 1.00 91.38 488 VAL A CA 1
ATOM 3857 C C . VAL A 1 488 ? -2.557 -13.483 23.853 1.00 91.38 488 VAL A C 1
ATOM 3859 O O . VAL A 1 488 ? -3.431 -14.085 24.480 1.00 91.38 488 VAL A O 1
ATOM 3862 N N . LEU A 1 489 ? -1.276 -13.852 23.879 1.00 89.75 489 LEU A N 1
ATOM 3863 C CA . LEU A 1 489 ? -0.750 -14.933 24.715 1.00 89.75 489 LEU A CA 1
ATOM 3864 C C . LEU A 1 489 ? 0.295 -14.401 25.704 1.00 89.75 489 LEU A C 1
ATOM 3866 O O . LEU A 1 489 ? 1.130 -13.590 25.311 1.00 89.75 489 LEU A O 1
ATOM 3870 N N . PRO A 1 490 ? 0.311 -14.864 26.966 1.00 83.62 490 PRO A N 1
ATOM 3871 C CA . PRO A 1 490 ? 1.386 -14.528 27.893 1.00 83.62 490 PRO A CA 1
ATOM 3872 C C . PRO A 1 490 ? 2.737 -15.020 27.377 1.00 83.62 490 PRO A C 1
ATOM 3874 O O . PRO A 1 490 ? 2.865 -16.180 26.969 1.00 83.62 490 PRO A O 1
ATOM 3877 N N . GLN A 1 491 ? 3.754 -14.162 27.443 1.00 78.19 491 GLN A N 1
ATOM 3878 C CA . GLN A 1 491 ? 5.130 -14.545 27.165 1.00 78.19 491 GLN A CA 1
ATOM 3879 C C . GLN A 1 491 ? 5.551 -15.635 28.156 1.00 78.19 491 GLN A C 1
ATOM 3881 O O . GLN A 1 491 ? 5.633 -15.418 29.365 1.00 78.19 491 GLN A O 1
ATOM 3886 N N . ARG A 1 492 ? 5.814 -16.843 27.650 1.00 66.31 492 ARG A N 1
ATOM 3887 C CA . ARG A 1 492 ? 6.384 -17.921 28.463 1.00 66.31 492 ARG A CA 1
ATOM 3888 C C . ARG A 1 492 ? 7.898 -17.712 28.518 1.00 66.31 492 ARG A C 1
ATOM 3890 O O . ARG A 1 492 ? 8.535 -17.618 27.475 1.00 66.31 492 ARG A O 1
ATOM 3897 N N . LEU A 1 493 ? 8.471 -17.668 29.723 1.00 50.47 493 LEU A N 1
ATOM 3898 C CA . LEU A 1 493 ? 9.907 -17.460 30.014 1.00 50.47 493 LEU A CA 1
ATOM 3899 C C . LEU A 1 493 ? 10.847 -18.576 29.485 1.00 50.47 493 LEU A C 1
ATOM 3901 O O . LEU A 1 493 ? 11.929 -18.788 30.023 1.00 50.47 493 LEU A O 1
ATOM 3905 N N . THR A 1 494 ? 10.455 -19.335 28.461 1.00 42.09 494 THR A N 1
ATOM 3906 C CA . THR A 1 494 ? 11.168 -20.535 27.998 1.00 42.09 494 THR A CA 1
ATOM 3907 C C . THR A 1 494 ? 12.051 -20.321 26.773 1.00 42.09 494 THR A C 1
ATOM 3909 O O . THR A 1 494 ? 12.685 -21.277 26.337 1.00 42.09 494 THR A O 1
ATOM 3912 N N . ALA A 1 495 ? 12.128 -19.115 26.206 1.00 39.47 495 ALA A N 1
ATOM 3913 C CA . ALA A 1 495 ? 13.057 -18.868 25.107 1.00 39.47 495 ALA A CA 1
ATOM 3914 C C . ALA A 1 495 ? 14.490 -18.769 25.655 1.00 39.47 495 ALA A C 1
ATOM 3916 O O . ALA A 1 495 ? 14.878 -17.775 26.270 1.00 39.47 495 ALA A O 1
ATOM 3917 N N . SER A 1 496 ? 15.276 -19.827 25.446 1.00 38.34 496 SER A N 1
ATOM 3918 C CA . SER A 1 496 ? 16.727 -19.778 25.606 1.00 38.34 496 SER A CA 1
ATOM 3919 C C . SER A 1 496 ? 17.281 -18.668 24.695 1.00 38.34 496 SER A C 1
ATOM 3921 O O . SER A 1 496 ? 16.847 -18.578 23.545 1.00 38.34 496 SER A O 1
ATOM 3923 N N . PRO A 1 497 ? 18.260 -17.848 25.129 1.00 46.22 497 PRO A N 1
ATOM 3924 C CA . PRO A 1 497 ? 18.856 -16.788 24.301 1.00 46.22 497 PRO A CA 1
ATOM 3925 C C . PRO A 1 497 ? 19.459 -17.279 22.971 1.00 46.22 497 PRO A C 1
ATOM 3927 O O . PRO A 1 497 ? 19.818 -16.469 22.122 1.00 46.22 497 PRO A O 1
ATOM 3930 N N . LEU A 1 498 ? 19.594 -18.599 22.804 1.00 41.28 498 LEU A N 1
ATOM 3931 C CA . LEU A 1 498 ? 20.121 -19.266 21.615 1.00 41.28 498 LEU A CA 1
ATOM 3932 C C . LEU A 1 498 ? 19.065 -19.536 20.524 1.00 41.28 498 LEU A C 1
ATOM 3934 O O . LEU A 1 498 ? 19.460 -19.815 19.397 1.00 41.28 498 LEU A O 1
ATOM 3938 N N . ASP A 1 499 ? 17.764 -19.400 20.820 1.00 38.47 499 ASP A N 1
ATOM 3939 C CA . ASP A 1 499 ? 16.666 -19.578 19.846 1.00 38.47 499 ASP A CA 1
ATOM 3940 C C . ASP A 1 499 ? 16.158 -18.248 19.260 1.00 38.47 499 ASP A C 1
ATOM 3942 O O . ASP A 1 499 ? 15.217 -18.220 18.462 1.00 38.47 499 ASP A O 1
ATOM 3946 N N . LEU A 1 500 ? 16.795 -17.129 19.629 1.00 39.91 500 LEU A N 1
ATOM 3947 C CA . LEU A 1 500 ? 16.623 -15.841 18.964 1.00 39.91 500 LEU A CA 1
ATOM 3948 C C . LEU A 1 500 ? 17.229 -15.947 17.562 1.00 39.91 500 LEU A C 1
ATOM 3950 O O . LEU A 1 500 ? 18.363 -15.533 17.319 1.00 39.91 500 LEU A O 1
ATOM 3954 N N . VAL A 1 501 ? 16.468 -16.515 16.625 1.00 36.00 501 VAL A N 1
ATOM 3955 C CA . VAL A 1 501 ? 16.732 -16.335 15.199 1.00 36.00 501 VAL A CA 1
ATOM 3956 C C . VAL A 1 501 ? 16.858 -14.823 14.997 1.00 36.00 501 VAL A C 1
ATOM 3958 O O . VAL A 1 501 ? 15.899 -14.109 15.326 1.00 36.00 501 VAL A O 1
ATOM 3961 N N . PRO A 1 502 ? 18.014 -14.313 14.519 1.00 33.09 502 PRO A N 1
ATOM 3962 C CA . PRO A 1 502 ? 18.185 -12.895 14.252 1.00 33.09 502 PRO A CA 1
ATOM 3963 C C . PRO A 1 502 ? 16.975 -12.449 13.461 1.00 33.09 502 PRO A C 1
ATOM 3965 O O . PRO A 1 502 ? 16.663 -13.091 12.458 1.00 33.09 502 PRO A O 1
ATOM 3968 N N . SER A 1 503 ? 16.269 -11.440 13.981 1.00 35.59 503 SER A N 1
ATOM 3969 C CA . SER A 1 503 ? 15.094 -10.842 13.359 1.00 35.59 503 SER A CA 1
ATOM 3970 C C . SER A 1 503 ? 15.329 -10.825 11.858 1.00 35.59 503 SER A C 1
ATOM 3972 O O . SER A 1 503 ? 16.194 -10.081 11.383 1.00 35.59 503 SER A O 1
ATOM 3974 N N . SER A 1 504 ? 14.661 -11.731 11.131 1.00 31.84 504 SER A N 1
ATOM 3975 C CA . SER A 1 504 ? 14.626 -11.671 9.680 1.00 31.84 504 SER A CA 1
ATOM 3976 C C . SER A 1 504 ? 13.961 -10.339 9.438 1.00 31.84 504 SER A C 1
ATOM 3978 O O . SER A 1 504 ? 12.755 -10.209 9.647 1.00 31.84 504 SER A O 1
ATOM 3980 N N . THR A 1 505 ? 14.790 -9.328 9.199 1.00 35.91 505 THR A N 1
ATOM 3981 C CA . THR A 1 505 ? 14.377 -7.947 9.074 1.00 35.91 505 THR A CA 1
ATOM 3982 C C . THR A 1 505 ? 13.472 -7.997 7.870 1.00 35.91 505 THR A C 1
ATOM 3984 O O . THR A 1 505 ? 13.935 -8.204 6.749 1.00 35.91 505 THR A O 1
ATOM 3987 N N . ILE A 1 506 ? 12.166 -7.992 8.135 1.00 39.19 506 ILE A N 1
ATOM 3988 C CA . ILE A 1 506 ? 11.159 -7.892 7.096 1.00 39.19 506 ILE A CA 1
ATOM 3989 C C . ILE A 1 506 ? 11.625 -6.688 6.283 1.00 39.19 506 ILE A C 1
ATOM 3991 O O . ILE A 1 506 ? 11.908 -5.657 6.907 1.00 39.19 506 ILE A O 1
ATOM 3995 N N . PRO A 1 507 ? 11.848 -6.834 4.963 1.00 38.41 507 PRO A N 1
ATOM 3996 C CA . PRO A 1 507 ? 12.322 -5.725 4.153 1.00 38.41 507 PRO A CA 1
ATOM 3997 C C . PRO A 1 507 ? 11.455 -4.518 4.490 1.00 38.41 507 PRO A C 1
ATOM 3999 O O . PRO A 1 507 ? 10.233 -4.662 4.495 1.00 38.41 507 PRO A O 1
ATOM 4002 N N . SER A 1 508 ? 12.061 -3.384 4.855 1.00 40.81 508 SER A N 1
ATOM 4003 C CA . SER A 1 508 ? 11.292 -2.156 5.050 1.00 40.81 508 SER A CA 1
ATOM 4004 C C . SER A 1 508 ? 10.537 -1.916 3.747 1.00 40.81 508 SER A C 1
ATOM 4006 O O . SER A 1 508 ? 11.164 -1.700 2.704 1.00 40.81 508 SER A O 1
ATOM 4008 N N . PHE A 1 509 ? 9.221 -2.110 3.768 1.00 49.62 509 PHE A N 1
ATOM 4009 C CA . PHE A 1 509 ? 8.388 -2.043 2.577 1.00 49.62 509 PHE A CA 1
ATOM 4010 C C . PHE A 1 509 ? 8.184 -0.563 2.259 1.00 49.62 509 PHE A C 1
ATOM 4012 O O . PHE A 1 509 ? 7.338 0.099 2.850 1.00 49.62 509 PHE A O 1
ATOM 4019 N N . VAL A 1 510 ? 8.954 -0.024 1.314 1.00 51.81 510 VAL A N 1
ATOM 4020 C CA . VAL A 1 510 ? 8.858 1.390 0.919 1.00 51.81 510 VAL A CA 1
ATOM 4021 C C . VAL A 1 510 ? 7.751 1.550 -0.133 1.00 51.81 510 VAL A C 1
ATOM 4023 O O . VAL A 1 510 ? 7.981 1.893 -1.295 1.00 51.81 510 VAL A O 1
ATOM 4026 N N . GLY A 1 511 ? 6.517 1.236 0.275 1.00 61.06 511 GLY A N 1
ATOM 4027 C CA . GLY A 1 511 ? 5.328 1.302 -0.572 1.00 61.06 511 GLY A CA 1
ATOM 4028 C C . GLY A 1 511 ? 5.480 0.557 -1.908 1.00 61.06 511 GLY A C 1
ATOM 4029 O O . GLY A 1 511 ? 6.086 -0.507 -2.010 1.00 61.06 511 GLY A O 1
ATOM 4030 N N . PHE A 1 512 ? 4.890 1.117 -2.959 1.00 72.75 512 PHE A N 1
ATOM 4031 C CA . PHE A 1 512 ? 4.899 0.615 -4.337 1.00 72.75 512 PHE A CA 1
ATOM 4032 C C . PHE A 1 512 ? 5.919 1.339 -5.234 1.00 72.75 512 PHE A C 1
ATOM 4034 O O . PHE A 1 512 ? 5.833 1.307 -6.470 1.00 72.75 512 PHE A O 1
ATOM 4041 N N . GLY A 1 513 ? 6.902 1.984 -4.602 1.00 71.06 513 GLY A N 1
ATOM 4042 C CA . GLY A 1 513 ? 8.003 2.669 -5.263 1.00 71.06 513 GLY A CA 1
ATOM 4043 C C . GLY A 1 513 ? 7.679 4.084 -5.750 1.00 71.06 513 GLY A C 1
ATOM 4044 O O . GLY A 1 513 ? 6.671 4.702 -5.393 1.00 71.06 513 GLY A O 1
ATOM 4045 N N . TRP A 1 514 ? 8.595 4.616 -6.562 1.00 75.25 514 TRP A N 1
ATOM 4046 C CA . TRP A 1 514 ? 8.563 5.990 -7.064 1.00 75.25 514 TRP A CA 1
ATOM 4047 C C . TRP A 1 514 ? 7.816 6.117 -8.404 1.00 75.25 514 TRP A C 1
ATOM 4049 O O . TRP A 1 514 ? 7.807 5.190 -9.218 1.00 75.25 514 TRP A O 1
ATOM 4059 N N . ARG A 1 515 ? 7.206 7.279 -8.657 1.00 76.00 515 ARG A N 1
ATOM 4060 C CA . ARG A 1 515 ? 6.552 7.671 -9.914 1.00 76.00 515 ARG A CA 1
ATOM 4061 C C . ARG A 1 515 ? 6.920 9.115 -10.303 1.00 76.00 515 ARG A C 1
ATOM 4063 O O . ARG A 1 515 ? 7.078 9.972 -9.427 1.00 76.00 515 ARG A O 1
ATOM 4070 N N . PRO A 1 516 ? 7.019 9.423 -11.609 1.00 69.19 516 PRO A N 1
ATOM 4071 C CA . PRO A 1 516 ? 7.392 10.754 -12.073 1.00 69.19 516 PRO A CA 1
ATOM 4072 C C . PRO A 1 516 ? 6.307 11.803 -11.821 1.00 69.19 516 PRO A C 1
ATOM 4074 O O . PRO A 1 516 ? 5.132 11.501 -11.611 1.00 69.19 516 PRO A O 1
ATOM 4077 N N . HIS A 1 517 ? 6.704 13.073 -11.880 1.00 78.19 517 HIS A N 1
ATOM 4078 C CA . HIS A 1 517 ? 5.770 14.187 -11.772 1.00 78.19 517 HIS A CA 1
ATOM 4079 C C . HIS A 1 517 ? 4.697 14.110 -12.869 1.00 78.19 517 HIS A C 1
ATOM 4081 O O . HIS A 1 517 ? 5.012 13.956 -14.048 1.00 78.19 517 HIS A O 1
ATOM 4087 N N . GLY A 1 518 ? 3.428 14.253 -12.477 1.00 77.19 518 GLY A N 1
ATOM 4088 C CA . GLY A 1 518 ? 2.283 14.176 -13.391 1.00 77.19 518 GLY A CA 1
ATOM 4089 C C . GLY A 1 518 ? 1.867 12.754 -13.782 1.00 77.19 518 GLY A C 1
ATOM 4090 O O . GLY A 1 518 ? 1.017 12.612 -14.657 1.00 77.19 518 GLY A O 1
ATOM 4091 N N . TYR A 1 519 ? 2.440 11.720 -13.153 1.00 79.88 519 TYR A N 1
ATOM 4092 C CA . TYR A 1 519 ? 2.039 10.334 -13.380 1.00 79.88 519 TYR A CA 1
ATOM 4093 C C . TYR A 1 519 ? 0.553 10.130 -13.065 1.00 79.88 519 TYR A C 1
ATOM 4095 O O . TYR A 1 519 ? 0.080 10.529 -11.998 1.00 79.88 519 TYR A O 1
ATOM 4103 N N . GLN A 1 520 ? -0.169 9.522 -14.005 1.00 77.50 520 GLN A N 1
ATOM 4104 C CA . GLN A 1 520 ? -1.544 9.084 -13.812 1.00 77.50 520 GLN A CA 1
ATOM 4105 C C . GLN A 1 520 ? -1.521 7.578 -13.628 1.00 77.50 520 GLN A C 1
ATOM 4107 O O . GLN A 1 520 ? -0.969 6.864 -14.462 1.00 77.50 520 GLN A O 1
ATOM 4112 N N . PHE A 1 521 ? -2.087 7.119 -12.521 1.00 79.12 521 PHE A N 1
ATOM 4113 C CA . PHE A 1 521 ? -2.153 5.699 -12.240 1.00 79.12 521 PHE A CA 1
ATOM 4114 C C . PHE A 1 521 ? -3.144 5.018 -13.178 1.00 79.12 521 PHE A C 1
ATOM 4116 O O . PHE A 1 521 ? -4.152 5.605 -13.577 1.00 79.12 521 PHE A O 1
ATOM 4123 N N . ASP A 1 522 ? -2.830 3.784 -13.536 1.00 71.12 522 ASP A N 1
ATOM 4124 C CA . ASP A 1 522 ? -3.597 2.990 -14.483 1.00 71.12 522 ASP A CA 1
ATOM 4125 C C . ASP A 1 522 ? -3.845 1.578 -13.934 1.00 71.12 522 ASP A C 1
ATOM 4127 O O . ASP A 1 522 ? -3.429 1.216 -12.835 1.00 71.12 522 ASP A O 1
ATOM 4131 N N . SER A 1 523 ? -4.524 0.728 -14.700 1.00 71.19 523 SER A N 1
ATOM 4132 C CA . SER A 1 523 ? -4.831 -0.643 -14.279 1.00 71.19 523 SER A CA 1
ATOM 4133 C C . SER A 1 523 ? -3.601 -1.472 -13.862 1.00 71.19 523 SER A C 1
ATOM 4135 O O . SER A 1 523 ? -3.769 -2.472 -13.166 1.00 71.19 523 SER A O 1
ATOM 4137 N N . VAL A 1 524 ? -2.381 -1.074 -14.246 1.00 71.31 524 VAL A N 1
ATOM 4138 C CA . VAL A 1 524 ? -1.119 -1.743 -13.877 1.00 71.31 524 VAL A CA 1
ATOM 4139 C C . VAL A 1 524 ? -0.855 -1.564 -12.414 1.00 71.31 524 VAL A C 1
ATOM 4141 O O . VAL A 1 524 ? -0.619 -2.532 -11.702 1.00 71.31 524 VAL A O 1
ATOM 4144 N N . ASP A 1 525 ? -0.887 -0.310 -11.974 1.00 75.50 525 ASP A N 1
ATOM 4145 C CA . ASP A 1 525 ? -0.564 0.043 -10.607 1.00 75.50 525 ASP A CA 1
ATOM 4146 C C . ASP A 1 525 ? -1.572 -0.615 -9.666 1.00 75.50 525 ASP A C 1
ATOM 4148 O O . ASP A 1 525 ? -1.196 -1.095 -8.599 1.00 75.50 525 ASP A O 1
ATOM 4152 N N . HIS A 1 526 ? -2.830 -0.729 -10.106 1.00 78.69 526 HIS A N 1
ATOM 4153 C CA . HIS A 1 526 ? -3.856 -1.479 -9.392 1.00 78.69 526 HIS A CA 1
ATOM 4154 C C . HIS A 1 526 ? -3.578 -2.987 -9.382 1.00 78.69 526 HIS A C 1
ATOM 4156 O O . HIS A 1 526 ? -3.660 -3.600 -8.324 1.00 78.69 526 HIS A O 1
ATOM 4162 N N . ALA A 1 527 ? -3.211 -3.598 -10.513 1.00 71.94 527 ALA A N 1
ATOM 4163 C CA . ALA A 1 527 ? -2.885 -5.025 -10.565 1.00 71.94 527 ALA A CA 1
ATOM 4164 C C . ALA A 1 527 ? -1.667 -5.376 -9.690 1.00 71.94 527 ALA A C 1
ATOM 4166 O O . ALA A 1 527 ? -1.716 -6.335 -8.922 1.00 71.94 527 ALA A O 1
ATOM 4167 N N . VAL A 1 528 ? -0.608 -4.560 -9.740 1.00 74.94 528 VAL A N 1
ATOM 4168 C CA . VAL A 1 528 ? 0.583 -4.694 -8.885 1.00 74.94 528 VAL A CA 1
ATOM 4169 C C . VAL A 1 528 ? 0.215 -4.511 -7.413 1.00 74.94 528 VAL A C 1
ATOM 4171 O O . VAL A 1 528 ? 0.680 -5.273 -6.564 1.00 74.94 528 VAL A O 1
ATOM 4174 N N . TYR A 1 529 ? -0.642 -3.531 -7.105 1.00 85.31 529 TYR A N 1
ATOM 4175 C CA . TYR A 1 529 ? -1.211 -3.361 -5.771 1.00 85.31 529 TYR A CA 1
ATOM 4176 C C . TYR A 1 529 ? -1.915 -4.622 -5.283 1.00 85.31 529 TYR A C 1
ATOM 4178 O O . TYR A 1 529 ? -1.562 -5.150 -4.230 1.00 85.31 529 TYR A O 1
ATOM 4186 N N . CYS A 1 530 ? -2.857 -5.131 -6.069 1.00 79.25 530 CYS A N 1
ATOM 4187 C CA . CYS A 1 530 ? -3.623 -6.328 -5.764 1.00 79.25 530 CYS A CA 1
ATOM 4188 C C . CYS A 1 530 ? -2.735 -7.557 -5.536 1.00 79.25 530 CYS A C 1
ATOM 4190 O O . CYS A 1 530 ? -2.966 -8.302 -4.585 1.00 79.25 530 CYS A O 1
ATOM 4192 N N . ASP A 1 531 ? -1.717 -7.769 -6.371 1.00 72.62 531 ASP A N 1
ATOM 4193 C CA . ASP A 1 531 ? -0.810 -8.917 -6.261 1.00 72.62 531 ASP A CA 1
ATOM 4194 C C . ASP A 1 531 ? 0.045 -8.871 -4.983 1.00 72.62 531 ASP A C 1
ATOM 4196 O O . ASP A 1 531 ? 0.055 -9.828 -4.196 1.00 72.62 531 ASP A O 1
ATOM 4200 N N . ARG A 1 532 ? 0.696 -7.729 -4.707 1.00 75.62 532 ARG A N 1
ATOM 4201 C CA . ARG A 1 532 ? 1.499 -7.565 -3.480 1.00 75.62 532 ARG A CA 1
ATOM 4202 C C . ARG A 1 532 ? 0.625 -7.607 -2.233 1.00 75.62 532 ARG A C 1
ATOM 4204 O O . ARG A 1 532 ? 1.012 -8.244 -1.255 1.00 75.62 532 ARG A O 1
ATOM 4211 N N . LEU A 1 533 ? -0.553 -6.982 -2.273 1.00 84.44 533 LEU A N 1
ATOM 4212 C CA . LEU A 1 533 ? -1.516 -7.022 -1.175 1.00 84.44 533 LEU A CA 1
ATOM 4213 C C . LEU A 1 533 ? -1.957 -8.459 -0.885 1.00 84.44 533 LEU A C 1
ATOM 4215 O O . LEU A 1 533 ? -1.905 -8.881 0.264 1.00 84.44 533 LEU A O 1
ATOM 4219 N N . ASN A 1 534 ? -2.355 -9.227 -1.902 1.00 79.56 534 ASN A N 1
ATOM 4220 C CA . ASN A 1 534 ? -2.782 -10.614 -1.712 1.00 79.56 534 ASN A CA 1
ATOM 4221 C C . ASN A 1 534 ? -1.648 -11.481 -1.166 1.00 79.56 534 ASN A C 1
ATOM 4223 O O . ASN A 1 534 ? -1.854 -12.231 -0.215 1.00 79.56 534 ASN A O 1
ATOM 4227 N N . THR A 1 535 ? -0.437 -11.341 -1.708 1.00 74.00 535 THR A N 1
ATOM 4228 C CA . THR A 1 535 ? 0.746 -12.053 -1.203 1.00 74.00 535 THR A CA 1
ATOM 4229 C C . THR A 1 535 ? 1.007 -11.727 0.269 1.00 74.00 535 THR A C 1
ATOM 4231 O O . THR A 1 535 ? 1.252 -12.625 1.077 1.00 74.00 535 THR A O 1
ATOM 4234 N N . PHE A 1 536 ? 0.902 -10.449 0.639 1.00 81.06 536 PHE A N 1
ATOM 4235 C CA . PHE A 1 536 ? 1.055 -9.990 2.014 1.00 81.06 536 PHE A CA 1
ATOM 4236 C C . PHE A 1 536 ? -0.046 -10.532 2.940 1.00 81.06 536 PHE A C 1
ATOM 4238 O O . PHE A 1 536 ? 0.254 -11.082 4.002 1.00 81.06 536 PHE A O 1
ATOM 4245 N N . LEU A 1 537 ? -1.315 -10.436 2.537 1.00 83.44 537 LEU A N 1
ATOM 4246 C CA . LEU A 1 537 ? -2.464 -10.869 3.336 1.00 83.44 537 LE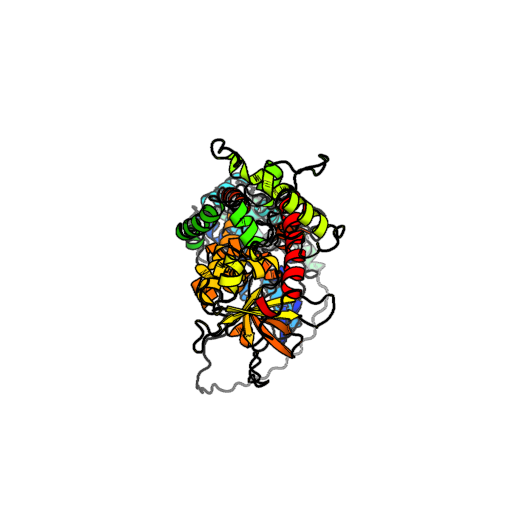U A CA 1
ATOM 4247 C C . LEU A 1 537 ? -2.557 -12.394 3.483 1.00 83.44 537 LEU A C 1
ATOM 4249 O O . LEU A 1 537 ? -3.080 -12.877 4.481 1.00 83.44 537 LEU A O 1
ATOM 4253 N N . LEU A 1 538 ? -2.027 -13.168 2.536 1.00 78.31 538 LEU A N 1
ATOM 4254 C CA . LEU A 1 538 ? -1.938 -14.627 2.658 1.00 78.31 538 LEU A CA 1
ATOM 4255 C C . LEU A 1 538 ? -0.781 -15.086 3.562 1.00 78.31 538 LEU A C 1
ATOM 4257 O O . LEU A 1 538 ? -0.681 -16.270 3.889 1.00 78.31 538 LEU A O 1
ATOM 4261 N N . SER A 1 539 ? 0.092 -14.169 3.984 1.00 76.81 539 SER A N 1
ATOM 4262 C CA . SER A 1 539 ? 1.140 -14.452 4.964 1.00 76.81 539 SER A CA 1
ATOM 4263 C C . SER A 1 539 ? 0.599 -14.453 6.404 1.00 76.81 539 SER A C 1
ATOM 4265 O O . SER A 1 539 ? -0.542 -14.077 6.679 1.00 76.81 539 SER A O 1
ATOM 4267 N N . TYR A 1 540 ? 1.453 -14.801 7.372 1.00 75.44 540 TYR A N 1
ATOM 4268 C CA . TYR A 1 540 ? 1.105 -14.750 8.798 1.00 75.44 540 TYR A CA 1
ATOM 4269 C C . TYR A 1 540 ? 0.747 -13.334 9.303 1.00 75.44 540 TYR A C 1
ATOM 4271 O O . TYR A 1 540 ? 0.093 -13.214 10.346 1.00 75.44 540 TYR A O 1
ATOM 4279 N N . ARG A 1 541 ? 1.138 -12.281 8.562 1.00 84.12 541 ARG A N 1
ATOM 4280 C CA . ARG A 1 541 ? 0.804 -10.871 8.832 1.00 84.12 541 ARG A CA 1
ATOM 4281 C C . ARG A 1 541 ? -0.635 -10.519 8.467 1.00 84.12 541 ARG A C 1
ATOM 4283 O O . ARG A 1 541 ? -1.201 -9.605 9.063 1.00 84.12 541 ARG A O 1
ATOM 4290 N N . GLY A 1 542 ? -1.268 -11.273 7.567 1.00 87.38 542 GLY A N 1
ATOM 4291 C CA . GLY A 1 542 ? -2.655 -11.035 7.169 1.00 87.38 542 GLY A CA 1
ATOM 4292 C C . GLY A 1 542 ? -3.631 -11.030 8.342 1.00 87.38 542 GLY A C 1
ATOM 4293 O O . GLY A 1 542 ? -4.521 -10.185 8.404 1.00 87.38 542 GLY A O 1
ATOM 4294 N N . ARG A 1 543 ? -3.424 -11.901 9.338 1.00 90.94 543 ARG A N 1
ATOM 4295 C CA . ARG A 1 543 ? -4.224 -11.892 10.575 1.00 90.94 543 ARG A CA 1
ATOM 4296 C C . ARG A 1 543 ? -4.056 -10.587 11.361 1.00 90.94 543 ARG A C 1
ATOM 4298 O O . ARG A 1 543 ? -5.052 -10.079 11.867 1.00 90.94 543 ARG A O 1
ATOM 4305 N N . ALA A 1 544 ? -2.840 -10.048 11.479 1.00 92.44 544 ALA A N 1
ATOM 4306 C CA . ALA A 1 544 ? -2.621 -8.764 12.151 1.00 92.44 544 ALA A CA 1
ATOM 4307 C C . ALA A 1 544 ? -3.376 -7.639 11.425 1.00 92.44 544 ALA A C 1
ATOM 4309 O O . ALA A 1 544 ? -4.067 -6.849 12.066 1.00 92.44 544 ALA A O 1
ATOM 4310 N N . ALA A 1 545 ? -3.345 -7.642 10.088 1.00 94.00 545 ALA A N 1
ATOM 4311 C CA . ALA A 1 545 ? -4.127 -6.713 9.279 1.00 94.00 545 ALA A CA 1
ATOM 4312 C C . ALA A 1 545 ? -5.639 -6.882 9.487 1.00 94.00 545 ALA A C 1
ATOM 4314 O O . ALA A 1 545 ? -6.333 -5.898 9.716 1.00 94.00 545 ALA A O 1
ATOM 4315 N N . ALA A 1 546 ? -6.156 -8.113 9.495 1.00 93.31 546 ALA A N 1
ATOM 4316 C CA . ALA A 1 546 ? -7.581 -8.390 9.686 1.00 93.31 546 ALA A CA 1
ATOM 4317 C C . ALA A 1 546 ? -8.118 -7.937 11.055 1.00 93.31 546 ALA A C 1
ATOM 4319 O O . ALA A 1 546 ? -9.258 -7.484 11.149 1.00 93.31 546 ALA A O 1
ATOM 4320 N N . LYS A 1 547 ? -7.289 -8.016 12.101 1.00 94.44 547 LYS A N 1
ATOM 4321 C CA . LYS A 1 547 ? -7.606 -7.568 13.467 1.00 94.44 547 LYS A CA 1
ATOM 4322 C C . LYS A 1 547 ? -7.454 -6.067 13.697 1.00 94.44 547 LYS A C 1
ATOM 4324 O O . LYS A 1 547 ? -7.874 -5.555 14.733 1.00 94.44 547 LYS A O 1
ATOM 4329 N N . HIS A 1 548 ? -6.851 -5.350 12.751 1.00 93.00 548 HIS A N 1
ATOM 4330 C CA . HIS A 1 548 ? -6.529 -3.931 12.903 1.00 93.00 548 HIS A CA 1
ATOM 4331 C C . HIS A 1 548 ? -7.774 -3.039 13.005 1.00 93.00 548 HIS A C 1
ATOM 4333 O O . HIS A 1 548 ? -7.682 -1.910 13.486 1.00 93.00 548 HIS A O 1
ATOM 4339 N N . GLY A 1 549 ? -8.942 -3.548 12.598 1.00 90.44 549 GLY A N 1
ATOM 4340 C CA . GLY A 1 549 ? -10.163 -2.761 12.453 1.00 90.44 549 GLY A CA 1
ATOM 4341 C C . GLY A 1 549 ? -10.019 -1.689 11.368 1.00 90.44 549 GLY A C 1
ATOM 4342 O O . GLY A 1 549 ? -9.059 -1.694 10.597 1.00 90.44 549 GLY A O 1
ATOM 4343 N N . GLY A 1 550 ? -10.986 -0.776 11.281 1.00 89.38 550 GLY A N 1
ATOM 4344 C CA . GLY A 1 550 ? -10.878 0.377 10.380 1.00 89.38 550 GLY A CA 1
ATOM 4345 C C . GLY A 1 550 ? -10.712 -0.006 8.904 1.00 89.38 550 GLY A C 1
ATOM 4346 O O . GLY A 1 550 ? -11.250 -1.021 8.446 1.00 89.38 550 GLY A O 1
ATOM 4347 N N . ILE A 1 551 ? -9.987 0.825 8.146 1.00 92.38 551 ILE A N 1
ATOM 4348 C CA . ILE A 1 551 ? -9.813 0.613 6.700 1.00 92.38 551 ILE A CA 1
ATOM 4349 C C . ILE A 1 551 ? -8.847 -0.541 6.423 1.00 92.38 551 ILE A C 1
ATOM 4351 O O . ILE A 1 551 ? -9.119 -1.357 5.543 1.00 92.38 551 ILE A O 1
ATOM 4355 N N . VAL A 1 552 ? -7.780 -0.675 7.217 1.00 94.81 552 VAL A N 1
ATOM 4356 C CA . VAL A 1 552 ? -6.806 -1.775 7.092 1.00 94.81 552 VAL A CA 1
ATOM 4357 C C . VAL A 1 552 ? -7.491 -3.123 7.310 1.00 94.81 552 VAL A C 1
ATOM 4359 O O . VAL A 1 552 ? -7.405 -4.011 6.460 1.00 94.81 552 VAL A O 1
ATOM 4362 N N . GLY A 1 553 ? -8.254 -3.252 8.398 1.00 93.75 553 GLY A N 1
ATOM 4363 C CA . GLY A 1 553 ? -9.024 -4.452 8.707 1.00 93.75 553 GLY A CA 1
ATOM 4364 C C . GLY A 1 553 ? -10.105 -4.739 7.677 1.00 93.75 553 GLY A C 1
ATOM 4365 O O . GLY A 1 553 ? -10.316 -5.894 7.315 1.00 93.75 553 GLY A O 1
ATOM 4366 N N . ARG A 1 554 ? -10.789 -3.721 7.139 1.00 92.19 554 ARG A N 1
ATOM 4367 C CA . ARG A 1 554 ? -11.767 -3.950 6.066 1.00 92.19 554 ARG A CA 1
ATOM 4368 C C . ARG A 1 554 ? -11.122 -4.484 4.786 1.00 92.19 554 ARG A C 1
ATOM 4370 O O . ARG A 1 554 ? -11.685 -5.414 4.212 1.00 92.19 554 ARG A O 1
ATOM 4377 N N . ILE A 1 555 ? -9.988 -3.923 4.359 1.00 93.50 555 ILE A N 1
ATOM 4378 C CA . ILE A 1 555 ? -9.246 -4.396 3.179 1.00 93.50 555 ILE A CA 1
ATOM 4379 C C . ILE A 1 555 ? -8.776 -5.836 3.407 1.00 93.50 555 ILE A C 1
ATOM 4381 O O . ILE A 1 555 ? -8.994 -6.701 2.563 1.00 93.50 555 ILE A O 1
ATOM 4385 N N . ALA A 1 556 ? -8.192 -6.118 4.573 1.00 93.69 556 ALA A N 1
ATOM 4386 C CA . ALA A 1 556 ? -7.666 -7.439 4.898 1.00 93.69 556 ALA A CA 1
ATOM 4387 C C . ALA A 1 556 ? -8.742 -8.538 4.911 1.00 93.69 556 ALA A C 1
ATOM 4389 O O . ALA A 1 556 ? -8.488 -9.653 4.455 1.00 93.69 556 ALA A O 1
ATOM 4390 N N . ARG A 1 557 ? -9.954 -8.224 5.385 1.00 89.25 557 ARG A N 1
ATOM 4391 C CA . ARG A 1 557 ? -11.085 -9.167 5.464 1.00 89.25 557 ARG A CA 1
ATOM 4392 C C . ARG A 1 557 ? -11.582 -9.678 4.112 1.00 89.25 557 ARG A C 1
ATOM 4394 O O . ARG A 1 557 ? -12.253 -10.704 4.081 1.00 89.25 557 ARG A O 1
ATOM 4401 N N . ASP A 1 558 ? -11.234 -9.019 3.006 1.00 84.00 558 ASP A N 1
ATOM 4402 C CA . ASP A 1 558 ? -11.517 -9.570 1.680 1.00 84.00 558 ASP A CA 1
ATOM 4403 C C . ASP A 1 558 ? -10.724 -10.879 1.447 1.00 84.00 558 ASP A C 1
ATOM 4405 O O . ASP A 1 558 ? -11.267 -11.824 0.873 1.00 84.00 558 ASP A O 1
ATOM 4409 N N . ALA A 1 559 ? -9.483 -10.978 1.947 1.00 83.00 559 ALA A N 1
ATOM 4410 C CA . ALA A 1 559 ? -8.588 -12.119 1.712 1.00 83.00 559 ALA A CA 1
ATOM 4411 C C . ALA A 1 559 ? -8.391 -13.046 2.924 1.00 83.00 559 ALA A C 1
ATOM 4413 O O . ALA A 1 559 ? -8.133 -14.238 2.756 1.00 83.00 559 ALA A O 1
ATOM 4414 N N . VAL A 1 560 ? -8.471 -12.511 4.143 1.00 87.44 560 VAL A N 1
ATOM 4415 C CA . VAL A 1 560 ? -8.086 -13.224 5.368 1.00 87.44 560 VAL A CA 1
ATOM 4416 C C . VAL A 1 560 ? -9.329 -13.772 6.056 1.00 87.44 560 VAL A C 1
ATOM 4418 O O . VAL A 1 560 ? -10.081 -12.976 6.616 1.00 87.44 560 VAL A O 1
ATOM 4421 N N . PRO A 1 561 ? -9.563 -15.097 6.082 1.00 87.12 561 PRO A N 1
ATOM 4422 C CA . PRO A 1 561 ? -10.744 -15.665 6.722 1.00 87.12 561 PRO A CA 1
ATOM 4423 C C . PRO A 1 561 ? -10.668 -15.563 8.251 1.00 87.12 561 PRO A C 1
ATOM 4425 O O . PRO A 1 561 ? -9.587 -15.618 8.839 1.00 87.12 561 PRO A O 1
ATOM 4428 N N . VAL A 1 562 ? -11.830 -15.515 8.912 1.00 89.31 562 VAL A N 1
ATOM 4429 C CA . VAL A 1 562 ? -11.925 -15.497 10.386 1.00 89.31 562 VAL A CA 1
ATOM 4430 C C . VAL A 1 562 ? -11.205 -16.682 11.043 1.00 89.31 562 VAL A C 1
ATOM 4432 O O . VAL A 1 562 ? -10.627 -16.536 12.115 1.00 89.31 562 VAL A O 1
ATOM 4435 N N . THR A 1 563 ? -11.143 -17.839 10.376 1.00 88.50 563 THR A N 1
ATOM 4436 C CA . THR A 1 563 ? -10.422 -19.029 10.861 1.00 88.50 563 THR A CA 1
ATOM 4437 C C . THR A 1 563 ? -8.924 -18.788 11.042 1.00 88.50 563 THR A C 1
ATOM 4439 O O . THR A 1 563 ? -8.331 -19.342 11.962 1.00 88.50 563 THR A O 1
ATOM 4442 N N . ALA A 1 564 ? -8.310 -17.930 10.220 1.00 87.25 564 ALA A N 1
ATOM 4443 C CA . ALA A 1 564 ? -6.909 -17.547 10.383 1.00 87.25 564 ALA A CA 1
ATOM 4444 C C . ALA A 1 564 ? -6.698 -16.674 11.629 1.00 87.25 564 ALA A C 1
ATOM 4446 O O . ALA A 1 564 ? -5.641 -16.732 12.251 1.00 87.25 564 ALA A O 1
ATOM 4447 N N . VAL A 1 565 ? -7.706 -15.881 12.008 1.00 91.62 565 VAL A N 1
ATOM 4448 C CA . VAL A 1 565 ? -7.687 -15.058 13.224 1.00 91.62 565 VAL A CA 1
ATOM 4449 C C . VAL A 1 565 ? -7.915 -15.909 14.473 1.00 91.62 565 VAL A C 1
ATOM 4451 O O . VAL A 1 565 ? -7.204 -15.741 15.460 1.00 91.62 565 VAL A O 1
ATOM 4454 N N . LEU A 1 566 ? -8.840 -16.870 14.395 1.00 92.00 566 LEU A N 1
ATOM 4455 C CA . LEU A 1 566 ? -9.150 -17.825 15.465 1.00 92.00 566 LEU A CA 1
ATOM 4456 C C . LEU A 1 566 ? -7.991 -18.761 15.830 1.00 92.00 566 LEU A C 1
ATOM 4458 O O . LEU A 1 566 ? -8.023 -19.388 16.879 1.00 92.00 566 LEU A O 1
ATOM 4462 N N . ALA A 1 567 ? -6.953 -18.855 14.998 1.00 87.81 567 ALA A N 1
ATOM 4463 C CA . ALA A 1 567 ? -5.749 -19.614 15.325 1.00 87.81 567 ALA A CA 1
ATOM 4464 C C . ALA A 1 567 ? -4.875 -18.948 16.413 1.00 87.81 567 ALA A C 1
ATOM 4466 O O . ALA A 1 567 ? -3.958 -19.587 16.924 1.00 87.81 567 ALA A O 1
ATOM 4467 N N . GLY A 1 568 ? -5.136 -17.681 16.768 1.00 88.62 568 GLY A N 1
ATOM 4468 C CA . GLY A 1 568 ? -4.353 -16.929 17.754 1.00 88.62 568 GLY A CA 1
ATOM 4469 C C . GLY A 1 568 ? -3.023 -16.375 17.213 1.00 88.62 568 GLY A C 1
ATOM 4470 O O . GLY A 1 568 ? -2.810 -16.350 15.992 1.00 88.62 568 GLY A O 1
ATOM 4471 N N . PRO A 1 569 ? -2.130 -15.874 18.094 1.00 89.19 569 PRO A N 1
ATOM 4472 C CA . PRO A 1 569 ? -0.805 -15.382 17.716 1.00 89.19 569 PRO A CA 1
ATOM 4473 C C . PRO A 1 569 ? -0.014 -16.370 16.867 1.00 89.19 569 PRO A C 1
ATOM 4475 O O . PRO A 1 569 ? 0.000 -17.574 17.130 1.00 89.19 569 PRO A O 1
ATOM 4478 N N . SER A 1 570 ? 0.698 -15.867 15.861 1.00 83.88 570 SER A N 1
ATOM 4479 C CA . SER A 1 570 ? 1.613 -16.710 15.103 1.00 83.88 570 SER A CA 1
ATOM 4480 C C . SER A 1 570 ? 2.796 -17.140 15.964 1.00 83.88 570 SER A C 1
ATOM 4482 O O . SER A 1 570 ? 3.247 -16.431 16.866 1.00 83.88 570 SER A O 1
ATOM 4484 N N . ARG A 1 571 ? 3.401 -18.274 15.598 1.00 76.56 571 ARG A N 1
ATOM 4485 C CA . ARG A 1 571 ? 4.688 -18.680 16.168 1.00 76.56 571 ARG A CA 1
ATOM 4486 C C . ARG A 1 571 ? 5.754 -17.585 16.048 1.00 76.56 571 ARG A C 1
ATOM 4488 O O . ARG A 1 571 ? 6.602 -17.507 16.917 1.00 76.56 571 ARG A O 1
ATOM 4495 N N . PHE A 1 572 ? 5.722 -16.739 15.017 1.00 72.56 572 PHE A N 1
ATOM 4496 C CA . PHE A 1 572 ? 6.719 -15.680 14.837 1.00 72.56 572 PHE A CA 1
ATOM 4497 C C . PHE A 1 572 ? 6.568 -14.578 15.892 1.00 72.56 572 PHE A C 1
ATOM 4499 O O . PHE A 1 572 ? 7.568 -14.165 16.477 1.00 72.56 572 PHE A O 1
ATOM 4506 N N . ALA A 1 573 ? 5.330 -14.191 16.217 1.00 74.38 573 ALA A N 1
ATOM 4507 C CA . ALA A 1 573 ? 5.055 -13.277 17.323 1.00 74.38 573 ALA A CA 1
ATOM 4508 C C . ALA A 1 573 ? 5.531 -13.850 18.669 1.00 74.38 573 ALA A C 1
ATOM 4510 O O . ALA A 1 573 ? 6.152 -13.148 19.460 1.00 74.38 573 ALA A O 1
ATOM 4511 N N . LEU A 1 574 ? 5.338 -15.153 18.898 1.00 72.69 574 LEU A N 1
ATOM 4512 C CA . LEU A 1 574 ? 5.793 -15.813 20.130 1.00 72.69 574 LEU A CA 1
ATOM 4513 C C . LEU A 1 574 ? 7.325 -15.864 20.287 1.00 72.69 574 LEU A C 1
ATOM 4515 O O . LEU A 1 574 ? 7.807 -16.012 21.406 1.00 72.69 574 LEU A O 1
ATOM 4519 N N . HIS A 1 575 ? 8.083 -15.717 19.196 1.00 65.88 575 HIS A N 1
ATOM 4520 C CA . HIS A 1 575 ? 9.551 -15.628 19.210 1.00 65.88 575 HIS A CA 1
ATOM 4521 C C . HIS A 1 575 ? 10.057 -14.173 19.082 1.00 65.88 575 HIS A C 1
ATOM 4523 O O . HIS A 1 575 ? 11.232 -13.954 18.796 1.00 65.88 575 HIS A O 1
ATOM 4529 N N . GLY A 1 576 ? 9.183 -13.173 19.266 1.00 60.00 576 GLY A N 1
ATOM 4530 C CA . GLY A 1 576 ? 9.538 -11.746 19.259 1.00 60.00 576 GLY A CA 1
ATOM 4531 C C . GLY A 1 576 ? 9.711 -11.113 17.870 1.00 60.00 576 GLY A C 1
ATOM 4532 O O . GLY A 1 576 ? 10.097 -9.951 17.762 1.00 60.00 576 GLY A O 1
ATOM 4533 N N . GLN A 1 577 ? 9.423 -11.829 16.778 1.00 57.72 577 GLN A N 1
ATOM 4534 C CA . GLN A 1 577 ? 9.601 -11.304 15.419 1.00 57.72 577 GLN A CA 1
ATOM 4535 C C . GLN A 1 577 ? 8.349 -10.565 14.921 1.00 57.72 577 GLN A C 1
ATOM 4537 O O . GLN A 1 577 ? 7.356 -11.160 14.496 1.00 57.72 577 GLN A O 1
ATOM 4542 N N . GLY A 1 578 ? 8.411 -9.228 14.950 1.00 56.88 578 GLY A N 1
ATOM 4543 C CA . GLY A 1 578 ? 7.277 -8.335 14.668 1.00 56.88 578 GLY A CA 1
ATOM 4544 C C . GLY A 1 578 ? 6.072 -8.632 15.562 1.00 56.88 578 GLY A C 1
ATOM 4545 O O . GLY A 1 578 ? 4.927 -8.653 15.106 1.00 56.88 578 GLY A O 1
ATOM 4546 N N . ALA A 1 579 ? 6.355 -8.920 16.827 1.00 71.62 579 ALA A N 1
ATOM 4547 C CA . ALA A 1 579 ? 5.345 -9.050 17.852 1.00 71.62 579 ALA A CA 1
ATOM 4548 C C . ALA A 1 579 ? 4.904 -7.659 18.334 1.00 71.62 579 ALA A C 1
ATOM 4550 O O . ALA A 1 579 ? 5.719 -6.746 18.460 1.00 71.62 579 ALA A O 1
ATOM 4551 N N . LEU A 1 580 ? 3.615 -7.512 18.616 1.00 80.38 580 LEU A N 1
ATOM 4552 C CA . LEU A 1 580 ? 3.116 -6.557 19.588 1.00 80.38 580 LEU A CA 1
ATOM 4553 C C . LEU A 1 580 ? 3.446 -7.115 20.972 1.00 80.38 580 LEU A C 1
ATOM 4555 O O . LEU A 1 580 ? 2.974 -8.198 21.317 1.00 80.38 580 LEU A O 1
ATOM 4559 N N . GLU A 1 581 ? 4.223 -6.373 21.750 1.00 84.69 581 GLU A N 1
ATOM 4560 C CA . GLU A 1 581 ? 4.443 -6.664 23.162 1.00 84.69 581 GLU A CA 1
ATOM 4561 C C . GLU A 1 581 ? 3.638 -5.673 23.991 1.00 84.69 581 GLU A C 1
ATOM 4563 O O . GLU A 1 581 ? 3.933 -4.480 24.007 1.00 84.69 581 GLU A O 1
ATOM 4568 N N . LEU A 1 582 ? 2.609 -6.165 24.671 1.00 81.06 582 LEU A N 1
ATOM 4569 C CA . LEU A 1 582 ? 1.887 -5.391 25.668 1.00 81.06 582 LEU A CA 1
ATOM 4570 C C . LEU A 1 582 ? 2.521 -5.696 27.016 1.00 81.06 582 LEU A C 1
ATOM 4572 O O . LEU A 1 582 ? 2.242 -6.726 27.634 1.00 81.06 582 LEU A O 1
ATOM 4576 N N . HIS A 1 583 ? 3.410 -4.808 27.436 1.00 83.44 583 HIS A N 1
ATOM 4577 C CA . HIS A 1 583 ? 3.914 -4.782 28.802 1.00 83.44 583 HIS A CA 1
ATOM 4578 C C . HIS A 1 583 ? 2.770 -4.279 29.667 1.00 83.44 583 HIS A C 1
ATOM 4580 O O . HIS A 1 583 ? 2.172 -3.277 29.316 1.00 83.44 583 HIS A O 1
ATOM 4586 N N . LEU A 1 584 ? 2.379 -5.006 30.706 1.00 81.12 584 LEU A N 1
ATOM 4587 C CA . LEU A 1 584 ? 1.269 -4.618 31.571 1.00 81.12 584 LEU A CA 1
ATOM 4588 C C . LEU A 1 584 ? 1.789 -4.191 32.941 1.00 81.12 584 LEU A C 1
ATOM 4590 O O . LEU A 1 584 ? 2.819 -4.671 33.419 1.00 81.12 584 LEU A O 1
ATOM 4594 N N . SER A 1 585 ? 1.019 -3.349 33.628 1.00 79.25 585 SER A N 1
ATOM 4595 C CA . SER A 1 585 ? 1.348 -2.829 34.959 1.00 79.25 585 SER A CA 1
ATOM 4596 C C . SER A 1 585 ? 1.531 -3.906 36.037 1.00 79.25 585 SER A C 1
ATOM 4598 O O . SER A 1 585 ? 2.140 -3.634 37.068 1.00 79.25 585 SER A O 1
ATOM 4600 N N . ASP A 1 586 ? 1.003 -5.115 35.827 1.00 78.19 586 ASP A N 1
ATOM 4601 C CA . ASP A 1 586 ? 1.174 -6.265 36.726 1.00 78.19 586 ASP A CA 1
ATOM 4602 C C . ASP A 1 586 ? 2.458 -7.079 36.450 1.00 78.19 586 ASP A C 1
ATOM 4604 O O . ASP A 1 586 ? 2.707 -8.089 37.108 1.00 78.19 586 ASP A O 1
ATOM 4608 N N . GLY A 1 587 ? 3.282 -6.637 35.494 1.00 80.12 587 GLY A N 1
ATOM 4609 C CA . GLY A 1 587 ? 4.505 -7.310 35.058 1.00 80.12 587 GLY A CA 1
ATOM 4610 C C . GLY A 1 587 ? 4.282 -8.402 34.008 1.00 80.12 587 GLY A C 1
ATOM 4611 O O . GLY A 1 587 ? 5.251 -9.015 33.560 1.00 80.12 587 GLY A O 1
ATOM 4612 N N . THR A 1 588 ? 3.038 -8.658 33.594 1.00 82.81 588 THR A N 1
ATOM 4613 C CA . THR A 1 588 ? 2.736 -9.594 32.506 1.00 82.81 588 THR A CA 1
ATOM 4614 C C . THR A 1 588 ? 3.111 -8.972 31.165 1.00 82.81 588 THR A C 1
ATOM 4616 O O . THR A 1 588 ? 2.711 -7.851 30.867 1.00 82.81 588 THR A O 1
ATOM 4619 N N . VAL A 1 589 ? 3.814 -9.725 30.318 1.00 85.06 589 VAL A N 1
ATOM 4620 C CA . VAL A 1 589 ? 4.014 -9.368 28.908 1.00 85.06 589 VAL A CA 1
ATOM 4621 C C . VAL A 1 589 ? 3.093 -10.232 28.059 1.00 85.06 589 VAL A C 1
ATOM 4623 O O . VAL A 1 589 ? 3.163 -11.463 28.102 1.00 85.06 589 VAL A O 1
ATOM 4626 N N . LEU A 1 590 ? 2.203 -9.593 27.310 1.00 86.25 590 LEU A N 1
ATOM 4627 C CA . LEU A 1 590 ? 1.292 -10.249 26.380 1.00 86.25 590 LEU A CA 1
ATOM 4628 C C . LEU A 1 590 ? 1.787 -10.050 24.946 1.00 86.25 590 LEU A C 1
ATOM 4630 O O . LEU A 1 590 ? 2.121 -8.938 24.549 1.00 86.25 590 LEU A O 1
ATOM 4634 N N . LEU A 1 591 ? 1.819 -11.133 24.175 1.00 88.50 591 LEU A N 1
ATOM 4635 C CA . LEU A 1 591 ? 2.326 -11.168 22.809 1.00 88.50 591 LEU A CA 1
ATOM 4636 C C . LEU A 1 591 ? 1.193 -11.371 21.808 1.00 88.50 591 LEU A C 1
ATOM 4638 O O . LEU A 1 591 ? 0.322 -12.225 22.001 1.00 88.50 591 LEU A O 1
ATOM 4642 N N . ASP A 1 592 ? 1.255 -10.629 20.710 1.00 90.38 592 ASP A N 1
ATOM 4643 C CA . ASP A 1 592 ? 0.424 -10.819 19.523 1.00 90.38 592 ASP A CA 1
ATOM 4644 C C . ASP A 1 592 ? 1.204 -10.401 18.268 1.00 90.38 592 ASP A C 1
ATOM 4646 O O . ASP A 1 592 ? 2.313 -9.891 18.356 1.00 90.38 592 ASP A O 1
ATOM 4650 N N . ASP A 1 593 ? 0.666 -10.611 17.078 1.00 88.00 593 ASP A N 1
ATOM 4651 C CA . ASP A 1 593 ? 1.243 -10.102 15.840 1.00 88.00 593 ASP A CA 1
ATOM 4652 C C . ASP A 1 593 ? 0.868 -8.632 15.614 1.00 88.00 593 ASP A C 1
ATOM 4654 O O . ASP A 1 593 ? -0.306 -8.262 15.699 1.00 88.00 593 ASP A O 1
ATOM 4658 N N . ALA A 1 594 ? 1.855 -7.813 15.248 1.00 86.00 594 ALA A N 1
ATOM 4659 C CA . ALA A 1 594 ? 1.663 -6.413 14.876 1.00 86.00 594 ALA A CA 1
ATOM 4660 C C . ALA A 1 594 ? 1.832 -6.192 13.368 1.00 86.00 594 ALA A C 1
ATOM 4662 O O . ALA A 1 594 ? 2.466 -6.994 12.680 1.00 86.00 594 ALA A O 1
ATOM 4663 N N . LEU A 1 595 ? 1.305 -5.073 12.875 1.00 87.75 595 LEU A N 1
ATOM 4664 C CA . LEU A 1 595 ? 1.740 -4.499 11.606 1.00 87.75 595 LEU A CA 1
ATOM 4665 C C . LEU A 1 595 ? 2.825 -3.450 11.853 1.00 87.75 595 LEU A C 1
ATOM 4667 O O . LEU A 1 595 ? 2.734 -2.684 12.815 1.00 87.75 595 LEU A O 1
ATOM 4671 N N . SER A 1 596 ? 3.826 -3.393 10.978 1.00 84.31 596 SER A N 1
ATOM 4672 C CA . SER A 1 596 ? 4.724 -2.241 10.886 1.00 84.31 596 SER A CA 1
ATOM 4673 C C . SER A 1 596 ? 4.058 -1.079 10.132 1.00 84.31 596 SER A C 1
ATOM 4675 O O . SER A 1 596 ? 3.047 -1.254 9.451 1.00 84.31 596 SER A O 1
ATOM 4677 N N . MET A 1 597 ? 4.640 0.121 10.227 1.00 83.06 597 MET A N 1
ATOM 4678 C CA . MET A 1 597 ? 4.168 1.287 9.466 1.00 83.06 597 MET A CA 1
ATOM 4679 C C . MET A 1 597 ? 4.222 1.026 7.955 1.00 83.06 597 MET A C 1
ATOM 4681 O O . MET A 1 597 ? 3.244 1.264 7.256 1.00 83.06 597 MET A O 1
ATOM 4685 N N . ASP A 1 598 ? 5.324 0.453 7.483 1.00 81.25 598 ASP A N 1
ATOM 4686 C CA . ASP A 1 598 ? 5.536 0.065 6.088 1.00 81.25 598 ASP A CA 1
ATOM 4687 C C . ASP A 1 598 ? 4.486 -0.950 5.594 1.00 81.25 598 ASP A C 1
ATOM 4689 O O . ASP A 1 598 ? 3.999 -0.878 4.465 1.00 81.25 598 ASP A O 1
ATOM 4693 N N . GLU A 1 599 ? 4.090 -1.893 6.453 1.00 86.44 599 GLU A N 1
ATOM 4694 C CA . GLU A 1 599 ? 3.042 -2.871 6.148 1.00 86.44 599 GLU A CA 1
ATOM 4695 C C . GLU A 1 599 ? 1.653 -2.215 6.077 1.00 86.44 599 GLU A C 1
ATOM 4697 O O . GLU A 1 599 ? 0.862 -2.544 5.191 1.00 86.44 599 GLU A O 1
ATOM 4702 N N . GLU A 1 600 ? 1.348 -1.248 6.950 1.00 89.69 600 GLU A N 1
ATOM 4703 C CA . GLU A 1 600 ? 0.127 -0.437 6.828 1.00 89.69 600 GLU A CA 1
ATOM 4704 C C . GLU A 1 600 ? 0.122 0.386 5.529 1.00 89.69 600 GLU A C 1
ATOM 4706 O O . GLU A 1 600 ? -0.907 0.487 4.849 1.00 89.69 600 GLU A O 1
ATOM 4711 N N . GLU A 1 601 ? 1.270 0.951 5.152 1.00 88.19 601 GLU A N 1
ATOM 4712 C CA . GLU A 1 601 ? 1.437 1.703 3.908 1.00 88.19 601 GLU A CA 1
ATOM 4713 C C . GLU A 1 601 ? 1.255 0.808 2.673 1.00 88.19 601 GLU A C 1
ATOM 4715 O O . GLU A 1 601 ? 0.566 1.214 1.726 1.00 88.19 601 GLU A O 1
ATOM 4720 N N . LEU A 1 602 ? 1.755 -0.432 2.714 1.00 87.75 602 LEU A N 1
ATOM 4721 C CA . LEU A 1 602 ? 1.491 -1.459 1.704 1.00 87.75 602 LEU A CA 1
ATOM 4722 C C . LEU A 1 602 ? -0.007 -1.750 1.591 1.00 87.75 602 LEU A C 1
ATOM 4724 O O . LEU A 1 602 ? -0.546 -1.728 0.483 1.00 87.75 602 LEU A O 1
ATOM 4728 N N . VAL A 1 603 ? -0.708 -1.960 2.711 1.00 92.06 603 VAL A N 1
ATOM 4729 C CA . VAL A 1 603 ? -2.163 -2.199 2.685 1.00 92.06 603 VAL A CA 1
ATOM 4730 C C . VAL A 1 603 ? -2.903 -1.005 2.074 1.00 92.06 603 VAL A C 1
ATOM 4732 O O . VAL A 1 603 ? -3.837 -1.189 1.290 1.00 92.06 603 VAL A O 1
ATOM 4735 N N . SER A 1 604 ? -2.449 0.219 2.359 1.00 92.50 604 SER A N 1
ATOM 4736 C CA . SER A 1 604 ? -3.040 1.445 1.809 1.00 92.50 604 SER A CA 1
ATOM 4737 C C . SER A 1 604 ? -2.721 1.707 0.327 1.00 92.50 604 SER A C 1
ATOM 4739 O O . SER A 1 604 ? -3.339 2.577 -0.294 1.00 92.50 604 SER A O 1
ATOM 4741 N N . GLY A 1 605 ? -1.775 0.969 -0.262 1.00 91.56 605 GLY A N 1
ATOM 4742 C CA . GLY A 1 605 ? -1.351 1.168 -1.646 1.00 91.56 605 GLY A CA 1
ATOM 4743 C C . GLY A 1 605 ? -0.558 2.458 -1.844 1.00 91.56 605 GLY A C 1
ATOM 4744 O O . GLY A 1 605 ? -0.903 3.239 -2.728 1.00 91.56 605 GLY A O 1
ATOM 4745 N N . LEU A 1 606 ? 0.432 2.734 -0.988 1.00 90.44 606 LEU A N 1
ATOM 4746 C CA . LEU A 1 606 ? 1.229 3.964 -1.029 1.00 90.44 606 LEU A CA 1
ATOM 4747 C C . LEU A 1 606 ? 2.249 3.981 -2.181 1.00 90.44 606 LEU A C 1
ATOM 4749 O O . LEU A 1 606 ? 3.009 3.038 -2.359 1.00 90.44 606 LEU A O 1
ATOM 4753 N N . PHE A 1 607 ? 2.345 5.101 -2.889 1.00 86.81 607 PHE A N 1
ATOM 4754 C CA . PHE A 1 607 ? 3.356 5.419 -3.893 1.00 86.81 607 PHE A CA 1
ATOM 4755 C C . PHE A 1 607 ? 4.016 6.764 -3.572 1.00 86.81 607 PHE A C 1
ATOM 4757 O O . PHE A 1 607 ? 3.378 7.683 -3.044 1.00 86.81 607 PHE A O 1
ATOM 4764 N N . HIS A 1 608 ? 5.276 6.918 -3.972 1.00 84.31 608 HIS A N 1
ATOM 4765 C CA . HIS A 1 608 ? 5.987 8.194 -3.910 1.00 84.31 608 HIS A CA 1
ATOM 4766 C C . HIS A 1 608 ? 5.978 8.849 -5.288 1.00 84.31 608 HIS A C 1
ATOM 4768 O O . HIS A 1 608 ? 6.470 8.274 -6.248 1.00 84.31 608 HIS A O 1
ATOM 4774 N N . VAL A 1 609 ? 5.433 10.054 -5.417 1.00 83.00 609 VAL A N 1
ATOM 4775 C CA . VAL A 1 609 ? 5.335 10.760 -6.703 1.00 83.00 609 VAL A CA 1
ATOM 4776 C C . VAL A 1 609 ? 6.156 12.038 -6.642 1.00 83.00 609 VAL A C 1
ATOM 4778 O O . VAL A 1 609 ? 5.992 12.813 -5.705 1.00 83.00 609 VAL A O 1
ATOM 4781 N N . ALA A 1 610 ? 7.007 12.316 -7.627 1.00 74.81 610 ALA A N 1
ATOM 4782 C CA . ALA A 1 610 ? 7.746 13.579 -7.643 1.00 74.81 610 ALA A CA 1
ATOM 4783 C C . ALA A 1 610 ? 6.811 14.803 -7.696 1.00 74.81 610 ALA A C 1
ATOM 4785 O O . ALA A 1 610 ? 5.853 14.863 -8.473 1.00 74.81 610 ALA A O 1
ATOM 4786 N N . ASN A 1 611 ? 7.112 15.804 -6.868 1.00 80.88 611 ASN A N 1
ATOM 4787 C CA . ASN A 1 611 ? 6.368 17.061 -6.784 1.00 80.88 611 ASN A CA 1
ATOM 4788 C C . ASN A 1 611 ? 6.656 18.004 -7.949 1.00 80.88 611 ASN A C 1
ATOM 4790 O O . ASN A 1 611 ? 5.802 18.821 -8.282 1.00 80.88 611 ASN A O 1
ATOM 4794 N N . SER A 1 612 ? 7.830 17.913 -8.571 1.00 75.38 612 SER A N 1
ATOM 4795 C CA . SER A 1 612 ? 8.151 18.669 -9.779 1.00 75.38 612 SER A CA 1
ATOM 4796 C C . SER A 1 612 ? 9.039 17.859 -10.715 1.00 75.38 612 SER A C 1
ATOM 4798 O O . SER A 1 612 ? 9.766 16.962 -10.290 1.00 75.38 612 SER A O 1
ATOM 4800 N N . SER A 1 613 ? 9.002 18.202 -12.002 1.00 67.88 613 SER A N 1
ATOM 4801 C CA . SER A 1 613 ? 9.938 17.664 -12.995 1.00 67.88 613 SER A CA 1
ATOM 4802 C C . SER A 1 613 ? 11.377 18.138 -12.765 1.00 67.88 613 SER A C 1
ATOM 4804 O O . SER A 1 613 ? 12.311 17.433 -13.118 1.00 67.88 613 SER A O 1
ATOM 4806 N N . SER A 1 614 ? 11.560 19.315 -12.157 1.00 64.12 614 SER A N 1
ATOM 4807 C CA . SER A 1 614 ? 12.868 19.937 -11.920 1.00 64.12 614 SER A CA 1
ATOM 4808 C C . SER A 1 614 ? 13.595 19.438 -10.672 1.00 64.12 614 SER A C 1
ATOM 4810 O O . SER A 1 614 ? 14.808 19.596 -10.576 1.00 64.12 614 SER A O 1
ATOM 4812 N N . ASN A 1 615 ? 12.880 18.866 -9.698 1.00 62.75 615 ASN A N 1
ATOM 4813 C CA . ASN A 1 615 ? 13.474 18.333 -8.476 1.00 62.75 615 ASN A CA 1
ATOM 4814 C C . ASN A 1 615 ? 12.835 16.982 -8.100 1.00 62.75 615 ASN A C 1
ATOM 4816 O O . ASN A 1 615 ? 11.972 16.930 -7.217 1.00 62.75 615 ASN A O 1
ATOM 4820 N N . PRO A 1 616 ? 13.276 15.882 -8.740 1.00 57.31 616 PRO A N 1
ATOM 4821 C CA . PRO A 1 616 ? 12.702 14.544 -8.565 1.00 57.31 616 PRO A CA 1
ATOM 4822 C C . PRO A 1 616 ? 12.801 13.984 -7.138 1.00 57.31 616 PRO A C 1
ATOM 4824 O O . PRO A 1 616 ? 12.056 13.068 -6.792 1.00 57.31 616 PRO A O 1
ATOM 4827 N N . SER A 1 617 ? 13.707 14.530 -6.314 1.00 56.00 617 SER A N 1
ATOM 4828 C CA . SER A 1 617 ? 13.912 14.109 -4.919 1.00 56.00 617 SER A CA 1
ATOM 4829 C C . SER A 1 617 ? 12.841 14.640 -3.960 1.00 56.00 617 SER A C 1
ATOM 4831 O O . SER A 1 617 ? 12.622 14.070 -2.894 1.00 56.00 617 SER A O 1
ATOM 4833 N N . ASN A 1 618 ? 12.134 15.708 -4.338 1.00 75.25 618 ASN A N 1
ATOM 4834 C CA . ASN A 1 618 ? 10.986 16.192 -3.584 1.00 75.25 618 ASN A CA 1
ATOM 4835 C C . ASN A 1 618 ? 9.760 15.357 -3.965 1.00 75.25 618 ASN A C 1
ATOM 4837 O O . ASN A 1 618 ? 9.193 15.550 -5.040 1.00 75.25 618 ASN A O 1
ATOM 4841 N N . VAL A 1 619 ? 9.352 14.436 -3.095 1.00 77.62 619 VAL A N 1
ATOM 4842 C CA . VAL A 1 619 ? 8.234 13.518 -3.344 1.00 77.62 619 VAL A CA 1
ATOM 4843 C C . VAL A 1 619 ? 7.006 13.866 -2.505 1.00 77.62 619 VAL A C 1
ATOM 4845 O O . VAL A 1 619 ? 7.105 14.319 -1.365 1.00 77.62 619 VAL A O 1
ATOM 4848 N N . LYS A 1 620 ? 5.825 13.630 -3.072 1.00 86.44 620 LYS A N 1
ATOM 4849 C CA . LYS A 1 620 ? 4.552 13.549 -2.354 1.00 86.44 620 LYS A CA 1
ATOM 4850 C C . LYS A 1 620 ? 4.116 12.095 -2.243 1.00 86.44 620 LYS A C 1
ATOM 4852 O O . LYS A 1 620 ? 4.273 11.315 -3.177 1.00 86.44 620 LYS A O 1
ATOM 4857 N N . ASN A 1 621 ? 3.497 11.771 -1.118 1.00 88.94 621 ASN A N 1
ATOM 4858 C CA . ASN A 1 621 ? 2.916 10.459 -0.882 1.00 88.94 621 ASN A CA 1
ATOM 4859 C C . ASN A 1 621 ? 1.481 10.431 -1.413 1.00 88.94 621 ASN A C 1
ATOM 4861 O O . ASN A 1 621 ? 0.662 11.292 -1.067 1.00 88.94 621 ASN A O 1
ATOM 4865 N N . VAL A 1 622 ? 1.200 9.449 -2.261 1.00 91.25 622 VAL A N 1
ATOM 4866 C CA . VAL A 1 622 ? -0.088 9.245 -2.924 1.00 91.25 622 VAL A CA 1
ATOM 4867 C C . VAL A 1 622 ? -0.511 7.802 -2.687 1.00 91.25 622 VAL A C 1
ATOM 4869 O O . VAL A 1 622 ? 0.303 6.911 -2.863 1.00 91.25 622 VAL A O 1
ATOM 4872 N N . SER A 1 623 ? -1.751 7.549 -2.280 1.00 92.56 623 SER A N 1
ATOM 4873 C CA . SER A 1 623 ? -2.215 6.198 -1.944 1.00 92.56 623 SER A CA 1
ATOM 4874 C C . SER A 1 623 ? -3.552 5.844 -2.596 1.00 92.56 623 SER A C 1
ATOM 4876 O O . SER A 1 623 ? -4.348 6.731 -2.924 1.00 92.56 623 SER A O 1
ATOM 4878 N N . LEU A 1 624 ? -3.795 4.543 -2.787 1.00 91.81 624 LEU A N 1
ATOM 4879 C CA . LEU A 1 624 ? -5.053 4.010 -3.337 1.00 91.81 624 LEU A CA 1
ATOM 4880 C C . LEU A 1 624 ? -6.184 3.986 -2.309 1.00 91.81 624 LEU A C 1
ATOM 4882 O O . LEU A 1 624 ? -7.350 4.156 -2.664 1.00 91.81 624 LEU A O 1
ATOM 4886 N N . TRP A 1 625 ? -5.825 3.854 -1.036 1.00 93.12 625 TRP A N 1
ATOM 4887 C CA . TRP A 1 625 ? -6.713 3.953 0.114 1.00 93.12 625 TRP A CA 1
ATOM 4888 C C . TRP A 1 625 ? -6.178 4.991 1.100 1.00 93.12 625 TRP A C 1
ATOM 4890 O O . TRP A 1 625 ? -4.970 5.243 1.140 1.00 93.12 625 TRP A O 1
ATOM 4900 N N . PRO A 1 626 ? -7.033 5.622 1.922 1.00 93.19 626 PRO A N 1
ATOM 4901 C CA . PRO A 1 626 ? -6.539 6.477 2.990 1.00 93.19 626 PRO A CA 1
ATOM 4902 C C . PRO A 1 626 ? -5.709 5.649 3.975 1.00 93.19 626 PRO A C 1
ATOM 4904 O O . PRO A 1 626 ? -6.047 4.502 4.261 1.00 93.19 626 PRO A O 1
ATOM 4907 N N . SER A 1 627 ? -4.659 6.245 4.545 1.00 91.56 627 SER A N 1
ATOM 4908 C CA . SER A 1 627 ? -3.970 5.618 5.676 1.00 91.56 627 SER A CA 1
ATOM 4909 C C . SER A 1 627 ? -4.924 5.441 6.856 1.00 91.56 627 SER A C 1
ATOM 4911 O O . SER A 1 627 ? -5.844 6.253 7.025 1.00 91.56 627 SER A O 1
ATOM 4913 N N . GLU A 1 628 ? -4.676 4.442 7.709 1.00 90.62 628 GLU A N 1
ATOM 4914 C CA . GLU A 1 628 ? -5.520 4.182 8.882 1.00 90.62 628 GLU A CA 1
ATOM 4915 C C . GLU A 1 628 ? -5.675 5.445 9.733 1.00 90.62 628 GLU A C 1
ATOM 4917 O O . GLU A 1 628 ? -6.787 5.871 10.019 1.00 90.62 628 GLU A O 1
ATOM 4922 N N . HIS A 1 629 ? -4.577 6.136 10.037 1.00 89.19 629 HIS A N 1
ATOM 4923 C CA . HIS A 1 629 ? -4.617 7.393 10.782 1.00 89.19 629 HIS A CA 1
ATOM 4924 C C . HIS A 1 629 ? -5.510 8.463 10.116 1.00 89.19 629 HIS A C 1
ATOM 4926 O O . HIS A 1 629 ? -6.247 9.190 10.788 1.00 89.19 629 HIS A O 1
ATOM 4932 N N . THR A 1 630 ? -5.480 8.575 8.783 1.00 90.56 630 THR A N 1
ATOM 4933 C CA . THR A 1 630 ? -6.333 9.528 8.052 1.00 90.56 630 THR A CA 1
ATOM 4934 C C . THR A 1 630 ? -7.804 9.117 8.122 1.00 90.56 630 THR A C 1
ATOM 4936 O O . THR A 1 630 ? -8.665 9.973 8.345 1.00 90.56 630 THR A O 1
ATOM 4939 N N . PHE A 1 631 ? -8.093 7.821 7.988 1.00 89.44 631 PHE A N 1
ATOM 4940 C CA . PHE A 1 631 ? -9.440 7.276 8.127 1.00 89.44 631 PHE A CA 1
ATOM 4941 C C . PHE A 1 631 ? -9.982 7.443 9.554 1.00 89.44 631 PHE A C 1
ATOM 4943 O O . PHE A 1 631 ? -11.116 7.882 9.727 1.00 89.44 631 PHE A O 1
ATOM 4950 N N . GLN A 1 632 ? -9.160 7.213 10.579 1.00 85.25 632 GLN A N 1
ATOM 4951 C CA . GLN A 1 632 ? -9.543 7.365 11.982 1.00 85.25 632 GLN A CA 1
ATOM 4952 C C . GLN A 1 632 ? -9.906 8.802 12.365 1.00 85.25 632 GLN A C 1
ATOM 4954 O O . GLN A 1 632 ? -10.828 9.015 13.155 1.00 85.25 632 GLN A O 1
ATOM 4959 N N . LEU A 1 633 ? -9.180 9.788 11.830 1.00 83.25 633 LEU A N 1
ATOM 4960 C CA . LEU A 1 633 ? -9.412 11.198 12.147 1.00 83.25 633 LEU A CA 1
ATOM 4961 C C . LEU A 1 633 ? -10.549 11.824 11.341 1.00 83.25 633 LEU A C 1
ATOM 4963 O O . LEU A 1 633 ? -11.232 12.720 11.845 1.00 83.25 633 LEU A O 1
ATOM 4967 N N . HIS A 1 634 ? -10.710 11.414 10.083 1.00 83.69 634 HIS A N 1
ATOM 4968 C CA . HIS A 1 634 ? -11.588 12.108 9.143 1.00 83.69 634 HIS A CA 1
ATOM 4969 C C . HIS A 1 634 ? -12.747 11.265 8.621 1.00 83.69 634 HIS A C 1
ATOM 4971 O O . HIS A 1 634 ? -13.749 11.861 8.244 1.00 83.69 634 HIS A O 1
ATOM 4977 N N . GLY A 1 635 ? -12.631 9.937 8.609 1.00 80.00 635 GLY A N 1
ATOM 4978 C CA . GLY A 1 635 ? -13.672 9.015 8.155 1.00 80.00 635 GLY A CA 1
ATOM 4979 C C . GLY A 1 635 ? -14.725 8.694 9.219 1.00 80.00 635 GLY A C 1
ATOM 4980 O O . GLY A 1 635 ? -14.808 9.335 10.269 1.00 80.00 635 GLY A O 1
ATOM 4981 N N . ALA A 1 636 ? -15.536 7.669 8.945 1.00 74.00 636 ALA A N 1
ATOM 4982 C CA . ALA A 1 636 ? -16.615 7.185 9.814 1.00 74.00 636 ALA A CA 1
ATOM 4983 C C . ALA A 1 636 ? -16.106 6.303 10.970 1.00 74.00 636 ALA A C 1
ATOM 4985 O O . ALA A 1 636 ? -16.672 5.252 11.269 1.00 74.00 636 ALA A O 1
ATOM 4986 N N . ASN A 1 637 ? -15.016 6.710 11.621 1.00 77.94 637 ASN A N 1
ATOM 4987 C CA . ASN A 1 637 ? -14.433 5.923 12.696 1.00 77.94 637 ASN A CA 1
ATOM 4988 C C . ASN A 1 637 ? -15.274 6.021 13.967 1.00 77.94 637 ASN A C 1
ATOM 4990 O O . ASN A 1 637 ? -15.329 7.060 14.626 1.00 77.94 637 ASN A O 1
ATOM 4994 N N . THR A 1 638 ? -15.907 4.910 14.311 1.00 79.62 638 THR A N 1
ATOM 4995 C CA . THR A 1 638 ? -16.782 4.799 15.473 1.00 79.62 638 THR A CA 1
ATOM 4996 C C . THR A 1 638 ? -16.487 3.523 16.277 1.00 79.62 638 THR A C 1
ATOM 4998 O O . THR A 1 638 ? -17.355 2.977 16.953 1.00 79.62 638 THR A O 1
ATOM 5001 N N . GLY A 1 639 ? -15.264 2.999 16.155 1.00 82.12 639 GLY A N 1
ATOM 5002 C CA . GLY A 1 639 ? -14.827 1.754 16.798 1.00 82.12 639 GLY A CA 1
ATOM 5003 C C . GLY A 1 639 ? -15.334 0.467 16.132 1.00 82.12 639 GLY A C 1
ATOM 5004 O O . GLY A 1 639 ? -14.736 -0.582 16.345 1.00 82.12 639 GLY A O 1
ATOM 5005 N N . ILE A 1 640 ? -16.372 0.551 15.292 1.00 85.00 640 ILE A N 1
ATOM 5006 C CA . ILE A 1 640 ? -16.869 -0.539 14.438 1.00 85.00 640 ILE A CA 1
ATOM 5007 C C . ILE A 1 640 ? -16.909 -0.071 12.979 1.00 85.00 640 ILE A C 1
ATOM 5009 O O . ILE A 1 640 ? -16.950 1.132 12.697 1.00 85.00 640 ILE A O 1
ATOM 5013 N N . TRP A 1 641 ? -16.951 -1.024 12.057 1.00 86.38 641 TRP A N 1
ATOM 5014 C CA . TRP A 1 641 ? -17.166 -0.781 10.640 1.00 86.38 641 TRP A CA 1
ATOM 5015 C C . TRP A 1 641 ? -18.662 -0.615 10.343 1.00 86.38 641 TRP A C 1
ATOM 5017 O O . TRP A 1 641 ? -19.420 -1.582 10.331 1.00 86.38 641 TRP A O 1
ATOM 5027 N N . THR A 1 642 ? -19.102 0.629 10.150 1.00 79.06 642 THR A N 1
ATOM 5028 C CA . THR A 1 642 ? -20.522 0.975 9.984 1.00 79.06 642 THR A CA 1
ATOM 5029 C C . THR A 1 642 ? -21.025 0.777 8.556 1.00 79.06 642 THR A C 1
ATOM 5031 O O . THR A 1 642 ? -20.243 0.635 7.612 1.00 79.06 642 THR A O 1
ATOM 5034 N N . HIS A 1 643 ? -22.345 0.842 8.373 1.00 76.31 643 HIS A N 1
ATOM 5035 C CA . HIS A 1 643 ? -22.957 0.809 7.049 1.00 76.31 643 HIS A CA 1
ATOM 5036 C C . HIS A 1 643 ? -22.463 1.941 6.137 1.00 76.31 643 HIS A C 1
ATOM 5038 O O . HIS A 1 643 ? -22.125 1.695 4.978 1.00 76.31 643 HIS A O 1
ATOM 5044 N N . ASP A 1 644 ? -22.354 3.168 6.657 1.00 77.06 644 ASP A N 1
ATOM 5045 C CA . ASP A 1 644 ? -21.787 4.293 5.910 1.00 77.06 644 ASP A CA 1
ATOM 5046 C C . ASP A 1 644 ? -20.336 4.017 5.484 1.00 77.06 644 ASP A C 1
ATOM 5048 O O . ASP A 1 644 ? -19.960 4.293 4.344 1.00 77.06 644 ASP A O 1
ATOM 5052 N N . ALA A 1 645 ? -19.513 3.443 6.368 1.00 82.12 645 ALA A N 1
ATOM 5053 C CA . ALA A 1 645 ? -18.146 3.066 6.014 1.00 82.12 645 ALA A CA 1
ATOM 5054 C C . ALA A 1 645 ? -18.129 2.040 4.867 1.00 82.12 645 ALA A C 1
ATOM 5056 O O . ALA A 1 645 ? -17.364 2.207 3.915 1.00 82.12 645 ALA A O 1
ATOM 5057 N N . GLU A 1 646 ? -19.018 1.041 4.905 1.00 85.31 646 GLU A N 1
ATOM 5058 C CA . GLU A 1 646 ? -19.145 0.033 3.847 1.00 85.31 646 GLU A CA 1
ATOM 5059 C C . GLU A 1 646 ? -19.625 0.634 2.524 1.00 85.31 646 GLU A C 1
ATOM 5061 O O . GLU A 1 646 ? -19.018 0.385 1.485 1.00 85.31 646 GLU A O 1
ATOM 5066 N N . CYS A 1 647 ? -20.660 1.476 2.539 1.00 80.00 647 CYS A N 1
ATOM 5067 C CA . CYS A 1 647 ? -21.151 2.151 1.335 1.00 80.00 647 CYS A CA 1
ATOM 5068 C C . CYS A 1 647 ? -20.053 2.986 0.671 1.00 80.00 647 CYS A C 1
ATOM 5070 O O . CYS A 1 647 ? -19.875 2.938 -0.549 1.00 80.00 647 CYS A O 1
ATOM 5072 N N . TRP A 1 648 ? -19.292 3.737 1.474 1.00 85.88 648 TRP A N 1
ATOM 5073 C CA . TRP A 1 648 ? -18.152 4.500 0.978 1.00 85.88 648 TRP A CA 1
ATOM 5074 C C . TRP A 1 648 ? -17.071 3.577 0.404 1.00 85.88 648 TRP A C 1
ATOM 5076 O O . TRP A 1 648 ? -16.577 3.839 -0.692 1.00 85.88 648 TRP A O 1
ATOM 5086 N N . PHE A 1 649 ? -16.728 2.496 1.106 1.00 88.00 649 PHE A N 1
ATOM 5087 C CA . PHE A 1 649 ? -15.690 1.557 0.684 1.00 88.00 649 PHE A CA 1
ATOM 5088 C C . PHE A 1 649 ? -16.052 0.850 -0.618 1.00 88.00 649 PHE A C 1
ATOM 5090 O O . PHE A 1 649 ? -15.233 0.814 -1.530 1.00 88.00 649 PHE A O 1
ATOM 5097 N N . VAL A 1 650 ? -17.285 0.360 -0.753 1.00 85.12 650 VAL A N 1
ATOM 5098 C CA . VAL A 1 650 ? -17.781 -0.272 -1.984 1.00 85.12 650 VAL A CA 1
ATOM 5099 C C . VAL A 1 650 ? -17.752 0.720 -3.149 1.00 85.12 650 VAL A C 1
ATOM 5101 O O . VAL A 1 650 ? -17.270 0.384 -4.232 1.00 85.12 650 VAL A O 1
ATOM 5104 N N . ALA A 1 651 ? -18.187 1.965 -2.928 1.00 84.19 651 ALA A N 1
ATOM 5105 C CA . ALA A 1 651 ? -18.133 3.006 -3.953 1.00 84.19 651 ALA A CA 1
ATOM 5106 C C . ALA A 1 651 ? -16.690 3.377 -4.346 1.00 84.19 651 ALA A C 1
ATOM 5108 O O . ALA A 1 651 ? -16.408 3.588 -5.526 1.00 84.19 651 ALA A O 1
ATOM 5109 N N . ALA A 1 652 ? -15.771 3.453 -3.380 1.00 86.38 652 ALA A N 1
ATOM 5110 C CA . ALA A 1 652 ? -14.352 3.696 -3.629 1.00 86.38 652 ALA A CA 1
ATOM 5111 C C . ALA A 1 652 ? -13.703 2.520 -4.379 1.00 86.38 652 ALA A C 1
ATOM 5113 O O . ALA A 1 652 ? -13.005 2.739 -5.368 1.00 86.38 652 ALA A O 1
ATOM 5114 N N . ARG A 1 653 ? -14.010 1.281 -3.975 1.00 85.81 653 ARG A N 1
ATOM 5115 C CA . ARG A 1 653 ? -13.542 0.047 -4.615 1.00 85.81 653 ARG A CA 1
ATOM 5116 C C . ARG A 1 653 ? -13.983 -0.041 -6.071 1.00 85.81 653 ARG A C 1
ATOM 5118 O O . ARG A 1 653 ? -13.161 -0.382 -6.912 1.00 85.81 653 ARG A O 1
ATOM 5125 N N . SER A 1 654 ? -15.238 0.298 -6.382 1.00 83.06 654 SER A N 1
ATOM 5126 C CA . SER A 1 654 ? -15.721 0.315 -7.773 1.00 83.06 654 SER A CA 1
ATOM 5127 C C . SER A 1 654 ? -14.850 1.220 -8.642 1.00 83.06 654 SER A C 1
ATOM 5129 O O . SER A 1 654 ? -14.387 0.793 -9.688 1.00 83.06 654 SER A O 1
ATOM 5131 N N . ARG A 1 655 ? -14.516 2.429 -8.170 1.00 81.62 655 ARG A N 1
ATOM 5132 C CA . ARG A 1 655 ? -13.674 3.372 -8.932 1.00 81.62 655 ARG A CA 1
ATOM 5133 C C . ARG A 1 655 ? -12.262 2.845 -9.186 1.00 81.62 655 ARG A C 1
ATOM 5135 O O . ARG A 1 655 ? -11.708 3.125 -10.247 1.00 81.62 655 ARG A O 1
ATOM 5142 N N . LEU A 1 656 ? -11.689 2.111 -8.228 1.00 82.00 656 LEU A N 1
ATOM 5143 C CA . LEU A 1 656 ? -10.390 1.451 -8.397 1.00 82.00 656 LEU A CA 1
ATOM 5144 C C . LEU A 1 656 ? -10.469 0.356 -9.471 1.00 82.00 656 LEU A C 1
ATOM 5146 O O . LEU A 1 656 ? -9.644 0.334 -10.381 1.00 82.00 656 LEU A O 1
ATOM 5150 N N . VAL A 1 657 ? -11.496 -0.499 -9.405 1.00 75.69 657 VAL A N 1
ATOM 5151 C CA . VAL A 1 657 ? -11.714 -1.602 -10.359 1.00 75.69 657 VAL A CA 1
ATOM 5152 C C . VAL A 1 657 ? -12.011 -1.088 -11.768 1.00 75.69 657 VAL A C 1
ATOM 5154 O O . VAL A 1 657 ? -11.478 -1.620 -12.737 1.00 75.69 657 VAL A O 1
ATOM 5157 N N . ASP A 1 658 ? -12.796 -0.018 -11.885 1.00 73.56 658 ASP A N 1
ATOM 5158 C CA . ASP A 1 658 ? -13.165 0.596 -13.163 1.00 73.56 658 ASP A CA 1
ATOM 5159 C C . ASP A 1 658 ? -11.994 1.368 -13.811 1.00 73.56 658 ASP A C 1
ATOM 5161 O O . ASP A 1 658 ? -12.184 2.014 -14.840 1.00 73.56 658 ASP A O 1
ATOM 5165 N N . GLY A 1 659 ? -10.796 1.361 -13.210 1.00 66.56 659 GLY A N 1
ATOM 5166 C CA . GLY A 1 659 ? -9.602 2.042 -13.727 1.00 66.56 659 GLY A CA 1
ATOM 5167 C C . GLY A 1 659 ? -9.650 3.571 -13.621 1.00 66.56 659 GLY A C 1
ATOM 5168 O O . GLY A 1 659 ? -8.821 4.257 -14.211 1.00 66.56 659 GLY A O 1
ATOM 5169 N N . HIS A 1 660 ? -10.602 4.125 -12.866 1.00 67.12 660 HIS A N 1
ATOM 5170 C CA . HIS A 1 660 ? -10.809 5.567 -12.712 1.00 67.12 660 HIS A CA 1
ATOM 5171 C C . HIS A 1 660 ? -10.114 6.109 -11.455 1.00 67.12 660 HIS A C 1
ATOM 5173 O O . HIS A 1 660 ? -10.729 6.817 -10.650 1.00 67.12 660 HIS A O 1
ATOM 5179 N N . PHE A 1 661 ? -8.838 5.776 -11.249 1.00 72.00 661 PHE A N 1
ATOM 5180 C CA . PHE A 1 661 ? -8.126 6.157 -10.032 1.00 72.00 661 PHE A CA 1
ATOM 5181 C C . PHE A 1 661 ? -6.894 7.016 -10.316 1.00 72.00 661 PHE A C 1
ATOM 5183 O O . PHE A 1 661 ? -6.045 6.688 -11.129 1.00 72.00 661 PHE A O 1
ATOM 5190 N N . ALA A 1 662 ? -6.800 8.147 -9.619 1.00 70.69 662 ALA A N 1
ATOM 5191 C CA . ALA A 1 662 ? -5.699 9.098 -9.776 1.00 70.69 662 ALA A CA 1
ATOM 5192 C C . ALA A 1 662 ? -4.599 8.926 -8.715 1.00 70.69 662 ALA A C 1
ATOM 5194 O O . ALA A 1 662 ? -3.600 9.641 -8.763 1.00 70.69 662 ALA A O 1
ATOM 5195 N N . GLY A 1 663 ? -4.806 8.022 -7.744 1.00 85.88 663 GLY A N 1
ATOM 5196 C CA . GLY A 1 663 ? -4.104 8.040 -6.462 1.00 85.88 663 GLY A CA 1
ATOM 5197 C C . GLY A 1 663 ? -4.382 9.346 -5.701 1.00 85.88 663 GLY A C 1
ATOM 5198 O O . GLY A 1 663 ? -4.531 10.411 -6.295 1.00 85.88 663 GLY A O 1
ATOM 5199 N N . LEU A 1 664 ? -4.485 9.305 -4.374 1.00 91.25 664 LEU A N 1
ATOM 5200 C CA . LEU A 1 664 ? -4.814 10.509 -3.605 1.00 91.25 664 LEU A CA 1
ATOM 5201 C C . LEU A 1 664 ? -3.792 10.806 -2.517 1.00 91.25 664 LEU A C 1
ATOM 5203 O O . LEU A 1 664 ? -3.294 9.923 -1.823 1.00 91.25 664 LEU A O 1
ATOM 5207 N N . THR A 1 665 ? -3.495 12.088 -2.350 1.00 92.19 665 THR A N 1
ATOM 5208 C CA . THR A 1 665 ? -2.694 12.597 -1.239 1.00 92.19 665 THR A CA 1
ATOM 5209 C C . THR A 1 665 ? -3.501 12.601 0.057 1.00 92.19 665 THR A C 1
ATOM 5211 O O . THR A 1 665 ? -4.735 12.615 0.067 1.00 92.19 665 THR A O 1
ATOM 5214 N N . ARG A 1 666 ? -2.806 12.709 1.194 1.00 90.75 666 ARG A N 1
ATOM 5215 C CA . ARG A 1 666 ? -3.439 12.865 2.516 1.00 90.75 666 ARG A CA 1
ATOM 5216 C C . ARG A 1 666 ? -4.463 14.011 2.571 1.00 90.75 666 ARG A C 1
ATOM 5218 O O . ARG A 1 666 ? -5.488 13.892 3.242 1.00 90.75 666 ARG A O 1
ATOM 5225 N N . VAL A 1 667 ? -4.192 15.127 1.890 1.00 91.44 667 VAL A N 1
ATOM 5226 C CA . VAL A 1 667 ? -5.075 16.308 1.878 1.00 91.44 667 VAL A CA 1
ATOM 5227 C C . VAL A 1 667 ? -6.361 16.023 1.103 1.00 91.44 667 VAL A C 1
ATOM 5229 O O . VAL A 1 667 ? -7.447 16.401 1.546 1.00 91.44 667 VAL A O 1
ATOM 5232 N N . GLU A 1 668 ? -6.253 15.324 -0.023 1.00 92.56 668 GLU A N 1
ATOM 5233 C CA . GLU A 1 668 ? -7.404 14.925 -0.834 1.00 92.56 668 GLU A CA 1
ATOM 5234 C C . GLU A 1 668 ? -8.250 13.879 -0.104 1.00 92.56 668 GLU A C 1
ATOM 5236 O O . GLU A 1 668 ? -9.469 14.042 -0.015 1.00 92.56 668 GLU A O 1
ATOM 5241 N N . TRP A 1 669 ? -7.612 12.890 0.534 1.00 92.44 669 TRP A N 1
ATOM 5242 C CA . TRP A 1 669 ? -8.303 11.917 1.382 1.00 92.44 669 TRP A CA 1
ATOM 5243 C C . TRP A 1 669 ? -9.096 12.578 2.501 1.00 92.44 669 TRP A C 1
ATOM 5245 O O . TRP A 1 669 ? -10.277 12.285 2.673 1.00 92.44 669 TRP A O 1
ATOM 5255 N N . LYS A 1 670 ? -8.491 13.529 3.223 1.00 90.69 670 LYS A N 1
ATOM 5256 C CA . LYS A 1 670 ? -9.189 14.305 4.257 1.00 90.69 670 LYS A CA 1
ATOM 5257 C C . LYS A 1 670 ? -10.454 14.976 3.715 1.00 90.69 670 LYS A C 1
ATOM 5259 O O . LYS A 1 670 ? -11.469 15.016 4.407 1.00 90.69 670 LYS A O 1
ATOM 5264 N N . LYS A 1 671 ? -10.402 15.513 2.494 1.00 89.81 671 LYS A N 1
ATOM 5265 C CA . LYS A 1 671 ? -11.533 16.212 1.871 1.00 89.81 671 LYS A CA 1
ATOM 5266 C C . LYS A 1 671 ? -12.667 15.248 1.504 1.00 89.81 671 LYS A C 1
ATOM 5268 O O . LYS A 1 671 ? -13.827 15.591 1.711 1.00 89.81 671 LYS A O 1
ATOM 5273 N N . ILE A 1 672 ? -12.329 14.053 1.016 1.00 87.94 672 ILE A N 1
ATOM 5274 C CA . ILE A 1 672 ? -13.293 13.001 0.652 1.00 87.94 672 ILE A CA 1
ATOM 5275 C C . ILE A 1 672 ? -13.941 12.379 1.890 1.00 87.94 672 ILE A C 1
ATOM 5277 O O . ILE A 1 672 ? -15.145 12.142 1.899 1.00 87.94 672 ILE A O 1
ATOM 5281 N N . LEU A 1 673 ? -13.156 12.125 2.936 1.00 87.25 673 LEU A N 1
ATOM 5282 C CA . LEU A 1 673 ? -13.610 11.397 4.121 1.00 87.25 673 LEU A CA 1
ATOM 5283 C C . LEU A 1 673 ? -14.489 12.220 5.065 1.00 87.25 673 LEU A C 1
ATOM 5285 O O . LEU A 1 673 ? -15.167 11.645 5.907 1.00 87.25 673 LEU A O 1
ATOM 5289 N N . ASN A 1 674 ? -14.548 13.544 4.901 1.00 80.44 674 ASN A N 1
ATOM 5290 C CA . ASN A 1 674 ? -15.211 14.469 5.827 1.00 80.44 674 ASN A CA 1
ATOM 5291 C C . ASN A 1 674 ? -16.748 14.293 5.961 1.00 80.44 674 ASN A C 1
ATOM 5293 O O . ASN A 1 674 ? -17.407 15.109 6.604 1.00 80.44 674 ASN A O 1
ATOM 5297 N N . PHE A 1 675 ? -17.341 13.253 5.369 1.00 74.75 675 PHE A N 1
ATOM 5298 C CA . PHE A 1 675 ? -18.775 12.967 5.435 1.00 74.75 675 PHE A CA 1
ATOM 5299 C C . PHE A 1 675 ? -19.257 12.527 6.832 1.00 74.75 675 PHE A C 1
ATOM 5301 O O . PHE A 1 675 ? -20.427 12.738 7.150 1.00 74.75 675 PHE A O 1
ATOM 5308 N N . ALA A 1 676 ? -18.375 11.976 7.680 1.00 69.38 676 ALA A N 1
ATOM 5309 C CA . ALA A 1 676 ? -18.743 11.384 8.977 1.00 69.38 676 ALA A CA 1
ATOM 5310 C C . ALA A 1 676 ? -17.946 11.921 10.186 1.00 69.38 676 ALA A C 1
ATOM 5312 O O . ALA A 1 676 ? -17.950 11.322 11.259 1.00 69.38 676 ALA A O 1
ATOM 5313 N N . HIS A 1 677 ? -17.309 13.089 10.070 1.00 73.31 677 HIS A N 1
ATOM 5314 C CA . HIS A 1 677 ? -16.470 13.656 11.138 1.00 73.31 677 HIS A CA 1
ATOM 5315 C C . HIS A 1 677 ? -17.196 13.840 12.495 1.00 73.31 677 HIS A C 1
ATOM 5317 O O . HIS A 1 677 ? -16.571 13.761 13.557 1.00 73.31 677 HIS A O 1
ATOM 5323 N N . THR A 1 678 ? -18.518 14.058 12.496 1.00 77.38 678 THR A N 1
ATOM 5324 C CA . THR A 1 678 ? -19.323 14.134 13.732 1.00 77.38 678 THR A CA 1
ATOM 5325 C C . THR A 1 678 ? -19.422 12.782 14.446 1.00 77.38 678 THR A C 1
ATOM 5327 O O . THR A 1 678 ? -19.379 12.751 15.673 1.00 77.38 678 THR A O 1
ATOM 5330 N N . ALA A 1 679 ? -19.458 11.674 13.701 1.00 79.62 679 ALA A N 1
ATOM 5331 C CA . ALA A 1 679 ? -19.497 10.320 14.248 1.00 79.62 679 ALA A CA 1
ATOM 5332 C C . ALA A 1 679 ? -18.246 10.020 15.087 1.00 79.62 679 ALA A C 1
ATOM 5334 O O . ALA A 1 679 ? -18.346 9.552 16.219 1.00 79.62 679 ALA A O 1
ATOM 5335 N N . GLY A 1 680 ? -17.066 10.417 14.598 1.00 81.19 680 GLY A N 1
ATOM 5336 C CA . GLY A 1 680 ? -15.820 10.274 15.355 1.00 81.19 680 GLY A CA 1
ATOM 5337 C C . GLY A 1 680 ? -15.774 11.119 16.633 1.00 81.19 680 GLY A C 1
ATOM 5338 O O . GLY A 1 680 ? -15.207 10.691 17.638 1.00 81.19 680 GLY A O 1
ATOM 5339 N N . LYS A 1 681 ? -16.391 12.312 16.641 1.00 83.06 681 LYS A N 1
ATOM 5340 C CA . LYS A 1 681 ? -16.530 13.121 17.869 1.00 83.06 681 LYS A CA 1
ATOM 5341 C C . LYS A 1 681 ? -17.440 12.445 18.886 1.00 83.06 681 LYS A C 1
ATOM 5343 O O . LYS A 1 681 ? -17.095 12.424 20.065 1.00 83.06 681 LYS A O 1
ATOM 5348 N N . LEU A 1 682 ? -18.571 11.911 18.425 1.00 83.06 682 LEU A N 1
ATOM 5349 C CA . LEU A 1 682 ? -19.499 11.163 19.265 1.00 83.06 682 LEU A CA 1
ATOM 5350 C C . LEU A 1 682 ? -18.781 9.957 19.885 1.00 83.06 682 LEU A C 1
ATOM 5352 O O . LEU A 1 682 ? -18.722 9.828 21.100 1.00 83.06 682 LEU A O 1
ATOM 5356 N N . HIS A 1 683 ? -18.129 9.133 19.069 1.00 86.88 683 HIS A N 1
ATOM 5357 C CA . HIS A 1 683 ? -17.437 7.939 19.553 1.00 86.88 683 HIS A CA 1
ATOM 5358 C C . HIS A 1 683 ? -16.362 8.241 20.607 1.00 86.88 683 HIS A C 1
ATOM 5360 O O . HIS A 1 683 ? -16.318 7.594 21.649 1.00 86.88 683 HIS A O 1
ATOM 5366 N N . ARG A 1 684 ? -15.541 9.282 20.405 1.00 86.56 684 ARG A N 1
ATOM 5367 C CA . ARG A 1 684 ? -14.540 9.701 21.406 1.00 86.56 684 ARG A CA 1
ATOM 5368 C C . ARG A 1 684 ? -15.159 10.118 22.737 1.00 86.56 684 ARG A C 1
ATOM 5370 O O . ARG A 1 684 ? -14.589 9.834 23.787 1.00 86.56 684 ARG A O 1
ATOM 5377 N N . GLY A 1 685 ? -16.298 10.805 22.697 1.00 85.62 685 GLY A N 1
ATOM 5378 C CA . GLY A 1 685 ? -17.052 11.136 23.900 1.00 85.62 685 GLY A CA 1
ATOM 5379 C C . GLY A 1 685 ? -17.573 9.887 24.603 1.00 85.62 685 GLY A C 1
ATOM 5380 O O . GLY A 1 685 ? -17.425 9.758 25.816 1.00 85.62 685 GLY A O 1
ATOM 5381 N N . ALA A 1 686 ? -18.108 8.940 23.832 1.00 84.50 686 ALA A N 1
ATOM 5382 C CA . ALA A 1 686 ? -18.683 7.712 24.361 1.00 84.50 686 ALA A CA 1
ATOM 5383 C C . ALA A 1 686 ? -17.612 6.808 24.979 1.00 84.50 686 ALA A C 1
ATOM 5385 O O . ALA A 1 686 ? -17.833 6.255 26.050 1.00 84.50 686 ALA A O 1
ATOM 5386 N N . ARG A 1 687 ? -16.421 6.738 24.372 1.00 88.38 687 ARG A N 1
ATOM 5387 C CA . ARG A 1 687 ? -15.254 6.046 24.933 1.00 88.38 687 ARG A CA 1
ATOM 5388 C C . ARG A 1 687 ? -14.901 6.561 26.332 1.00 88.38 687 ARG A C 1
ATOM 5390 O O . ARG A 1 687 ? -14.701 5.750 27.226 1.00 88.38 687 ARG A O 1
ATOM 5397 N N . LYS A 1 688 ? -14.873 7.884 26.544 1.00 85.19 688 LYS A N 1
ATOM 5398 C CA . LYS A 1 688 ? -14.593 8.475 27.869 1.00 85.19 688 LYS A CA 1
ATOM 5399 C C . LYS A 1 688 ? -15.666 8.126 28.902 1.00 85.19 688 LYS A C 1
ATOM 5401 O O . LYS A 1 688 ? -15.344 7.844 30.051 1.00 85.19 688 LYS A O 1
ATOM 5406 N N . LEU A 1 689 ? -16.937 8.162 28.495 1.00 82.44 689 LEU A N 1
ATOM 5407 C CA . LEU A 1 689 ? -18.057 7.802 29.368 1.00 82.44 689 LEU A CA 1
ATOM 5408 C C . LEU A 1 689 ? -18.024 6.312 29.733 1.00 82.44 689 LEU A C 1
ATOM 5410 O O . LEU A 1 689 ? -18.193 5.971 30.898 1.00 82.44 689 LEU A O 1
ATOM 5414 N N . ALA A 1 690 ? -17.753 5.438 28.762 1.00 83.81 690 ALA A N 1
ATOM 5415 C CA . ALA A 1 690 ? -17.631 4.000 28.981 1.00 83.81 690 ALA A CA 1
ATOM 5416 C C . ALA A 1 690 ? -16.447 3.653 29.899 1.00 83.81 690 ALA A C 1
ATOM 5418 O O . ALA A 1 690 ? -16.599 2.843 30.805 1.00 83.81 690 ALA A O 1
ATOM 5419 N N . GLU A 1 691 ? -15.294 4.302 29.716 1.00 85.25 691 GLU A N 1
ATOM 5420 C CA . GLU A 1 691 ? -14.121 4.135 30.584 1.00 85.25 691 GLU A CA 1
ATOM 5421 C C . GLU A 1 691 ? -14.427 4.528 32.034 1.00 85.25 691 GLU A C 1
ATOM 5423 O O . GLU A 1 691 ? -14.173 3.757 32.960 1.00 85.25 691 GLU A O 1
ATOM 5428 N N . ALA A 1 692 ? -15.041 5.697 32.240 1.00 80.19 692 ALA A N 1
ATOM 5429 C CA . ALA A 1 692 ? -15.473 6.125 33.567 1.00 80.19 692 ALA A CA 1
ATOM 5430 C C . ALA A 1 692 ? -16.481 5.145 34.188 1.00 80.19 692 ALA A C 1
ATOM 5432 O O . ALA A 1 692 ? -16.372 4.824 35.371 1.00 80.19 692 ALA A O 1
ATOM 5433 N N . HIS A 1 693 ? -17.424 4.640 33.389 1.00 77.56 693 HIS A N 1
ATOM 5434 C CA . HIS A 1 693 ? -18.443 3.696 33.841 1.00 77.56 693 HIS A CA 1
ATOM 5435 C C . HIS A 1 693 ? -17.857 2.358 34.293 1.00 77.56 693 HIS A C 1
ATOM 5437 O O . HIS A 1 693 ? -18.197 1.881 35.376 1.00 77.56 693 HIS A O 1
ATOM 5443 N N . ILE A 1 694 ? -16.946 1.776 33.505 1.00 78.25 694 ILE A N 1
ATOM 5444 C CA . ILE A 1 694 ? -16.259 0.522 33.850 1.00 78.25 694 ILE A CA 1
ATOM 5445 C C . ILE A 1 694 ? -15.475 0.697 35.159 1.00 78.25 694 ILE A C 1
ATOM 5447 O O . ILE A 1 694 ? -15.595 -0.127 36.066 1.00 78.25 694 ILE A O 1
ATOM 5451 N N . ASN A 1 695 ? -14.736 1.803 35.296 1.00 78.88 695 ASN A N 1
ATOM 5452 C CA . ASN A 1 695 ? -13.905 2.075 36.474 1.00 78.88 695 ASN A CA 1
ATOM 5453 C C . ASN A 1 695 ? -14.717 2.333 37.756 1.00 78.88 695 ASN A C 1
ATOM 5455 O O . ASN A 1 695 ? -14.245 2.030 38.849 1.00 78.88 695 ASN A O 1
ATOM 5459 N N . GLN A 1 696 ? -15.933 2.875 37.645 1.00 74.50 696 GLN A N 1
ATOM 5460 C CA . GLN A 1 696 ? -16.828 3.095 38.789 1.00 74.50 696 GLN A CA 1
ATOM 5461 C C . GLN A 1 696 ? -17.523 1.810 39.276 1.00 74.50 696 GLN A C 1
ATOM 5463 O O . GLN A 1 696 ? -18.026 1.787 40.399 1.00 74.50 696 GLN A O 1
ATOM 5468 N N . HIS A 1 697 ? -17.527 0.734 38.476 1.00 70.00 697 HIS A N 1
ATOM 5469 C CA . HIS A 1 697 ? -18.253 -0.509 38.771 1.00 70.00 697 HIS A CA 1
ATOM 5470 C C . HIS A 1 697 ? -17.365 -1.766 38.677 1.00 70.00 697 HIS A C 1
ATOM 5472 O O . HIS A 1 697 ? -17.716 -2.720 37.970 1.00 70.00 697 HIS A O 1
ATOM 5478 N N . PRO A 1 698 ? -16.238 -1.838 39.413 1.00 67.12 698 PRO A N 1
ATOM 5479 C CA . PRO A 1 698 ? -15.337 -2.983 39.329 1.00 67.12 698 PRO A CA 1
ATOM 5480 C C . PRO A 1 698 ? -16.038 -4.291 39.717 1.00 67.12 698 PRO A C 1
ATOM 5482 O O . PRO A 1 698 ? -15.855 -5.287 39.041 1.00 67.12 698 PRO A O 1
ATOM 5485 N N . GLY A 1 699 ? -16.937 -4.289 40.708 1.00 59.97 699 GLY A N 1
ATOM 5486 C CA . GLY A 1 699 ? -17.655 -5.501 41.131 1.00 59.97 699 GLY A CA 1
ATOM 5487 C C . GLY A 1 699 ? -18.657 -6.076 40.119 1.00 59.97 699 GLY A C 1
ATOM 5488 O O . GLY A 1 699 ? -19.152 -7.177 40.335 1.00 59.97 699 GLY A O 1
ATOM 5489 N N . VAL A 1 700 ? -18.973 -5.348 39.041 1.00 61.66 700 VAL A N 1
ATOM 5490 C CA . VAL A 1 700 ? -19.919 -5.792 38.001 1.00 61.66 700 VAL A CA 1
ATOM 5491 C C . VAL A 1 700 ? -19.200 -6.293 36.750 1.00 61.66 700 VAL A C 1
ATOM 5493 O O . VAL A 1 700 ? -19.690 -7.194 36.072 1.00 61.66 700 VAL A O 1
ATOM 5496 N N . TYR A 1 701 ? -18.037 -5.715 36.448 1.00 63.25 701 TYR A N 1
ATOM 5497 C CA . TYR A 1 701 ? -17.331 -5.954 35.190 1.00 63.25 701 TYR A CA 1
ATOM 5498 C C . TYR A 1 701 ? -15.932 -6.541 35.381 1.00 63.25 701 TYR A C 1
ATOM 5500 O O . TYR A 1 701 ? -15.463 -7.277 34.518 1.00 63.25 701 TYR A O 1
ATOM 5508 N N . VAL A 1 702 ? -15.263 -6.232 36.492 1.00 57.22 702 VAL A N 1
ATOM 5509 C CA . VAL A 1 702 ? -13.848 -6.530 36.721 1.00 57.22 702 VAL A CA 1
ATOM 5510 C C . VAL A 1 702 ? -13.701 -7.645 37.749 1.00 57.22 702 VAL A C 1
ATOM 5512 O O . VAL A 1 702 ? -14.048 -7.493 38.919 1.00 57.22 702 VAL A O 1
ATOM 5515 N N . VAL A 1 703 ? -13.130 -8.772 37.329 1.00 54.06 703 VAL A N 1
ATOM 5516 C CA . VAL A 1 703 ? -12.656 -9.780 38.285 1.00 54.06 703 VAL A CA 1
ATOM 5517 C C . VAL A 1 703 ? -11.280 -9.326 38.769 1.00 54.06 703 VAL A C 1
ATOM 5519 O O . VAL A 1 703 ? -10.343 -9.296 37.966 1.00 54.06 703 VAL A O 1
ATOM 5522 N N . LEU A 1 704 ? -11.196 -8.934 40.049 1.00 40.41 704 LEU A N 1
ATOM 5523 C CA . LEU A 1 704 ? -9.946 -8.564 40.730 1.00 40.41 704 LEU A CA 1
ATOM 5524 C C . LEU A 1 704 ? -8.883 -9.666 40.616 1.00 40.41 704 LEU A C 1
ATOM 5526 O O . LEU A 1 704 ? -9.235 -10.862 40.759 1.00 40.41 704 LEU A O 1
#

Foldseek 3Di:
DDQPPDFLLVLQAAEAQDLAQNLSLQQFNDLQPDLQPLSVLLRPVNQDFDADPVQFTATAPQSLLSLVVLQVVLVLLLVLLVVLQPPPDRSPNYDQDDALCVLPNVHTHNDPVSNSSSSVRSSSNSSSSLSSSLLSQQNRPQQAPQLRDGDLVSSCCSCCVVPVADDSVNVVSSVVCSPGQGNAYEYALVPDPPLSSVNNCVSSPRHYHYDQDAPVSLVVLVVPVPDPSCVSCVVVRDDPVNNVVVVVVVVVDDDDDDDDDDDDDDDDDDDDDDDDDDDDDPDDDDPDDDDDPVCLVPVPLCLDPVLVVLLVVVQVVCPPDVQVVCCLQLQFQFDDDPDDDDDDFDDLLLLCLLSQNNCVCVPDDDDPSPPVSVSCRVVLVLLLCLLVVNDDQDDPVGGPGVCPPPVNVVVLPPPQQKFWAWWFQAPDPPTQIKIWIDGPDPDAPAQWIKIARFLSVSSSLSSVSVQDNHVLSVLVVCLSQLFAMAGKDWQDPPDDPVPLPPQPPPNLQPFSHEAEAPDFDFVNLLSVLVVLLLVCLPDLCLLQQCNRGFPSVVLSCSRHPSVSVRNHADPCQSSVRQWDWRQTNVRITITHHHDDPSRLSSSFRWYWYAPDSVCRPRTFIFTLHARRVLCLQAALDQSGCHPNNVVLVVVSVVCSVVGNDRTHGSVRSNVSRNSNNSSSSSNSSSSSSSVVVCVVCCVSRNDD